Protein AF-A0A660PMI1-F1 (afdb_monomer_lite)

Radius of gyration: 30.24 Å; chains: 1; bounding box: 102×67×51 Å

Sequence (404 aa):
MPRRKIPKKAELIQLQKLYKTDEKIAERLGNVTPQLVGYWRRKKNIPKHSFAKFSADEIRELWERFGDDYRCGLELGISRAAFYNWRRRYGFKEKPAFLKLEQLELNLGGPQGAKRRVSGNDNLTIAQKILAKCAGVEKVDVNQPIEVEPDLTVLPEMAEQIIDSFGRMGLNYVWNPNRIVISLDSLLSSAENRGEINKKIRDFSRRQNLRYFYESGEGCCHQLVVEKANILPGQLAVGSGSRTASYGCIGALGLDIDKTEMANILATGKIELRVPQAVRMTINGRIPKGVYARDIVLFTAKNLEGEATGDKVVEFYGTTVSQMSISERFTLTNMSSLMGAAAAVVPFDTITRRYILRRTNMPYRPALADRNAIYNENYELNIDKLTPQISWLGSDNNRTIVPV

pLDDT: mean 86.81, std 15.07, range [27.84, 98.62]

Foldseek 3Di:
DPDPDQDDPVVLVVLCVVQVALCSSCVVVPNHDSVVSVVSCVVSVHDRRDDDPDDLVLLVVLCLVPVALQSSCVVVVHHSVVSVVVCVVSPVPDHHPVVVVVVCVVDPPDDDDDPPPPPDPAQAALLQQLQCVQQVHPTDDFQDKGKGQFQAEEEQPPVLVLVVLLVVVVDQEFPDLARYAYELQRVPQPDPCSVVSLVVVVVVCVSRVHPHYHYPPPDHRVVCCLLLVSDAASGEYEYADLLQLLVQLLNYWGFHDDSNQSSVCRHPSMDIDGRFAEEEEEEEEDQDPPHALLLVLLVVLVVCVVPQVAQHEYEYHYPVSVPDASVSSSNNFSSCCSSVYRHYHYAHDPRSVVSVVVNDPDDDDHGHGDPNHDHPYYHYHYCNPRAGKDWDQDPVRDIDIDHD

Secondary structure (DSSP, 8-state):
---PPPPPHHHHHHHHHHH-SHHHHHHHTTS--HHHHHHHHHHTT----PPPSS-HHHHHHHHHHH--HHHHHHHTTS-HHHHHHHHHHTT--SPPHHHHHHHHHHH--PPS-------------HHHHHHHHHHTSS---TT-EEEE--SEEEE-S-HHHHHHHHHHTT-SS-S-GGGEEEES--TT--STTHHHHHHHHHHHHHHTT-SEEE-TTS--HHHHHHHTTSS-TT-EEEESSGGGGGGGGGT-EEEE--HHHHHHHHHHS-EEEEPPPEEEEEEES---TT--HHHHHHHHHHHTTTS---SPEEEEESHHHHH--HHHHHHHHHGGGGGT-SEEEPPP-HHHHHHHHTT-----------TT---SEEEEEE-TT---EEEEE-TTS-EEEEE-

Structure (mmCIF, N/CA/C/O backbone):
data_AF-A0A660PMI1-F1
#
_entry.id   AF-A0A660PMI1-F1
#
loop_
_atom_site.group_PDB
_atom_site.id
_atom_site.type_symbol
_atom_site.label_atom_id
_atom_site.label_alt_id
_atom_site.label_comp_id
_atom_site.label_asym_id
_atom_site.label_entity_id
_atom_site.label_seq_id
_atom_site.pdbx_PDB_ins_code
_atom_site.Cartn_x
_atom_site.Cartn_y
_atom_site.Cartn_z
_atom_site.occupancy
_atom_site.B_iso_or_equiv
_atom_site.auth_seq_id
_atom_site.auth_comp_id
_atom_site.auth_asym_id
_atom_site.auth_atom_id
_atom_site.pdbx_PDB_model_num
ATOM 1 N N . MET A 1 1 ? -76.368 30.868 -4.770 1.00 45.56 1 MET A N 1
ATOM 2 C CA . MET A 1 1 ? -75.746 29.718 -5.471 1.00 45.56 1 MET A CA 1
ATOM 3 C C . MET A 1 1 ? -76.318 28.416 -4.923 1.00 45.56 1 MET A C 1
ATOM 5 O O . MET A 1 1 ? -76.442 28.318 -3.705 1.00 45.56 1 MET A O 1
ATOM 9 N N . PRO A 1 2 ? -76.689 27.435 -5.764 1.00 49.38 2 PRO A N 1
ATOM 10 C CA . PRO A 1 2 ? -77.226 26.163 -5.282 1.00 49.38 2 PRO A CA 1
ATOM 11 C C . PRO A 1 2 ? -76.189 25.454 -4.398 1.00 49.38 2 PRO A C 1
ATOM 13 O O . PRO A 1 2 ? -75.012 25.373 -4.756 1.00 49.38 2 PRO A O 1
ATOM 16 N N . ARG A 1 3 ? -76.608 24.954 -3.224 1.00 56.62 3 ARG A N 1
ATOM 17 C CA . ARG A 1 3 ? -75.751 24.160 -2.326 1.00 56.62 3 ARG A CA 1
ATOM 18 C C . ARG A 1 3 ? -75.291 22.910 -3.080 1.00 56.62 3 ARG A C 1
ATOM 20 O O . ARG A 1 3 ? -76.065 21.970 -3.245 1.00 56.62 3 ARG A O 1
ATOM 27 N N . ARG A 1 4 ? -74.038 22.896 -3.551 1.00 65.75 4 ARG A N 1
ATOM 28 C CA . ARG A 1 4 ? -73.465 21.720 -4.221 1.00 65.75 4 ARG A CA 1
ATOM 29 C C . ARG A 1 4 ? -73.497 20.528 -3.263 1.00 65.75 4 ARG A C 1
ATOM 31 O O . ARG A 1 4 ? -73.037 20.612 -2.123 1.00 65.75 4 ARG A O 1
ATOM 38 N N . LYS A 1 5 ? -74.088 19.428 -3.727 1.00 74.88 5 LYS A N 1
ATOM 39 C CA . LYS A 1 5 ? -74.273 18.201 -2.948 1.00 74.88 5 LYS A CA 1
ATOM 40 C C . LYS A 1 5 ? -72.904 17.578 -2.668 1.00 74.88 5 LYS A C 1
ATOM 42 O O . LYS A 1 5 ? -72.087 17.453 -3.573 1.00 74.88 5 LYS A O 1
ATOM 47 N N . ILE A 1 6 ? -72.653 17.203 -1.414 1.00 82.19 6 ILE A N 1
ATOM 48 C CA . ILE A 1 6 ? -71.384 16.584 -1.005 1.00 82.19 6 ILE A CA 1
ATOM 49 C C . ILE A 1 6 ? -71.200 15.262 -1.785 1.00 82.19 6 ILE A C 1
ATOM 51 O O . ILE A 1 6 ? -72.062 14.386 -1.637 1.00 82.19 6 ILE A O 1
ATOM 55 N N . PRO A 1 7 ? -70.098 15.073 -2.543 1.00 85.81 7 PRO A N 1
ATOM 56 C CA . PRO A 1 7 ? -69.846 13.851 -3.316 1.00 85.81 7 PRO A CA 1
ATOM 57 C C . PRO A 1 7 ? -69.874 12.580 -2.459 1.00 85.81 7 PRO A C 1
ATOM 59 O O . PRO A 1 7 ? -69.595 12.617 -1.250 1.00 85.81 7 PRO A O 1
ATOM 62 N N . LYS A 1 8 ? -70.211 11.421 -3.040 1.00 90.62 8 LYS A N 1
ATOM 63 C CA . LYS A 1 8 ? -70.250 10.148 -2.284 1.00 90.62 8 LYS A CA 1
ATOM 64 C C . LYS A 1 8 ? -68.837 9.742 -1.823 1.00 90.62 8 LYS A C 1
ATOM 66 O O . LYS A 1 8 ? -67.834 10.185 -2.370 1.00 90.62 8 LYS A O 1
ATOM 71 N N . LYS A 1 9 ? -68.732 8.900 -0.780 1.00 88.62 9 LYS A N 1
ATOM 72 C CA . LYS A 1 9 ? -67.420 8.464 -0.245 1.00 88.62 9 LYS A CA 1
ATOM 73 C C . LYS A 1 9 ? -66.591 7.739 -1.316 1.00 88.62 9 LYS A C 1
ATOM 75 O O . LYS A 1 9 ? -65.418 8.046 -1.476 1.00 88.62 9 LYS A O 1
ATOM 80 N N . ALA A 1 10 ? -67.222 6.833 -2.065 1.00 88.12 10 ALA A N 1
ATOM 81 C CA . ALA A 1 10 ? -66.586 6.092 -3.156 1.00 88.12 10 ALA A CA 1
ATOM 82 C C . ALA A 1 10 ? -66.063 7.018 -4.268 1.00 88.12 10 ALA A C 1
ATOM 84 O O . ALA A 1 10 ? -64.939 6.857 -4.729 1.00 88.12 10 ALA A O 1
ATOM 85 N N . GLU A 1 11 ? -66.846 8.035 -4.621 1.00 88.94 11 GLU A N 1
ATOM 86 C CA . GLU A 1 11 ? -66.501 9.034 -5.634 1.00 88.94 11 GLU A CA 1
ATOM 87 C C . GLU A 1 11 ? -65.281 9.866 -5.216 1.00 88.94 11 GLU A C 1
ATOM 89 O O . GLU A 1 11 ? -64.335 10.002 -5.985 1.00 88.94 11 GLU A O 1
ATOM 94 N N . LEU A 1 12 ? -65.228 10.335 -3.963 1.00 87.44 12 LEU A N 1
ATOM 95 C CA . LEU A 1 12 ? -64.051 11.043 -3.444 1.00 87.44 12 LEU A CA 1
ATOM 96 C C . LEU A 1 12 ? -62.802 10.162 -3.398 1.00 87.44 12 LEU A C 1
ATOM 98 O O . LEU A 1 12 ? -61.717 10.658 -3.676 1.00 87.44 12 LEU A O 1
ATOM 102 N N . ILE A 1 13 ? -62.935 8.869 -3.086 1.00 85.75 13 ILE A N 1
ATOM 103 C CA . ILE A 1 13 ? -61.809 7.923 -3.123 1.00 85.75 13 ILE A CA 1
ATOM 104 C C . ILE A 1 13 ? -61.316 7.729 -4.565 1.00 85.75 13 ILE A C 1
ATOM 106 O O . ILE A 1 13 ? -60.110 7.708 -4.804 1.00 85.75 13 ILE A O 1
ATOM 110 N N . GLN A 1 14 ? -62.224 7.621 -5.536 1.00 86.25 14 GLN A N 1
ATOM 111 C CA . GLN A 1 14 ? -61.870 7.484 -6.950 1.00 86.25 14 GLN A CA 1
ATOM 112 C C . GLN A 1 14 ? -61.198 8.751 -7.495 1.00 86.25 14 GLN A C 1
ATOM 114 O O . GLN A 1 14 ? -60.145 8.666 -8.125 1.00 86.25 14 GLN A O 1
ATOM 119 N N . LEU A 1 15 ? -61.748 9.929 -7.193 1.00 87.88 15 LEU A N 1
ATOM 120 C CA . LEU A 1 15 ? -61.148 11.216 -7.552 1.00 87.88 15 LEU A CA 1
ATOM 121 C C . LEU A 1 15 ? -59.780 11.394 -6.892 1.00 87.88 15 LEU A C 1
ATOM 123 O O . LEU A 1 15 ? -58.840 11.857 -7.529 1.00 87.88 15 LEU A O 1
ATOM 127 N N . GLN A 1 16 ? -59.638 10.965 -5.641 1.00 85.88 16 GLN A N 1
ATOM 128 C CA . GLN A 1 16 ? -58.366 10.996 -4.937 1.00 85.88 16 GLN A CA 1
ATOM 129 C C . GLN A 1 16 ? -57.312 10.079 -5.578 1.00 85.88 16 GLN A C 1
ATOM 131 O O . GLN A 1 16 ? -56.149 10.471 -5.643 1.00 85.88 16 GLN A O 1
ATOM 136 N N . LYS A 1 17 ? -57.701 8.909 -6.107 1.00 81.38 17 LYS A N 1
ATOM 137 C CA . LYS A 1 17 ? -56.802 8.036 -6.885 1.00 81.38 17 LYS A CA 1
ATOM 138 C C . LYS A 1 17 ? -56.365 8.671 -8.209 1.00 81.38 17 LYS A C 1
ATOM 140 O O . LYS A 1 17 ? -55.201 8.554 -8.577 1.00 81.38 17 LYS A O 1
ATOM 145 N N . LEU A 1 18 ? -57.285 9.329 -8.917 1.00 81.50 18 LEU A N 1
ATOM 146 C CA . LEU A 1 18 ? -57.025 9.908 -10.241 1.00 81.50 18 LEU A CA 1
ATOM 147 C C . LEU A 1 18 ? -56.221 11.212 -10.168 1.00 81.50 18 LEU A C 1
ATOM 149 O O . LEU A 1 18 ? -55.259 11.393 -10.910 1.00 81.50 18 LEU A O 1
ATOM 153 N N . TYR A 1 19 ? -56.601 12.113 -9.263 1.00 85.69 19 TYR A N 1
ATOM 154 C CA . TYR A 1 19 ? -56.125 13.499 -9.264 1.00 85.69 19 TYR A CA 1
ATOM 155 C C . TYR A 1 19 ? -55.111 13.811 -8.161 1.00 85.69 19 TYR A C 1
ATOM 157 O O . TYR A 1 19 ? -54.406 14.812 -8.269 1.00 85.69 19 TYR A O 1
ATOM 165 N N . LYS A 1 20 ? -54.970 12.932 -7.156 1.00 82.62 20 LYS A N 1
ATOM 166 C CA . LYS A 1 20 ? -53.951 12.932 -6.084 1.00 82.62 20 LYS A CA 1
ATOM 167 C C . LYS A 1 20 ? -53.941 14.141 -5.137 1.00 82.62 20 LYS A C 1
ATOM 169 O O . LYS A 1 20 ? -53.627 13.962 -3.968 1.00 82.62 20 LYS A O 1
ATOM 174 N N . THR A 1 21 ? -54.274 15.352 -5.576 1.00 85.69 21 THR A N 1
ATOM 175 C CA . THR A 1 21 ? -54.272 16.565 -4.745 1.00 85.69 21 THR A CA 1
ATOM 176 C C . THR A 1 21 ? -55.666 17.167 -4.632 1.00 85.69 21 THR A C 1
ATOM 178 O O . THR A 1 21 ? -56.499 17.003 -5.525 1.00 85.69 21 THR A O 1
ATOM 181 N N . ASP A 1 22 ? -55.938 17.855 -3.521 1.00 86.69 22 ASP A N 1
ATOM 182 C CA . ASP A 1 22 ? -57.250 18.470 -3.294 1.00 86.69 22 ASP A CA 1
ATOM 183 C C . ASP A 1 22 ? -57.522 19.575 -4.312 1.00 86.69 22 ASP A C 1
ATOM 185 O O . ASP A 1 22 ? -58.665 19.749 -4.714 1.00 86.69 22 ASP A O 1
ATOM 189 N N . GLU A 1 23 ? -56.476 20.259 -4.777 1.00 85.94 23 GLU A N 1
ATOM 190 C CA . GLU A 1 23 ? -56.527 21.299 -5.801 1.00 85.94 23 GLU A CA 1
ATOM 191 C C . GLU A 1 23 ? -57.034 20.744 -7.138 1.00 85.94 23 GLU A C 1
ATOM 193 O O . GLU A 1 23 ? -58.016 21.242 -7.683 1.00 85.94 23 GLU A O 1
ATOM 198 N N . LYS A 1 24 ? -56.459 19.635 -7.615 1.00 85.75 24 LYS A N 1
ATOM 199 C CA . LYS A 1 24 ? -56.865 19.009 -8.884 1.00 85.75 24 LYS A CA 1
ATOM 200 C C . LYS A 1 24 ? -58.244 18.359 -8.806 1.00 85.75 24 LYS A C 1
ATOM 202 O O . LYS A 1 24 ? -59.010 18.380 -9.768 1.00 85.75 24 LYS A O 1
ATOM 207 N N . ILE A 1 25 ? -58.591 17.790 -7.648 1.00 87.00 25 ILE A N 1
ATOM 208 C CA . ILE A 1 25 ? -59.954 17.299 -7.393 1.00 87.00 25 ILE A CA 1
ATOM 209 C C . ILE A 1 25 ? -60.943 18.472 -7.436 1.00 87.00 25 ILE A C 1
ATOM 211 O O . ILE A 1 25 ? -62.049 18.330 -7.959 1.00 87.00 25 ILE A O 1
ATOM 215 N N . ALA A 1 26 ? -60.549 19.627 -6.898 1.00 87.06 26 ALA A N 1
ATOM 216 C CA . ALA A 1 26 ? -61.384 20.812 -6.827 1.00 87.06 26 ALA A CA 1
ATOM 217 C C . ALA A 1 26 ? -61.646 21.438 -8.208 1.00 87.06 26 ALA A C 1
ATOM 219 O O . ALA A 1 26 ? -62.796 21.756 -8.521 1.00 87.06 26 ALA A O 1
ATOM 220 N N . GLU A 1 27 ? -60.620 21.513 -9.060 1.00 86.19 27 GLU A N 1
ATOM 221 C CA . GLU A 1 27 ? -60.741 21.876 -10.479 1.00 86.19 27 GLU A CA 1
ATOM 222 C C . GLU A 1 27 ? -61.703 20.925 -11.205 1.00 86.19 27 GLU A C 1
ATOM 224 O O . GLU A 1 27 ? -62.673 21.361 -11.833 1.00 86.19 27 GLU A O 1
ATOM 229 N N . ARG A 1 28 ? -61.520 19.604 -11.036 1.00 87.62 28 ARG A N 1
ATOM 230 C CA . ARG A 1 28 ? -62.338 18.591 -11.723 1.00 87.62 28 ARG A CA 1
ATOM 231 C C . ARG A 1 28 ? -63.813 18.609 -11.324 1.00 87.62 28 ARG A C 1
ATOM 233 O O . ARG A 1 28 ? -64.670 18.307 -12.159 1.00 87.62 28 ARG A O 1
ATOM 240 N N . LEU A 1 29 ? -64.110 18.948 -10.070 1.00 85.00 29 LEU A N 1
ATOM 241 C CA . LEU A 1 29 ? -65.469 19.086 -9.535 1.00 85.00 29 LEU A CA 1
ATOM 242 C C . LEU A 1 29 ? -66.125 20.433 -9.901 1.00 85.00 29 LEU A C 1
ATOM 244 O O . LEU A 1 29 ? -67.143 20.812 -9.312 1.00 85.00 29 LEU A O 1
ATOM 248 N N . GLY A 1 30 ? -65.561 21.145 -10.883 1.00 80.50 30 GLY A N 1
ATOM 249 C CA . GLY A 1 30 ? -66.091 22.380 -11.449 1.00 80.50 30 GLY A CA 1
ATOM 250 C C . GLY A 1 30 ? -65.666 23.612 -10.659 1.00 80.50 30 GLY A C 1
ATOM 251 O O . GLY A 1 30 ? -66.544 24.370 -10.234 1.00 80.50 30 GLY A O 1
ATOM 252 N N . ASN A 1 31 ? -64.358 23.770 -10.424 1.00 73.12 31 ASN A N 1
ATOM 253 C CA . ASN A 1 31 ? -63.738 24.894 -9.706 1.00 73.12 31 ASN A CA 1
ATOM 254 C C . ASN A 1 31 ? -64.325 25.142 -8.307 1.00 73.12 31 ASN A C 1
ATOM 256 O O . ASN A 1 31 ? -64.696 26.262 -7.954 1.00 73.12 31 ASN A O 1
ATOM 260 N N . VAL A 1 32 ? -64.440 24.088 -7.494 1.00 86.06 32 VAL A N 1
ATOM 261 C CA . VAL A 1 32 ? -64.634 24.285 -6.045 1.00 86.06 32 VAL A CA 1
ATOM 262 C C . VAL A 1 32 ? -63.317 24.714 -5.395 1.00 86.06 32 VAL A C 1
ATOM 264 O O . VAL A 1 32 ? -62.264 24.657 -6.021 1.00 86.06 32 VAL A O 1
ATOM 267 N N . THR A 1 33 ? -63.342 25.154 -4.136 1.00 87.88 33 THR A N 1
ATOM 268 C CA . THR A 1 33 ? -62.095 25.472 -3.428 1.00 87.88 33 THR A CA 1
ATOM 269 C C . THR A 1 33 ? -61.428 24.191 -2.899 1.00 87.88 33 THR A C 1
ATOM 271 O O . THR A 1 33 ? -62.126 23.290 -2.415 1.00 87.88 33 THR A O 1
ATOM 274 N N . PRO A 1 34 ? -60.084 24.097 -2.900 1.00 87.00 34 PRO A N 1
ATOM 275 C CA . PRO A 1 34 ? -59.360 22.947 -2.339 1.00 87.00 34 PRO A CA 1
ATOM 276 C C . PRO A 1 34 ? -59.703 22.697 -0.861 1.00 87.00 34 PRO A C 1
ATOM 278 O O . PRO A 1 34 ? -59.798 21.560 -0.397 1.00 87.00 34 PRO A O 1
ATOM 281 N N . GLN A 1 35 ? -59.984 23.773 -0.120 1.00 89.00 35 GLN A N 1
ATOM 282 C CA . GLN A 1 35 ? -60.423 23.735 1.276 1.00 89.00 35 GLN A CA 1
ATOM 283 C C . GLN A 1 35 ? -61.741 22.968 1.456 1.00 89.00 35 GLN A C 1
ATOM 285 O O . GLN A 1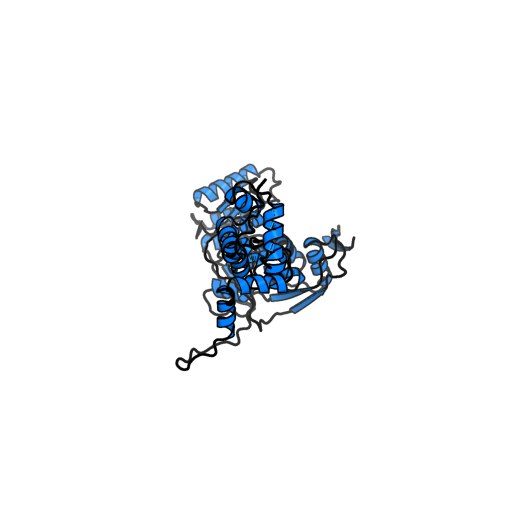 35 ? -61.893 22.212 2.421 1.00 89.00 35 GLN A O 1
ATOM 290 N N . LEU A 1 36 ? -62.681 23.122 0.516 1.00 89.94 36 LEU A N 1
ATOM 291 C CA . LEU A 1 36 ? -63.969 22.435 0.547 1.00 89.94 36 LEU A CA 1
ATOM 292 C C . LEU A 1 36 ? -63.809 20.932 0.280 1.00 89.94 36 LEU A C 1
ATOM 294 O O . LEU A 1 36 ? -64.424 20.115 0.969 1.00 89.94 36 LEU A O 1
ATOM 298 N N . VAL A 1 37 ? -62.915 20.555 -0.640 1.00 87.62 37 VAL A N 1
ATOM 299 C CA . VAL A 1 37 ? -62.536 19.150 -0.868 1.00 87.62 37 VAL A CA 1
ATOM 300 C C . VAL A 1 37 ? -61.897 18.556 0.391 1.00 87.62 37 VAL A C 1
ATOM 302 O O . VAL A 1 37 ? -62.304 17.483 0.847 1.00 87.62 37 VAL A O 1
ATOM 305 N N . GLY A 1 38 ? -60.976 19.285 1.029 1.00 88.00 38 GLY A N 1
ATOM 306 C CA . GLY A 1 38 ? -60.371 18.889 2.302 1.00 88.00 38 GLY A CA 1
ATOM 307 C C . GLY A 1 38 ? -61.390 18.736 3.442 1.00 88.00 38 GLY A C 1
ATOM 308 O O . GLY A 1 38 ? -61.279 17.819 4.262 1.00 88.00 38 GLY A O 1
ATOM 309 N N . TYR A 1 39 ? -62.420 19.587 3.493 1.00 91.44 39 TYR A N 1
ATOM 310 C CA . TYR A 1 39 ? -63.544 19.447 4.425 1.00 91.44 39 TYR A CA 1
ATOM 311 C C . TYR A 1 39 ? -64.356 18.170 4.155 1.00 91.44 39 TYR A C 1
ATOM 313 O O . TYR A 1 39 ? -64.600 17.393 5.082 1.00 91.44 39 TYR A O 1
ATOM 321 N N . TRP A 1 40 ? -64.725 17.895 2.899 1.00 92.31 40 TRP A N 1
ATOM 322 C CA . TRP A 1 40 ? -65.483 16.690 2.543 1.00 92.31 40 TRP A CA 1
ATOM 323 C C . TRP A 1 40 ? -64.728 15.399 2.854 1.00 92.31 40 TRP A C 1
ATOM 325 O O . TRP A 1 40 ? -65.333 14.448 3.356 1.00 92.31 40 TRP A O 1
ATOM 335 N N . ARG A 1 41 ? -63.412 15.373 2.613 1.00 90.31 41 ARG A N 1
ATOM 336 C CA . ARG A 1 41 ? -62.561 14.232 2.969 1.00 90.31 41 ARG A CA 1
ATOM 337 C C . ARG A 1 41 ? -62.564 13.970 4.472 1.00 90.31 41 ARG A C 1
ATOM 339 O O . ARG A 1 41 ? -62.846 12.844 4.880 1.00 90.31 41 ARG A O 1
ATOM 346 N N . ARG A 1 42 ? -62.340 15.006 5.293 1.00 89.94 42 ARG A N 1
ATOM 347 C CA . ARG A 1 42 ? -62.372 14.898 6.765 1.00 89.94 42 ARG A CA 1
ATOM 348 C C . ARG A 1 42 ? -63.724 14.397 7.267 1.00 89.94 42 ARG A C 1
ATOM 350 O O . ARG A 1 42 ? -63.770 13.436 8.026 1.00 89.94 42 ARG A O 1
ATOM 357 N N . LYS A 1 43 ? -64.827 14.956 6.756 1.00 90.94 43 LYS A N 1
ATOM 358 C CA . LYS A 1 43 ? -66.192 14.544 7.128 1.00 90.94 43 LYS A CA 1
ATOM 359 C C . LYS A 1 43 ? -66.497 13.073 6.810 1.00 90.94 43 LYS A C 1
ATOM 361 O O . LYS A 1 43 ? -67.371 12.486 7.436 1.00 90.94 43 LYS A O 1
ATOM 366 N N . LYS A 1 44 ? -65.802 12.470 5.837 1.00 89.25 44 LYS A N 1
ATOM 367 C CA . LYS A 1 44 ? -65.984 11.064 5.423 1.00 89.25 44 LYS A CA 1
ATOM 368 C C . LYS A 1 44 ? -64.856 10.133 5.871 1.00 89.25 44 LYS A C 1
ATOM 370 O O . LYS A 1 44 ? -64.804 8.986 5.414 1.00 89.25 44 LYS A O 1
ATOM 375 N N . ASN A 1 45 ? -63.983 10.616 6.757 1.00 86.44 45 ASN A N 1
ATOM 376 C CA . ASN A 1 45 ? -62.815 9.899 7.258 1.00 86.44 45 ASN A CA 1
ATOM 377 C C . ASN A 1 45 ? -61.899 9.385 6.126 1.00 86.44 45 ASN A C 1
ATOM 379 O O . ASN A 1 45 ? -61.423 8.253 6.146 1.00 86.44 45 ASN A O 1
ATOM 383 N N . ILE A 1 46 ? -61.705 10.210 5.091 1.00 82.38 46 ILE A N 1
ATOM 384 C CA . ILE A 1 46 ? -60.792 9.933 3.977 1.00 82.38 46 ILE A CA 1
ATOM 385 C C . ILE A 1 46 ? -59.475 10.684 4.248 1.00 82.38 46 ILE A C 1
ATOM 387 O O . ILE A 1 46 ? -59.481 11.922 4.273 1.00 82.38 46 ILE A O 1
ATOM 391 N N . PRO A 1 47 ? -58.340 9.988 4.448 1.00 81.25 47 PRO A N 1
ATOM 392 C CA . PRO A 1 47 ? -57.051 10.637 4.687 1.00 81.25 47 PRO A CA 1
ATOM 393 C C . PRO A 1 47 ? -56.614 11.482 3.482 1.00 81.25 47 PRO A C 1
ATOM 395 O O . PRO A 1 47 ? -57.154 11.357 2.382 1.00 81.25 47 PRO A O 1
ATOM 398 N N . LYS A 1 48 ? -55.662 12.405 3.673 1.00 79.94 48 LYS A N 1
ATOM 399 C CA . LYS A 1 48 ? -55.067 13.132 2.536 1.00 79.94 48 LYS A CA 1
ATOM 400 C C . LYS A 1 48 ? -54.257 12.139 1.718 1.00 79.94 48 LYS A C 1
ATOM 402 O O . LYS A 1 48 ? -53.563 11.306 2.295 1.00 79.94 48 LYS A O 1
ATOM 407 N N . HIS A 1 49 ? -54.357 12.220 0.396 1.00 72.25 49 HIS A N 1
ATOM 408 C CA . HIS A 1 49 ? -53.495 11.429 -0.464 1.00 72.25 49 HIS A CA 1
ATOM 409 C C . HIS A 1 49 ? -52.075 11.952 -0.282 1.00 72.25 49 HIS A C 1
ATOM 411 O O . HIS A 1 49 ? -51.735 13.052 -0.715 1.00 72.25 49 HIS A O 1
ATOM 417 N N . SER A 1 50 ? -51.274 11.187 0.443 1.00 60.31 50 SER A N 1
ATOM 418 C CA . SER A 1 50 ? -49.862 11.449 0.634 1.00 60.31 50 SER A CA 1
ATOM 419 C C . SER A 1 50 ? -49.090 10.673 -0.418 1.00 60.31 50 SER A C 1
ATOM 421 O O . SER A 1 50 ? -49.292 9.471 -0.604 1.00 60.31 50 SER A O 1
ATOM 423 N N . PHE A 1 51 ? -48.189 11.361 -1.113 1.00 57.25 51 PHE A N 1
ATOM 424 C CA . PHE A 1 51 ? -47.094 10.654 -1.755 1.00 57.25 51 PHE A CA 1
ATOM 425 C C . PHE A 1 51 ? -46.297 9.954 -0.661 1.00 57.25 51 PHE A C 1
ATOM 427 O O . PHE A 1 51 ? -46.168 10.460 0.461 1.00 57.25 51 PHE A O 1
ATOM 434 N N . ALA A 1 52 ? -45.798 8.764 -0.966 1.00 61.94 52 ALA A N 1
ATOM 435 C CA . ALA A 1 52 ? -44.807 8.184 -0.094 1.00 61.94 52 ALA A CA 1
ATOM 436 C C . ALA A 1 52 ? -43.619 9.148 -0.013 1.00 61.94 52 ALA A C 1
ATOM 438 O O . ALA A 1 52 ? -43.157 9.629 -1.042 1.00 61.94 52 ALA A O 1
ATOM 439 N N . LYS A 1 53 ? -43.166 9.455 1.209 1.00 71.94 53 LYS A N 1
ATOM 440 C CA . LYS A 1 53 ? -42.025 10.355 1.430 1.00 71.94 53 LYS A CA 1
ATOM 441 C C . LYS A 1 53 ? -40.765 9.856 0.708 1.00 71.94 53 LYS A C 1
ATOM 443 O O . LYS A 1 53 ? -39.950 10.672 0.311 1.00 71.94 53 LYS A O 1
ATOM 448 N N . PHE A 1 54 ? -40.658 8.540 0.538 1.00 82.19 54 PHE A N 1
ATOM 449 C CA . PHE A 1 54 ? -39.592 7.864 -0.189 1.00 82.19 54 PHE A CA 1
ATOM 450 C C . PHE A 1 54 ? -40.213 6.896 -1.192 1.00 82.19 54 PHE A C 1
ATOM 452 O O . PHE A 1 54 ? -41.176 6.189 -0.859 1.00 82.19 54 PHE A O 1
ATOM 459 N N . SER A 1 55 ? -39.683 6.871 -2.407 1.00 85.06 55 SER A N 1
ATOM 460 C CA . SER A 1 55 ? -40.086 5.942 -3.459 1.00 85.06 55 SER A CA 1
ATOM 461 C C . SER A 1 55 ? -39.681 4.500 -3.124 1.00 85.06 55 SER A C 1
ATOM 463 O O . SER A 1 55 ? -38.841 4.247 -2.258 1.00 85.06 55 SER A O 1
ATOM 465 N N . ALA A 1 56 ? -40.299 3.525 -3.797 1.00 85.56 56 ALA A N 1
ATOM 466 C CA . ALA A 1 56 ? -39.906 2.125 -3.643 1.00 85.56 56 ALA A CA 1
ATOM 467 C C . ALA A 1 56 ? -38.471 1.880 -4.138 1.00 85.56 56 ALA A C 1
ATOM 469 O O . ALA A 1 56 ? -37.776 1.043 -3.570 1.00 85.56 56 ALA A O 1
ATOM 470 N N . ASP A 1 57 ? -38.026 2.621 -5.154 1.00 84.56 57 ASP A N 1
ATOM 471 C CA . ASP A 1 57 ? -36.697 2.473 -5.749 1.00 84.56 57 ASP A CA 1
ATOM 472 C C . ASP A 1 57 ? -35.602 3.033 -4.840 1.00 84.56 57 ASP A C 1
ATOM 474 O O . ASP A 1 57 ? -34.624 2.336 -4.602 1.00 84.56 57 ASP A O 1
ATOM 478 N N . GLU A 1 58 ? -35.813 4.191 -4.207 1.00 84.00 58 GLU A N 1
ATOM 479 C CA . GLU A 1 58 ? -34.875 4.732 -3.207 1.00 84.00 58 GLU A CA 1
ATOM 480 C C . GLU A 1 58 ? -34.701 3.788 -2.009 1.00 84.00 58 GLU A C 1
ATOM 482 O O . GLU A 1 58 ? -33.587 3.538 -1.550 1.00 84.00 58 GLU A O 1
ATOM 487 N N . ILE A 1 59 ? -35.802 3.224 -1.494 1.00 90.56 59 ILE A N 1
ATOM 488 C CA . ILE A 1 59 ? -35.731 2.260 -0.386 1.00 90.56 59 ILE A CA 1
ATOM 489 C C . ILE A 1 59 ? -35.021 0.973 -0.827 1.00 90.56 59 ILE A C 1
ATOM 491 O O . ILE A 1 59 ? -34.264 0.401 -0.040 1.00 90.56 59 ILE A O 1
ATOM 495 N N . ARG A 1 60 ? -35.246 0.520 -2.066 1.00 88.56 60 ARG A N 1
ATOM 496 C CA . ARG A 1 60 ? -34.606 -0.671 -2.634 1.00 88.56 60 ARG A CA 1
ATOM 497 C C . ARG A 1 60 ? -33.114 -0.472 -2.828 1.00 88.56 60 ARG A C 1
ATOM 499 O O . ARG A 1 60 ? -32.354 -1.308 -2.366 1.00 88.56 60 ARG A O 1
ATOM 506 N N . GLU A 1 61 ? -32.704 0.636 -3.434 1.00 87.19 61 GLU A N 1
ATOM 507 C CA . GLU A 1 61 ? -31.302 0.959 -3.687 1.00 87.19 61 GLU A CA 1
ATOM 508 C C . GLU A 1 61 ? -30.522 1.037 -2.372 1.00 87.19 61 GLU A C 1
ATOM 510 O O . GLU A 1 61 ? -29.469 0.420 -2.225 1.00 87.19 61 GLU A O 1
ATOM 515 N N . LEU A 1 62 ? -31.073 1.714 -1.360 1.00 87.38 62 LEU A N 1
ATOM 516 C CA . LEU A 1 62 ? -30.451 1.777 -0.039 1.00 87.38 62 LEU A CA 1
ATOM 517 C C . LEU A 1 62 ? -30.392 0.410 0.639 1.00 87.38 62 LEU A C 1
ATOM 519 O O . LEU A 1 62 ? -29.378 0.077 1.260 1.00 87.38 62 LEU A O 1
ATOM 523 N N . TRP A 1 63 ? -31.453 -0.390 0.521 1.00 91.19 63 TRP A N 1
ATOM 524 C CA . TRP A 1 63 ? -31.473 -1.739 1.069 1.00 91.19 63 TRP A CA 1
ATOM 525 C C . TRP A 1 63 ? -30.459 -2.649 0.369 1.00 91.19 63 TRP A C 1
ATOM 527 O O . TRP A 1 63 ? -29.690 -3.315 1.051 1.00 91.19 63 TRP A O 1
ATOM 537 N N . GLU A 1 64 ? -30.376 -2.622 -0.959 1.00 86.00 64 GLU A N 1
ATOM 538 C CA . GLU A 1 64 ? -29.393 -3.354 -1.770 1.00 86.00 64 GLU A CA 1
ATOM 539 C C . GLU A 1 64 ? -27.957 -2.859 -1.565 1.00 86.00 64 GLU A C 1
ATOM 541 O O . GLU A 1 64 ? -27.013 -3.624 -1.750 1.00 86.00 64 GLU A O 1
ATOM 546 N N . ARG A 1 65 ? -27.773 -1.603 -1.149 1.00 79.69 65 ARG A N 1
ATOM 547 C CA . ARG A 1 65 ? -26.460 -1.001 -0.889 1.00 79.69 65 ARG A CA 1
ATOM 548 C C . ARG A 1 65 ? -25.913 -1.312 0.501 1.00 79.69 65 ARG A C 1
ATOM 550 O O . ARG A 1 65 ? -24.703 -1.490 0.647 1.00 79.69 65 ARG A O 1
ATOM 557 N N . PHE A 1 66 ? -26.767 -1.324 1.525 1.00 84.44 66 PHE A N 1
ATOM 558 C CA . PHE A 1 66 ? -26.329 -1.442 2.921 1.00 84.44 66 PHE A CA 1
ATOM 559 C C . PHE A 1 66 ? -26.801 -2.718 3.616 1.00 84.44 66 PHE A C 1
ATOM 561 O O . PHE A 1 66 ? -26.091 -3.208 4.491 1.00 84.44 66 PHE A O 1
ATOM 568 N N . GLY A 1 67 ? -27.975 -3.247 3.261 1.00 83.75 67 GLY A N 1
ATOM 569 C CA . GLY A 1 67 ? -28.567 -4.441 3.872 1.00 83.75 67 GLY A CA 1
ATOM 570 C C . GLY A 1 67 ? -28.804 -4.348 5.387 1.00 83.75 67 GLY A C 1
ATOM 571 O O . GLY A 1 67 ? -29.011 -5.371 6.040 1.00 83.75 67 GLY A O 1
ATOM 572 N N . ASP A 1 68 ? -28.771 -3.132 5.941 1.00 87.00 68 ASP A N 1
ATOM 573 C CA . ASP A 1 68 ? -28.882 -2.837 7.367 1.00 87.00 68 ASP A CA 1
ATOM 574 C C . ASP A 1 68 ? -29.836 -1.655 7.597 1.00 87.00 68 ASP A C 1
ATOM 576 O O . ASP A 1 68 ? -29.601 -0.540 7.130 1.00 87.00 68 ASP A O 1
ATOM 580 N N . ASP A 1 69 ? -30.915 -1.901 8.348 1.00 88.12 69 ASP A N 1
ATOM 581 C CA . ASP A 1 69 ? -31.991 -0.925 8.567 1.00 88.12 69 ASP A CA 1
ATOM 582 C C . ASP A 1 69 ? -31.510 0.342 9.309 1.00 88.12 69 ASP A C 1
ATOM 584 O O . ASP A 1 69 ? -32.124 1.402 9.179 1.00 88.12 69 ASP A O 1
ATOM 588 N N . TYR A 1 70 ? -30.433 0.259 10.102 1.00 87.31 70 TYR A N 1
ATOM 589 C CA . TYR A 1 70 ? -29.891 1.407 10.834 1.00 87.31 70 TYR A CA 1
ATOM 590 C C . TYR A 1 70 ? -29.103 2.332 9.902 1.00 87.31 70 TYR A C 1
ATOM 592 O O . TYR A 1 70 ? -29.358 3.537 9.873 1.00 87.31 70 TYR A O 1
ATOM 600 N N . ARG A 1 71 ? -28.206 1.771 9.083 1.00 85.69 71 ARG A N 1
ATOM 601 C CA . ARG A 1 71 ? -27.425 2.525 8.090 1.00 85.69 71 ARG A CA 1
ATOM 602 C C . ARG A 1 71 ? -28.308 3.146 7.013 1.00 85.69 71 ARG A C 1
ATOM 604 O O . ARG A 1 71 ? -28.112 4.307 6.672 1.00 85.69 71 ARG A O 1
ATOM 611 N N . CYS A 1 72 ? -29.312 2.416 6.525 1.00 88.44 72 CYS A N 1
ATOM 612 C CA . CYS A 1 72 ? -30.265 2.981 5.572 1.00 88.44 72 CYS A CA 1
ATOM 613 C C . CYS A 1 72 ? -31.113 4.108 6.189 1.00 88.44 72 CYS A C 1
ATOM 615 O O . CYS A 1 72 ? -31.447 5.075 5.507 1.00 88.44 72 CYS A O 1
ATOM 617 N N . GLY A 1 73 ? -31.455 3.999 7.480 1.00 87.25 73 GLY A N 1
ATOM 618 C CA . GLY A 1 73 ? -32.151 5.056 8.212 1.00 87.25 73 GLY A CA 1
ATOM 619 C C . GLY A 1 73 ? -31.326 6.341 8.307 1.00 87.25 73 GLY A C 1
ATOM 620 O O . GLY A 1 73 ? -31.850 7.414 8.015 1.00 87.25 73 GLY A O 1
ATOM 621 N N . LEU A 1 74 ? -30.033 6.224 8.633 1.00 86.56 74 LEU A N 1
ATOM 622 C CA . LEU A 1 74 ? -29.106 7.361 8.690 1.00 86.56 74 LEU A CA 1
ATOM 623 C C . LEU A 1 74 ? -29.021 8.115 7.357 1.00 86.56 74 LEU A C 1
ATOM 625 O O . LEU A 1 74 ? -29.101 9.340 7.366 1.00 86.56 74 LEU A O 1
ATOM 629 N N . GLU A 1 75 ? -28.938 7.402 6.228 1.00 86.25 75 GLU A N 1
ATOM 630 C CA . GLU A 1 75 ? -28.840 8.028 4.898 1.00 86.25 75 GLU A CA 1
ATOM 631 C C . GLU A 1 75 ? -30.094 8.851 4.543 1.00 86.25 75 GLU A C 1
ATOM 633 O O . GLU A 1 75 ? -30.006 9.891 3.897 1.00 86.25 75 GLU A O 1
ATOM 638 N N . LEU A 1 76 ? -31.272 8.422 5.008 1.00 83.31 76 LEU A N 1
ATOM 639 C CA . LEU A 1 76 ? -32.537 9.140 4.806 1.00 83.31 76 LEU A CA 1
ATOM 640 C C . LEU A 1 76 ? -32.874 10.131 5.931 1.00 83.31 76 LEU A C 1
ATOM 642 O O . LEU A 1 76 ? -33.954 10.731 5.912 1.00 83.31 76 LEU A O 1
ATOM 646 N N . GLY A 1 77 ? -32.001 10.282 6.933 1.00 83.56 77 GLY A N 1
ATOM 647 C CA . GLY A 1 77 ? -32.255 11.114 8.112 1.00 83.56 77 GLY A CA 1
ATOM 648 C C . GLY A 1 77 ? -33.469 10.655 8.933 1.00 83.56 77 GLY A C 1
ATOM 649 O O . GLY A 1 77 ? -34.190 11.480 9.497 1.00 83.56 77 GLY A O 1
ATOM 650 N N . ILE A 1 78 ? -33.748 9.348 8.967 1.00 88.12 78 ILE A N 1
ATOM 651 C CA . ILE A 1 78 ? -34.861 8.745 9.713 1.00 88.12 78 ILE A CA 1
ATOM 652 C C . ILE A 1 78 ? -34.365 7.674 10.690 1.00 88.12 78 ILE A C 1
ATOM 654 O O . ILE A 1 78 ? -33.267 7.139 10.573 1.00 88.12 78 ILE A O 1
ATOM 658 N N . SER A 1 79 ? -35.193 7.318 11.672 1.00 88.56 79 SER A N 1
ATOM 659 C CA . SER A 1 79 ? -34.839 6.257 12.617 1.00 88.56 79 SER A CA 1
ATOM 660 C C . SER A 1 79 ? -34.799 4.876 11.946 1.00 88.56 79 SER A C 1
ATOM 662 O O . SER A 1 79 ? -35.523 4.610 10.983 1.00 88.56 79 SER A O 1
ATOM 664 N N . ARG A 1 80 ? -34.023 3.948 12.523 1.00 91.19 80 ARG A N 1
ATOM 665 C CA . ARG A 1 80 ? -33.990 2.525 12.124 1.00 91.19 80 ARG A CA 1
ATOM 666 C C . ARG A 1 80 ? -35.392 1.920 11.994 1.00 91.19 80 ARG A C 1
ATOM 668 O O . ARG A 1 80 ? -35.693 1.240 11.019 1.00 91.19 80 ARG A O 1
ATOM 675 N N . ALA A 1 81 ? -36.260 2.177 12.974 1.00 87.56 81 ALA A N 1
ATOM 676 C CA . ALA A 1 81 ? -37.629 1.662 12.983 1.00 87.56 81 ALA A CA 1
ATOM 677 C C . ALA A 1 81 ? -38.476 2.254 11.843 1.00 87.56 81 ALA A C 1
ATOM 679 O O . ALA A 1 81 ? -39.292 1.553 11.244 1.00 87.56 81 ALA A O 1
ATOM 680 N N . ALA A 1 82 ? -38.262 3.530 11.505 1.00 84.81 82 ALA A N 1
ATOM 681 C CA . ALA A 1 82 ? -38.937 4.167 10.382 1.00 84.81 82 ALA A CA 1
ATOM 682 C C . ALA A 1 82 ? -38.503 3.553 9.043 1.00 84.81 82 ALA A C 1
ATOM 684 O O . ALA A 1 82 ? -39.366 3.244 8.220 1.00 84.81 82 ALA A O 1
ATOM 685 N N . PHE A 1 83 ? -37.202 3.314 8.843 1.00 91.12 83 PHE A N 1
ATOM 686 C 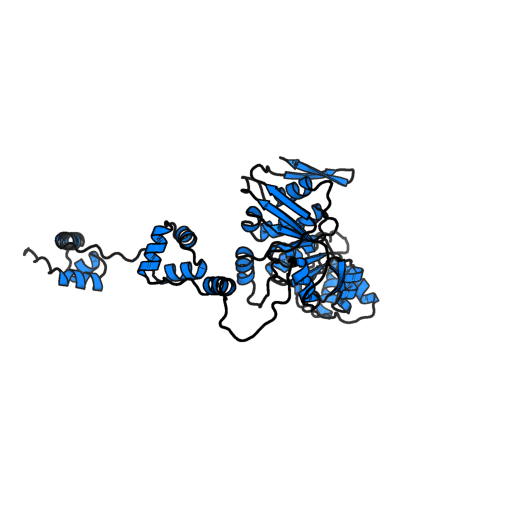CA . PHE A 1 83 ? -36.706 2.646 7.636 1.00 91.12 83 PHE A CA 1
ATOM 687 C C . PHE A 1 83 ? -37.231 1.208 7.519 1.00 91.12 83 PHE A C 1
ATOM 689 O O . PHE A 1 83 ? -37.761 0.829 6.475 1.00 91.12 83 PHE A O 1
ATOM 696 N N . TYR A 1 84 ? -37.194 0.439 8.612 1.00 89.94 84 TYR A N 1
ATOM 697 C CA . TYR A 1 84 ? -37.762 -0.913 8.673 1.00 89.94 84 TYR A CA 1
ATOM 698 C C . TYR A 1 84 ? -39.233 -0.950 8.218 1.00 89.94 84 TYR A C 1
ATOM 700 O O . TYR A 1 84 ? -39.631 -1.807 7.423 1.00 89.94 84 TYR A O 1
ATOM 708 N N . ASN A 1 85 ? -40.046 0.014 8.663 1.00 88.62 85 ASN A N 1
ATOM 709 C CA . ASN A 1 85 ? -41.452 0.115 8.267 1.00 88.62 85 ASN A CA 1
ATOM 710 C C . ASN A 1 85 ? -41.624 0.435 6.774 1.00 88.62 85 ASN A C 1
ATOM 712 O O . ASN A 1 85 ? -42.494 -0.147 6.123 1.00 88.62 85 ASN A O 1
ATOM 716 N N . TRP A 1 86 ? -40.783 1.307 6.208 1.00 90.94 86 TRP A N 1
ATOM 717 C CA . TRP A 1 86 ? -40.767 1.586 4.766 1.00 90.94 86 TRP A CA 1
ATOM 718 C C . TRP A 1 86 ? -40.377 0.361 3.943 1.00 90.94 86 TRP A C 1
ATOM 720 O O . TRP A 1 86 ? -41.063 0.013 2.981 1.00 90.94 86 TRP A O 1
ATOM 730 N N . ARG A 1 87 ? -39.335 -0.350 4.372 1.00 92.06 87 ARG A N 1
ATOM 731 C CA . ARG A 1 87 ? -38.874 -1.591 3.750 1.00 92.06 87 ARG A CA 1
ATOM 732 C C . ARG A 1 87 ? -39.969 -2.661 3.730 1.00 92.06 87 ARG A C 1
ATOM 734 O O . ARG A 1 87 ? -40.236 -3.278 2.698 1.00 92.06 87 ARG A O 1
ATOM 741 N N . ARG A 1 88 ? -40.661 -2.843 4.860 1.00 89.69 88 ARG A N 1
ATOM 742 C CA . ARG A 1 88 ? -41.805 -3.761 4.988 1.00 89.69 88 ARG A CA 1
ATOM 743 C C . ARG A 1 88 ? -42.983 -3.351 4.113 1.00 89.69 88 ARG A C 1
ATOM 745 O O . ARG A 1 88 ? -43.598 -4.226 3.509 1.00 89.69 88 ARG A O 1
ATOM 752 N N . ARG A 1 89 ? -43.274 -2.050 4.023 1.00 87.25 89 ARG A N 1
ATOM 753 C CA . ARG A 1 89 ? -44.353 -1.503 3.188 1.00 87.25 89 ARG A CA 1
ATOM 754 C C . ARG A 1 89 ? -44.159 -1.825 1.704 1.00 87.25 89 ARG A C 1
ATOM 756 O O . ARG A 1 89 ? -45.148 -2.097 1.033 1.00 87.25 89 ARG A O 1
ATOM 763 N N . TYR A 1 90 ? -42.917 -1.826 1.220 1.00 89.12 90 TYR A N 1
ATOM 764 C CA . TYR A 1 90 ? -42.579 -2.147 -0.173 1.00 89.12 90 TYR A CA 1
ATOM 765 C C . TYR A 1 90 ? -42.218 -3.618 -0.424 1.00 89.12 90 TYR A C 1
ATOM 767 O O . TYR A 1 90 ? -41.929 -3.993 -1.554 1.00 89.12 90 TYR A O 1
ATOM 775 N N . GLY A 1 91 ? -42.276 -4.475 0.599 1.00 86.50 91 GLY A N 1
ATOM 776 C CA . GLY A 1 91 ? -42.098 -5.920 0.433 1.00 86.50 91 GLY A CA 1
ATOM 777 C C . GLY A 1 91 ? -40.646 -6.411 0.396 1.00 86.50 91 GLY A C 1
ATOM 778 O O . GLY A 1 91 ? -40.429 -7.602 0.186 1.00 86.50 91 GLY A O 1
ATOM 779 N N . PHE A 1 92 ? -39.653 -5.565 0.681 1.00 86.94 92 PHE A N 1
ATOM 780 C CA . PHE A 1 92 ? -38.232 -5.944 0.681 1.00 86.94 92 PHE A CA 1
ATOM 781 C C . PHE A 1 92 ? -37.838 -6.688 1.969 1.00 86.94 92 PHE A C 1
ATOM 783 O O . PHE A 1 92 ? -37.135 -6.173 2.837 1.00 86.94 92 PHE A O 1
ATOM 790 N N . LYS A 1 93 ? -38.353 -7.904 2.160 1.00 80.38 93 LYS A N 1
ATOM 791 C CA . LYS A 1 93 ? -38.120 -8.691 3.388 1.00 80.38 93 LYS A CA 1
ATOM 792 C C . LYS A 1 93 ? -36.762 -9.384 3.400 1.00 80.38 93 LYS A C 1
ATOM 794 O O . LYS A 1 93 ? -36.177 -9.544 4.469 1.00 80.38 93 LYS A O 1
ATOM 799 N N . GLU A 1 94 ? -36.290 -9.791 2.231 1.00 79.50 94 GLU A N 1
ATOM 800 C CA . GLU A 1 94 ? -35.081 -10.588 2.082 1.00 79.50 94 GLU A CA 1
ATOM 801 C C . GLU A 1 94 ? -33.826 -9.731 2.179 1.00 79.50 94 GLU A C 1
AT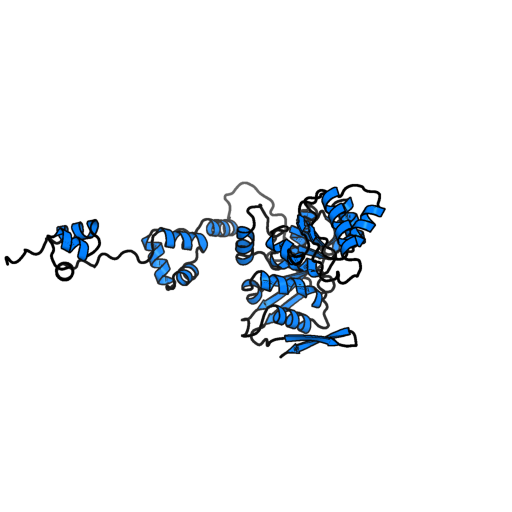OM 803 O O . GLU A 1 94 ? -33.798 -8.599 1.697 1.00 79.50 94 GLU A O 1
ATOM 808 N N . LYS A 1 95 ? -32.771 -10.279 2.789 1.00 76.44 95 LYS A N 1
ATOM 809 C CA . LYS A 1 95 ? -31.460 -9.633 2.768 1.00 76.44 95 LYS A CA 1
ATOM 810 C C . LYS A 1 95 ? -30.918 -9.582 1.331 1.00 76.44 95 LYS A C 1
ATOM 812 O O . LYS A 1 95 ? -31.146 -10.532 0.578 1.00 76.44 95 LYS A O 1
ATOM 817 N N . PRO A 1 96 ? -30.192 -8.518 0.956 1.00 79.06 96 PRO A N 1
ATOM 818 C CA . PRO A 1 96 ? -29.540 -8.432 -0.345 1.00 79.06 96 PRO A CA 1
ATOM 819 C C . PRO A 1 96 ? -28.604 -9.616 -0.608 1.00 79.06 96 PRO A C 1
ATOM 821 O O . PRO A 1 96 ? -28.033 -10.187 0.325 1.00 79.06 96 PRO A O 1
ATOM 824 N N . ALA A 1 97 ? -28.402 -9.948 -1.884 1.00 67.19 97 ALA A N 1
ATOM 825 C CA . ALA A 1 97 ? -27.613 -11.107 -2.303 1.00 67.19 97 ALA A CA 1
ATOM 826 C C . ALA A 1 97 ? -26.182 -11.116 -1.733 1.00 67.19 97 ALA A C 1
ATOM 828 O O . ALA A 1 97 ? -25.686 -12.180 -1.381 1.00 67.19 97 ALA A O 1
ATOM 829 N N . PHE A 1 98 ? -25.551 -9.949 -1.555 1.00 62.59 98 PHE A N 1
ATOM 830 C CA . PHE A 1 98 ? -24.200 -9.855 -0.987 1.00 62.59 98 PHE A CA 1
ATOM 831 C C . PHE A 1 98 ? -24.132 -10.287 0.491 1.00 62.59 98 PHE A C 1
ATOM 833 O O . PHE A 1 98 ? -23.165 -10.926 0.885 1.00 62.59 98 PHE A O 1
ATOM 840 N N . LEU A 1 99 ? -25.180 -10.027 1.286 1.00 57.78 99 LEU A N 1
ATOM 841 C CA . LEU A 1 99 ? -25.277 -10.526 2.666 1.00 57.78 99 LEU A CA 1
ATOM 842 C C . LEU A 1 99 ? -25.724 -11.989 2.722 1.00 57.78 99 LEU A C 1
ATOM 844 O O . LEU A 1 99 ? -25.404 -12.692 3.677 1.00 57.78 99 LEU A O 1
ATOM 848 N N . LYS A 1 100 ? -26.490 -12.457 1.725 1.00 56.31 100 LYS A N 1
ATOM 849 C CA . LYS A 1 100 ? -26.832 -13.882 1.598 1.00 56.31 100 LYS A CA 1
ATOM 850 C C . LYS A 1 100 ? -25.606 -14.715 1.226 1.00 56.31 100 LYS A C 1
ATOM 852 O O . LYS A 1 100 ? -25.498 -15.817 1.734 1.00 56.31 100 LYS A O 1
ATOM 857 N N . LEU A 1 101 ? -24.694 -14.193 0.403 1.00 53.59 101 LEU A N 1
ATOM 858 C CA . LEU A 1 101 ? -23.395 -14.810 0.105 1.00 53.59 101 LEU A CA 1
ATOM 859 C C . LEU A 1 101 ? -22.526 -14.903 1.365 1.00 53.59 101 LEU A C 1
ATOM 861 O O . LEU A 1 101 ? -22.107 -16.002 1.702 1.00 53.59 101 LEU A O 1
ATOM 865 N N . GLU A 1 102 ? -22.392 -13.818 2.137 1.00 46.75 102 GLU A N 1
ATOM 866 C CA . GLU A 1 102 ? -21.712 -13.862 3.445 1.00 46.75 102 GLU A CA 1
ATOM 867 C C . GLU A 1 102 ? -22.368 -14.866 4.415 1.00 46.75 102 GLU A C 1
ATOM 869 O O . GLU A 1 102 ? -21.679 -15.605 5.113 1.00 46.75 102 GLU A O 1
ATOM 874 N N . GLN A 1 103 ? -23.706 -14.935 4.465 1.00 43.44 103 GLN A N 1
ATOM 875 C CA . GLN A 1 103 ? -24.414 -15.888 5.332 1.00 43.44 103 GLN A CA 1
ATOM 876 C C . GLN A 1 103 ? -24.376 -17.336 4.822 1.00 43.44 103 GLN A C 1
ATOM 878 O O . GLN A 1 103 ? -24.395 -18.245 5.646 1.00 43.44 103 GLN A O 1
ATOM 883 N N . LEU A 1 104 ? -24.321 -17.575 3.510 1.00 42.44 104 LEU A N 1
ATOM 884 C CA . LEU A 1 104 ? -24.154 -18.906 2.914 1.00 42.44 104 LEU A CA 1
ATOM 885 C C . LEU A 1 104 ? -22.725 -19.421 3.116 1.00 42.44 104 LEU A C 1
ATOM 887 O O . LEU A 1 104 ? -22.553 -20.595 3.423 1.00 42.44 104 LEU A O 1
ATOM 891 N N . GLU A 1 105 ? -21.721 -18.546 3.058 1.00 46.25 105 GLU A N 1
ATOM 892 C CA . GLU A 1 105 ? -20.342 -18.869 3.448 1.00 46.25 105 GLU A CA 1
ATOM 893 C C . GLU A 1 105 ? -20.219 -19.186 4.952 1.00 46.25 105 GLU A C 1
ATOM 895 O O . GLU A 1 105 ? -19.348 -19.956 5.351 1.00 46.25 105 GLU A O 1
ATOM 900 N N . LEU A 1 106 ? -21.128 -18.664 5.788 1.00 42.19 106 LEU A N 1
ATOM 901 C CA . LEU A 1 106 ? -21.190 -18.924 7.234 1.00 42.19 106 LEU A CA 1
ATOM 902 C C . LEU A 1 106 ? -22.082 -20.116 7.647 1.00 42.19 106 LEU A C 1
ATOM 904 O O . LEU A 1 106 ? -21.893 -20.622 8.750 1.00 42.19 106 LEU A O 1
ATOM 908 N N . ASN A 1 107 ? -23.030 -20.575 6.813 1.00 32.91 107 ASN A N 1
ATOM 909 C CA . ASN A 1 107 ? -24.044 -21.591 7.174 1.00 32.91 107 ASN A CA 1
ATOM 910 C C . ASN A 1 107 ? -24.095 -22.835 6.260 1.00 32.91 107 ASN A C 1
ATOM 912 O O . ASN A 1 107 ? -25.098 -23.552 6.259 1.00 32.91 107 ASN A O 1
ATOM 916 N N . LEU A 1 108 ? -23.039 -23.159 5.510 1.00 36.66 108 LEU A N 1
ATOM 917 C CA . LEU A 1 108 ? -22.944 -24.460 4.830 1.00 36.66 108 LEU A CA 1
ATOM 918 C C . LEU A 1 108 ? -22.653 -25.601 5.826 1.00 36.66 108 LEU A C 1
ATOM 920 O O . LEU A 1 108 ? -21.559 -26.154 5.879 1.00 36.66 108 LEU A O 1
ATOM 924 N N . GLY A 1 109 ? -23.675 -26.001 6.585 1.00 41.75 109 GLY A N 1
ATOM 925 C CA . GLY A 1 109 ? -23.852 -27.399 6.976 1.00 41.75 109 GLY A CA 1
ATOM 926 C C . GLY A 1 109 ? -24.383 -28.161 5.759 1.00 41.75 109 GLY A C 1
ATOM 927 O O . GLY A 1 109 ? -25.521 -27.950 5.350 1.00 41.75 109 GLY A O 1
ATOM 928 N N . GLY A 1 110 ? -23.532 -28.959 5.111 1.00 31.31 110 GLY A N 1
ATOM 929 C CA . GLY A 1 110 ? -23.828 -29.561 3.805 1.00 31.31 110 GLY A CA 1
ATOM 930 C C . GLY A 1 110 ? -24.822 -30.737 3.831 1.00 31.31 110 GLY A C 1
ATOM 931 O O . GLY A 1 110 ? -24.949 -31.412 4.854 1.00 31.31 110 GLY A O 1
ATOM 932 N N . PRO A 1 111 ? -25.474 -31.063 2.693 1.00 35.28 111 PRO A N 1
ATOM 933 C CA . PRO A 1 111 ? -26.035 -32.387 2.459 1.00 35.28 111 PRO A CA 1
ATOM 934 C C . PRO A 1 111 ? -24.903 -33.386 2.180 1.00 35.28 111 PRO A C 1
ATOM 936 O O . PRO A 1 111 ? -23.930 -33.080 1.490 1.00 35.28 111 PRO A O 1
ATOM 939 N N . GLN A 1 112 ? -25.041 -34.580 2.750 1.00 43.56 112 GLN A N 1
ATOM 940 C CA . GLN A 1 112 ? -24.105 -35.698 2.657 1.00 43.56 112 GLN A CA 1
ATOM 941 C C . GLN A 1 112 ? -23.707 -36.016 1.206 1.00 43.56 112 GLN A C 1
ATOM 943 O O . GLN A 1 112 ? -24.572 -36.131 0.342 1.00 43.56 112 GLN A O 1
ATOM 948 N N . GLY A 1 113 ? -22.409 -36.245 0.968 1.00 34.09 113 GLY A N 1
ATOM 949 C CA . GLY A 1 113 ? -21.954 -36.941 -0.242 1.00 34.09 113 GLY A CA 1
ATOM 950 C C . GLY A 1 113 ? -20.853 -36.280 -1.071 1.00 34.09 113 GLY A C 1
ATOM 951 O O . GLY A 1 113 ? -20.950 -36.287 -2.286 1.00 34.09 113 GLY A O 1
ATOM 952 N N . ALA A 1 114 ? -19.798 -35.745 -0.455 1.00 27.84 114 ALA A N 1
ATOM 953 C CA . ALA A 1 114 ? -18.433 -35.791 -1.000 1.00 27.84 114 ALA A CA 1
ATOM 954 C C . ALA A 1 114 ? -17.476 -35.274 0.076 1.00 27.84 114 ALA A C 1
ATOM 956 O O . ALA A 1 114 ? -17.498 -34.096 0.427 1.00 27.84 114 ALA A O 1
ATOM 957 N N . LYS A 1 115 ? -16.636 -36.158 0.624 1.00 30.41 115 LYS A N 1
ATOM 958 C CA . LYS A 1 115 ? -15.542 -35.780 1.525 1.00 30.41 115 LYS A CA 1
ATOM 959 C C . LYS A 1 115 ? -14.533 -34.924 0.752 1.00 30.41 115 LYS A C 1
ATOM 961 O O . LYS A 1 115 ? -13.536 -35.436 0.253 1.00 30.41 115 LYS A O 1
ATOM 966 N N . ARG A 1 116 ? -14.769 -33.614 0.671 1.00 32.69 116 ARG A N 1
ATOM 967 C CA . ARG A 1 116 ? -13.696 -32.646 0.456 1.00 32.69 116 ARG A CA 1
ATOM 968 C C . ARG A 1 116 ? -12.931 -32.593 1.774 1.00 32.69 116 ARG A C 1
ATOM 970 O O . ARG A 1 116 ? -13.478 -32.170 2.789 1.00 32.69 116 ARG A O 1
ATOM 977 N N . ARG A 1 117 ? -11.702 -33.112 1.781 1.00 29.88 117 ARG A N 1
ATOM 978 C CA . ARG A 1 117 ? -10.758 -32.864 2.873 1.00 29.88 117 ARG A CA 1
ATOM 979 C C . ARG A 1 117 ? -10.659 -31.345 3.028 1.00 29.88 117 ARG A C 1
ATOM 981 O O . ARG A 1 117 ? -10.133 -30.684 2.142 1.00 29.88 117 ARG A O 1
ATOM 988 N N . VAL A 1 118 ? -11.181 -30.807 4.127 1.00 35.28 118 VAL A N 1
ATOM 989 C CA . VAL A 1 118 ? -10.680 -29.548 4.680 1.00 35.28 118 VAL A CA 1
ATOM 990 C C . VAL A 1 118 ? -9.305 -29.906 5.229 1.00 35.28 118 VAL A C 1
ATOM 992 O O . VAL A 1 118 ? -9.175 -30.414 6.340 1.00 35.28 118 VAL A O 1
ATOM 995 N N . SER A 1 119 ? -8.290 -29.813 4.381 1.00 33.03 119 SER A N 1
ATOM 996 C CA . SER A 1 119 ? -6.910 -29.796 4.838 1.00 33.03 119 SER A CA 1
ATOM 997 C C . SER A 1 119 ? -6.623 -28.385 5.330 1.00 33.03 119 SER A C 1
ATOM 999 O O . SER A 1 119 ? -6.679 -27.467 4.524 1.00 33.03 119 SER A O 1
ATOM 1001 N N . GLY A 1 120 ? -6.312 -28.233 6.618 1.00 36.06 120 GLY A N 1
ATOM 1002 C CA . GLY A 1 120 ? -5.595 -27.058 7.116 1.00 36.06 120 GLY A CA 1
ATOM 1003 C C . GLY A 1 120 ? -6.261 -26.321 8.272 1.00 36.06 120 GLY A C 1
ATOM 1004 O O . GLY A 1 120 ? -7.264 -25.638 8.109 1.00 36.06 120 GLY A O 1
ATOM 1005 N N . ASN A 1 121 ? -5.644 -26.411 9.449 1.00 44.50 121 ASN A N 1
ATOM 1006 C CA . ASN A 1 121 ? -5.612 -25.323 10.427 1.00 44.50 121 ASN A CA 1
ATOM 1007 C C . ASN A 1 121 ? -4.884 -24.123 9.784 1.00 44.50 121 ASN A C 1
ATOM 1009 O O . ASN A 1 121 ? -3.715 -23.890 10.087 1.00 44.50 121 ASN A O 1
ATOM 1013 N N . ASP A 1 122 ? -5.512 -23.402 8.859 1.00 66.44 122 ASP A N 1
ATOM 1014 C CA . ASP A 1 122 ? -4.823 -22.308 8.168 1.00 66.44 122 ASP A CA 1
ATOM 1015 C C . ASP A 1 122 ? -4.747 -21.093 9.096 1.00 66.44 122 ASP A C 1
ATOM 1017 O O . ASP A 1 122 ? -5.748 -20.647 9.650 1.00 66.44 122 ASP A O 1
ATOM 1021 N N . ASN A 1 123 ? -3.531 -20.632 9.364 1.00 88.44 123 ASN A N 1
ATOM 1022 C CA . ASN A 1 123 ? -3.187 -19.620 10.361 1.00 88.44 123 ASN A CA 1
ATOM 1023 C C . ASN A 1 123 ? -2.343 -18.498 9.737 1.00 88.44 123 ASN A C 1
ATOM 1025 O O . ASN A 1 123 ? -1.441 -17.953 10.380 1.00 88.44 123 ASN A O 1
ATOM 1029 N N . LEU A 1 124 ? -2.632 -18.160 8.479 1.00 94.88 124 LEU A N 1
ATOM 1030 C CA . LEU A 1 124 ? -1.818 -17.256 7.680 1.00 94.88 124 LEU A CA 1
ATOM 1031 C C . LEU A 1 124 ? -2.254 -15.800 7.846 1.00 94.88 124 LEU A C 1
ATOM 1033 O O . LEU A 1 124 ? -3.444 -15.461 7.852 1.00 94.88 124 LEU A O 1
ATOM 1037 N N . THR A 1 125 ? -1.262 -14.922 7.907 1.00 97.56 125 THR A N 1
ATOM 1038 C CA . THR A 1 125 ? -1.448 -13.468 7.852 1.00 97.56 125 THR A CA 1
ATOM 1039 C C . THR A 1 125 ? -1.780 -12.997 6.428 1.00 97.56 125 THR A C 1
ATOM 1041 O O . THR A 1 125 ? -1.709 -13.770 5.465 1.00 97.56 125 THR A O 1
ATOM 1044 N N . ILE A 1 126 ? -2.169 -11.728 6.257 1.00 97.69 126 ILE A N 1
ATOM 1045 C CA . ILE A 1 126 ? -2.427 -11.146 4.927 1.00 97.69 126 ILE A CA 1
ATOM 1046 C C . ILE A 1 126 ? -1.157 -11.225 4.080 1.00 97.69 126 ILE A C 1
ATOM 1048 O O . ILE A 1 126 ? -1.223 -11.645 2.923 1.00 97.69 126 ILE A O 1
ATOM 1052 N N . ALA A 1 127 ? -0.007 -10.869 4.659 1.00 96.94 127 ALA A N 1
ATOM 1053 C CA . ALA A 1 127 ? 1.275 -10.900 3.962 1.00 96.94 127 ALA A CA 1
ATOM 1054 C C . ALA A 1 127 ? 1.612 -12.306 3.442 1.00 96.94 127 ALA A C 1
ATOM 1056 O O . ALA A 1 127 ? 1.891 -12.466 2.253 1.00 96.94 127 ALA A O 1
ATOM 1057 N N . GLN A 1 128 ? 1.498 -13.335 4.292 1.00 97.44 128 GLN A N 1
ATOM 1058 C CA . GLN A 1 128 ? 1.739 -14.727 3.891 1.00 97.44 128 GLN A CA 1
ATOM 1059 C C . GLN A 1 128 ? 0.801 -15.171 2.767 1.00 97.44 128 GLN A C 1
ATOM 1061 O O . GLN A 1 128 ? 1.245 -15.818 1.825 1.00 97.44 128 GLN A O 1
ATOM 1066 N N . LYS A 1 129 ? -0.483 -14.797 2.813 1.00 97.62 129 LYS A N 1
ATOM 1067 C CA . LYS A 1 129 ? -1.440 -15.154 1.753 1.00 97.62 129 LYS A CA 1
ATOM 1068 C C . LYS A 1 129 ? -1.139 -14.478 0.420 1.00 97.62 129 LYS A C 1
ATOM 1070 O O . LYS A 1 129 ? -1.280 -15.115 -0.623 1.00 97.62 129 LYS A O 1
ATOM 1075 N N . ILE A 1 130 ? -0.741 -13.204 0.439 1.00 98.00 130 ILE A N 1
ATOM 1076 C CA . ILE A 1 130 ? -0.336 -12.495 -0.783 1.00 98.00 130 ILE A CA 1
ATOM 1077 C C . ILE A 1 130 ? 0.916 -13.157 -1.365 1.00 98.00 130 ILE A C 1
ATOM 1079 O O . ILE A 1 130 ? 0.931 -13.488 -2.548 1.00 98.00 130 ILE A O 1
ATOM 1083 N N . LEU A 1 131 ? 1.921 -13.430 -0.532 1.00 97.56 131 LEU A N 1
ATOM 1084 C CA . LEU A 1 131 ? 3.169 -14.053 -0.969 1.00 97.56 131 LEU A CA 1
ATOM 1085 C C . LEU A 1 131 ? 2.979 -15.492 -1.466 1.00 97.56 131 LEU A C 1
ATOM 1087 O O . LEU A 1 131 ? 3.501 -15.827 -2.525 1.00 97.56 131 LEU A O 1
ATOM 1091 N N . ALA A 1 132 ? 2.183 -16.319 -0.780 1.00 96.69 132 ALA A N 1
ATOM 1092 C CA . ALA A 1 132 ? 1.852 -17.676 -1.225 1.00 96.69 132 ALA A CA 1
ATOM 1093 C C . ALA A 1 132 ? 1.203 -17.669 -2.615 1.00 96.69 132 ALA A C 1
ATOM 1095 O O . ALA A 1 132 ? 1.610 -18.413 -3.507 1.00 96.69 132 ALA A O 1
ATOM 1096 N N . LYS A 1 133 ? 0.253 -16.751 -2.834 1.00 96.06 133 LYS A N 1
ATOM 1097 C CA . LYS A 1 133 ? -0.397 -16.557 -4.133 1.00 96.06 133 LYS A CA 1
ATOM 1098 C C . LYS A 1 133 ? 0.599 -16.132 -5.218 1.00 96.06 133 LYS A C 1
ATOM 1100 O O . LYS A 1 133 ? 0.534 -16.682 -6.314 1.00 96.06 133 LYS A O 1
ATOM 1105 N N . CYS A 1 134 ? 1.497 -15.187 -4.937 1.00 95.06 134 CYS A N 1
ATOM 1106 C CA . CYS A 1 134 ? 2.515 -14.736 -5.897 1.00 95.06 134 CYS A CA 1
ATOM 1107 C C . CYS A 1 134 ? 3.578 -15.808 -6.195 1.00 95.06 134 CYS A C 1
ATOM 1109 O O . CYS A 1 134 ? 4.093 -15.849 -7.308 1.00 95.06 134 CYS A O 1
ATOM 1111 N N . ALA A 1 135 ? 3.872 -16.689 -5.236 1.00 95.31 135 ALA A N 1
ATOM 1112 C CA . ALA A 1 135 ? 4.748 -17.849 -5.414 1.00 95.31 135 ALA A CA 1
ATOM 1113 C C . ALA A 1 135 ? 4.043 -19.048 -6.085 1.00 95.31 135 ALA A C 1
ATOM 1115 O O . ALA A 1 135 ? 4.687 -20.041 -6.414 1.00 95.31 135 ALA A O 1
ATOM 1116 N N . GLY A 1 136 ? 2.719 -18.993 -6.277 1.00 94.56 136 GLY A N 1
ATOM 1117 C CA . GLY A 1 136 ? 1.946 -20.091 -6.864 1.00 94.56 136 GLY A CA 1
ATOM 1118 C C . GLY A 1 136 ? 1.801 -21.320 -5.957 1.00 94.56 136 GLY A C 1
ATOM 1119 O O . GLY A 1 136 ? 1.580 -22.421 -6.460 1.00 94.56 136 GLY A O 1
ATOM 1120 N N . VAL A 1 137 ? 1.915 -21.149 -4.637 1.00 94.56 137 VAL A N 1
ATOM 1121 C CA . VAL A 1 137 ? 1.797 -22.221 -3.633 1.00 94.56 137 VAL A CA 1
ATOM 1122 C C . VAL A 1 137 ? 0.586 -22.001 -2.724 1.00 94.56 137 VAL A C 1
ATOM 1124 O O . VAL A 1 137 ? 0.077 -20.890 -2.596 1.00 94.56 137 VAL A O 1
ATOM 1127 N N . GLU A 1 138 ? 0.104 -23.062 -2.072 1.00 91.31 138 GLU A N 1
ATOM 1128 C CA . GLU A 1 138 ? -1.066 -22.964 -1.182 1.00 91.31 138 GLU A CA 1
ATOM 1129 C C . GLU A 1 138 ? -0.762 -22.219 0.125 1.00 91.31 138 GLU A C 1
ATOM 1131 O O . GLU A 1 138 ? -1.610 -21.489 0.634 1.00 91.31 138 GLU A O 1
ATOM 1136 N N . LYS A 1 139 ? 0.450 -22.384 0.665 1.00 93.56 139 LYS A N 1
ATOM 1137 C CA . LYS A 1 139 ? 0.878 -21.785 1.931 1.00 93.56 139 LYS A CA 1
ATOM 1138 C C . LYS A 1 139 ? 2.372 -21.490 1.931 1.00 93.56 139 LYS A C 1
ATOM 1140 O O . LYS A 1 139 ? 3.129 -22.133 1.204 1.00 93.56 139 LYS A O 1
ATOM 1145 N N . VAL A 1 140 ? 2.774 -20.563 2.793 1.00 95.12 140 VAL A N 1
ATOM 1146 C CA . VAL A 1 140 ? 4.178 -20.244 3.057 1.00 95.12 140 VAL A CA 1
ATOM 1147 C C . VAL A 1 140 ? 4.417 -20.078 4.551 1.00 95.12 140 VAL A C 1
ATOM 1149 O O . VAL A 1 140 ? 3.594 -19.493 5.263 1.00 95.12 140 VAL A O 1
ATOM 1152 N N . ASP A 1 141 ? 5.557 -20.573 5.012 1.00 94.50 141 ASP A N 1
ATOM 1153 C CA . ASP A 1 141 ? 5.998 -20.430 6.392 1.00 94.50 141 ASP A CA 1
ATOM 1154 C C . ASP A 1 141 ? 6.867 -19.178 6.551 1.00 94.50 141 ASP A C 1
ATOM 1156 O O . ASP A 1 141 ? 7.531 -18.715 5.624 1.00 94.50 141 ASP A O 1
ATOM 1160 N N . VAL A 1 142 ? 6.863 -18.605 7.750 1.00 94.38 142 VAL A N 1
ATOM 1161 C CA . VAL A 1 142 ? 7.722 -17.468 8.094 1.00 94.38 142 VAL A CA 1
ATOM 1162 C C . VAL A 1 142 ? 9.198 -17.839 7.894 1.00 94.38 142 VAL A C 1
ATOM 1164 O O . VAL A 1 142 ? 9.614 -18.945 8.234 1.00 94.38 142 VAL A O 1
ATOM 1167 N N . ASN A 1 143 ? 9.999 -16.904 7.377 1.00 93.50 143 ASN A N 1
ATOM 1168 C CA . ASN A 1 143 ? 11.414 -17.061 7.012 1.00 93.50 143 ASN A CA 1
ATOM 1169 C C . ASN A 1 143 ? 11.699 -18.052 5.869 1.00 93.50 143 ASN A C 1
ATOM 1171 O O . ASN A 1 143 ? 12.869 -18.239 5.518 1.00 93.50 143 ASN A O 1
ATOM 1175 N N . GLN A 1 144 ? 10.672 -18.656 5.265 1.00 94.56 144 GLN A N 1
ATOM 1176 C CA . GLN A 1 144 ? 10.833 -19.506 4.091 1.00 94.56 144 GLN A CA 1
ATOM 1177 C C . GLN A 1 144 ? 11.335 -18.663 2.904 1.00 94.56 144 GLN A C 1
ATOM 1179 O O . GLN A 1 144 ? 10.736 -17.623 2.615 1.00 94.56 144 GLN A O 1
ATOM 1184 N N . PRO A 1 145 ? 12.405 -19.079 2.203 1.00 96.38 145 PRO A N 1
ATOM 1185 C CA . PRO A 1 145 ? 12.782 -18.470 0.935 1.00 96.38 145 PRO A CA 1
ATOM 1186 C C . PRO A 1 145 ? 11.773 -18.870 -0.147 1.00 96.38 145 PRO A C 1
ATOM 1188 O O . PRO A 1 145 ? 11.430 -20.047 -0.287 1.00 96.38 145 PRO A O 1
ATOM 1191 N N . ILE A 1 146 ? 11.295 -17.888 -0.900 1.00 96.81 146 ILE A N 1
ATOM 1192 C CA . ILE A 1 146 ? 10.338 -18.061 -1.990 1.00 96.81 146 ILE A CA 1
ATOM 1193 C C . ILE A 1 146 ? 10.775 -17.231 -3.195 1.00 96.81 146 ILE A C 1
ATOM 1195 O O . ILE A 1 146 ? 11.249 -16.109 -3.044 1.00 96.81 146 ILE A O 1
ATOM 1199 N N . GLU A 1 147 ? 10.583 -17.770 -4.393 1.00 97.25 147 GLU A N 1
ATOM 1200 C CA . GLU A 1 147 ? 10.665 -16.995 -5.630 1.00 97.25 147 GLU A CA 1
ATOM 1201 C C . GLU A 1 147 ? 9.261 -16.477 -5.955 1.00 97.25 147 GLU A C 1
ATOM 1203 O O . GLU A 1 147 ? 8.302 -17.252 -5.992 1.00 97.25 147 GLU A O 1
ATOM 1208 N N . VAL A 1 148 ? 9.122 -15.169 -6.167 1.00 96.75 148 VAL A N 1
ATOM 1209 C CA . VAL A 1 148 ? 7.838 -14.545 -6.502 1.00 96.75 148 VAL A CA 1
ATOM 1210 C C . VAL A 1 148 ? 7.942 -13.688 -7.751 1.00 96.75 148 VAL A C 1
ATOM 1212 O O . VAL A 1 148 ? 8.963 -13.059 -8.028 1.00 96.75 148 VAL A O 1
ATOM 1215 N N . GLU A 1 149 ? 6.832 -13.624 -8.478 1.00 95.88 149 GLU A N 1
ATOM 1216 C CA . GLU A 1 149 ? 6.628 -12.684 -9.574 1.00 95.88 149 GLU A CA 1
ATOM 1217 C C . GLU A 1 149 ? 5.705 -11.554 -9.079 1.00 95.88 149 GLU A C 1
ATOM 1219 O O . GLU A 1 149 ? 4.513 -11.799 -8.857 1.00 95.88 149 GLU A O 1
ATOM 1224 N N . PRO A 1 150 ? 6.207 -10.325 -8.849 1.00 97.12 150 PRO A N 1
ATOM 1225 C CA . PRO A 1 150 ? 5.364 -9.219 -8.409 1.00 97.12 150 PRO A CA 1
ATOM 1226 C C . PRO A 1 150 ? 4.324 -8.833 -9.472 1.00 97.12 150 PRO A C 1
ATOM 1228 O O . PRO A 1 150 ? 4.562 -8.880 -10.685 1.00 97.12 150 PRO A O 1
ATOM 1231 N N . ASP A 1 151 ? 3.151 -8.395 -9.015 1.00 97.94 151 ASP A N 1
ATOM 1232 C CA . ASP A 1 151 ? 2.103 -7.850 -9.881 1.00 97.94 151 ASP A CA 1
ATOM 1233 C C . ASP A 1 151 ? 2.500 -6.478 -10.453 1.00 97.94 151 ASP A C 1
ATOM 1235 O O . ASP A 1 151 ? 2.054 -6.108 -11.543 1.00 97.94 151 ASP A O 1
ATOM 1239 N N . LEU A 1 152 ? 3.326 -5.720 -9.721 1.00 97.88 152 LEU A N 1
ATOM 1240 C CA . LEU A 1 152 ? 3.780 -4.391 -10.117 1.00 97.88 152 LEU A CA 1
ATOM 1241 C C . LEU A 1 152 ? 5.199 -4.094 -9.614 1.00 97.88 152 LEU A C 1
ATOM 1243 O O . LEU A 1 152 ? 5.512 -4.268 -8.440 1.00 97.88 152 LEU A O 1
ATOM 1247 N N . THR A 1 153 ? 6.034 -3.559 -10.491 1.00 97.25 153 THR A N 1
ATOM 1248 C CA . THR A 1 153 ? 7.373 -3.052 -10.195 1.00 97.25 153 THR A CA 1
ATOM 1249 C C . THR A 1 153 ? 7.350 -1.539 -10.356 1.00 97.25 153 THR A C 1
ATOM 1251 O O . THR A 1 153 ? 7.049 -1.022 -11.432 1.00 97.25 153 THR A O 1
ATOM 1254 N N . VAL A 1 154 ? 7.638 -0.808 -9.287 1.00 95.62 154 VAL A N 1
ATOM 1255 C CA . VAL A 1 154 ? 7.562 0.654 -9.268 1.00 95.62 154 VAL A CA 1
ATOM 1256 C C . VAL A 1 154 ? 8.957 1.227 -9.096 1.00 95.62 154 VAL A C 1
ATOM 1258 O O . VAL A 1 154 ? 9.679 0.842 -8.183 1.00 95.62 154 VAL A O 1
ATOM 1261 N N . LEU A 1 155 ? 9.337 2.166 -9.960 1.00 91.19 155 LEU A N 1
ATOM 1262 C CA . LEU A 1 155 ? 10.608 2.882 -9.868 1.00 91.19 155 LEU A CA 1
ATOM 1263 C C . LEU A 1 155 ? 10.313 4.330 -9.448 1.00 91.19 155 LEU A C 1
ATOM 1265 O O . LEU A 1 155 ? 10.164 5.197 -10.314 1.00 91.19 155 LEU A O 1
ATOM 1269 N N . PRO A 1 156 ? 10.146 4.602 -8.138 1.00 75.00 156 PRO A N 1
ATOM 1270 C CA . PRO A 1 156 ? 9.778 5.927 -7.655 1.00 75.00 156 PRO A CA 1
ATOM 1271 C C . PRO A 1 156 ? 10.980 6.871 -7.576 1.00 75.00 156 PRO A C 1
ATOM 1273 O O . PRO A 1 156 ? 10.860 8.038 -7.926 1.00 75.00 156 PRO A O 1
ATOM 1276 N N . GLU A 1 157 ? 12.130 6.378 -7.120 1.00 75.62 157 GLU A N 1
ATOM 1277 C CA . GLU A 1 157 ? 13.349 7.148 -6.885 1.00 75.62 157 GLU A CA 1
ATOM 1278 C C . GLU A 1 157 ? 14.531 6.440 -7.545 1.00 75.62 157 GLU A C 1
ATOM 1280 O O . GLU A 1 157 ? 14.551 5.217 -7.659 1.00 75.62 157 GLU A O 1
ATOM 1285 N N . MET A 1 158 ? 15.532 7.207 -7.985 1.00 79.50 158 MET A N 1
ATOM 1286 C CA . MET A 1 158 ? 16.795 6.663 -8.512 1.00 79.50 158 MET A CA 1
ATOM 1287 C C . MET A 1 158 ? 16.615 5.715 -9.715 1.00 79.50 158 MET A C 1
ATOM 1289 O O . MET A 1 158 ? 17.487 4.893 -9.999 1.00 79.50 158 MET A O 1
ATOM 1293 N N . ALA A 1 159 ? 15.510 5.874 -10.454 1.00 88.19 159 ALA A N 1
ATOM 1294 C CA . ALA A 1 159 ? 15.166 5.074 -11.629 1.00 88.19 159 ALA A CA 1
ATOM 1295 C C . ALA A 1 159 ? 16.302 5.034 -12.661 1.00 88.19 159 ALA A C 1
ATOM 1297 O O . ALA A 1 159 ? 16.553 3.996 -13.261 1.00 88.19 159 ALA A O 1
ATOM 1298 N N . GLU A 1 160 ? 17.037 6.138 -12.816 1.00 90.75 160 GLU A N 1
ATOM 1299 C CA . GLU A 1 160 ? 18.221 6.213 -13.672 1.00 90.75 160 GLU A CA 1
ATOM 1300 C C . GLU A 1 160 ? 19.276 5.148 -13.331 1.00 90.75 160 GLU A C 1
ATOM 1302 O O . GLU A 1 160 ? 19.745 4.440 -14.218 1.00 90.75 160 GLU A O 1
ATOM 1307 N N . GLN A 1 161 ? 19.611 4.996 -12.046 1.00 90.81 161 GLN A N 1
ATOM 1308 C CA . GLN A 1 161 ? 20.624 4.040 -11.590 1.00 90.81 161 GLN A CA 1
ATOM 1309 C C . GLN A 1 161 ? 20.164 2.598 -11.806 1.00 90.81 161 GLN A C 1
ATOM 1311 O O . GLN A 1 161 ? 20.971 1.737 -12.148 1.00 90.81 161 GLN A O 1
ATOM 1316 N N . ILE A 1 162 ? 18.867 2.333 -11.626 1.00 93.00 162 ILE A N 1
ATOM 1317 C CA . ILE A 1 162 ? 18.276 1.013 -11.881 1.00 93.00 162 ILE A CA 1
ATOM 1318 C C . ILE A 1 162 ? 18.340 0.697 -13.379 1.00 93.00 162 ILE A C 1
ATOM 1320 O O . ILE A 1 162 ? 18.750 -0.399 -13.756 1.00 93.00 162 ILE A O 1
ATOM 1324 N N . ILE A 1 163 ? 17.996 1.667 -14.234 1.00 93.12 163 ILE A N 1
ATOM 1325 C CA . ILE A 1 163 ? 18.075 1.541 -15.696 1.00 93.12 163 ILE A CA 1
ATOM 1326 C C . ILE A 1 163 ? 19.523 1.301 -16.148 1.00 93.12 163 ILE A C 1
ATOM 1328 O O . ILE A 1 163 ? 19.753 0.465 -17.021 1.00 93.12 163 ILE A O 1
ATOM 1332 N N . ASP A 1 164 ? 20.502 1.976 -15.543 1.00 92.62 164 ASP A N 1
ATOM 1333 C CA . ASP A 1 164 ? 21.921 1.751 -15.842 1.00 92.62 164 ASP A CA 1
ATOM 1334 C C . ASP A 1 164 ? 22.388 0.360 -15.441 1.00 92.62 164 ASP A C 1
ATOM 1336 O O . ASP A 1 164 ? 23.056 -0.318 -16.224 1.00 92.62 164 ASP A O 1
ATOM 1340 N N . SER A 1 165 ? 22.030 -0.082 -14.236 1.00 93.81 165 SER A N 1
ATOM 1341 C CA . SER A 1 165 ? 22.338 -1.433 -13.773 1.00 93.81 165 SER A CA 1
ATOM 1342 C C . SER A 1 165 ? 21.718 -2.485 -14.690 1.00 93.81 165 SER A C 1
ATOM 1344 O O . SER A 1 165 ? 22.416 -3.411 -15.091 1.00 93.81 165 SER A O 1
ATOM 1346 N N . PHE A 1 166 ? 20.464 -2.294 -15.109 1.00 94.62 166 PHE A N 1
ATOM 1347 C CA . PHE A 1 166 ? 19.805 -3.151 -16.095 1.00 94.62 166 PHE A CA 1
ATOM 1348 C C . PHE A 1 166 ? 20.544 -3.154 -17.445 1.00 94.62 166 PHE A C 1
ATOM 1350 O O . PHE A 1 166 ? 20.804 -4.213 -18.011 1.00 94.62 166 PHE A O 1
ATOM 1357 N N . GLY A 1 167 ? 20.960 -1.985 -17.944 1.00 92.50 167 GLY A N 1
ATOM 1358 C CA . GLY A 1 167 ? 21.715 -1.872 -19.196 1.00 92.50 167 GLY A CA 1
ATOM 1359 C C . GLY A 1 167 ? 23.067 -2.593 -19.161 1.00 92.50 167 GLY A C 1
ATOM 1360 O O . GLY A 1 167 ? 23.465 -3.211 -20.149 1.00 92.50 167 GLY A O 1
ATOM 1361 N N . ARG A 1 168 ? 23.753 -2.588 -18.010 1.00 94.38 168 ARG A N 1
ATOM 1362 C CA . ARG A 1 168 ? 25.021 -3.317 -17.808 1.00 94.38 168 ARG A CA 1
ATOM 1363 C C . ARG A 1 168 ? 24.864 -4.837 -17.861 1.00 94.38 168 ARG A C 1
ATOM 1365 O O . ARG A 1 168 ? 25.848 -5.518 -18.126 1.00 94.38 168 ARG A O 1
ATOM 1372 N N . MET A 1 169 ? 23.656 -5.366 -17.666 1.00 92.94 169 MET A N 1
ATOM 1373 C CA . MET A 1 169 ? 23.375 -6.800 -17.818 1.00 92.94 169 MET A CA 1
ATOM 1374 C C . MET A 1 169 ? 23.386 -7.253 -19.290 1.00 92.94 169 MET A C 1
ATOM 1376 O O . MET A 1 169 ? 23.319 -8.448 -19.558 1.00 92.94 169 MET A O 1
ATOM 1380 N N . GLY A 1 170 ? 23.457 -6.322 -20.252 1.00 88.94 170 GLY A N 1
ATOM 1381 C CA . GLY A 1 170 ? 23.497 -6.633 -21.686 1.00 88.94 170 GLY A CA 1
ATOM 1382 C C . GLY A 1 170 ? 22.138 -6.997 -22.293 1.00 88.94 170 GLY A C 1
ATOM 1383 O O . GLY A 1 170 ? 22.079 -7.489 -23.420 1.00 88.94 170 GLY A O 1
ATOM 1384 N N . LEU A 1 171 ? 21.040 -6.757 -21.569 1.00 89.81 171 LEU A N 1
ATOM 1385 C CA . LEU A 1 171 ? 19.679 -7.025 -22.030 1.00 89.81 171 LEU A CA 1
ATOM 1386 C C . LEU A 1 171 ? 19.073 -5.806 -22.729 1.00 89.81 171 LEU A C 1
ATOM 1388 O O . LEU A 1 171 ? 19.266 -4.659 -22.332 1.00 89.81 171 LEU A O 1
ATOM 1392 N N . ASN A 1 172 ? 18.301 -6.066 -23.784 1.00 86.88 172 ASN A N 1
ATOM 1393 C CA . ASN A 1 172 ? 17.697 -5.012 -24.601 1.00 86.88 172 ASN A CA 1
ATOM 1394 C C . ASN A 1 172 ? 16.282 -4.627 -24.159 1.00 86.88 172 ASN A C 1
ATOM 1396 O O . ASN A 1 172 ? 15.881 -3.477 -24.365 1.00 86.88 172 ASN A O 1
ATOM 1400 N N . TYR A 1 173 ? 15.533 -5.576 -23.592 1.00 93.69 173 TYR A N 1
ATOM 1401 C CA . TYR A 1 173 ? 14.123 -5.411 -23.257 1.00 93.69 173 TYR A CA 1
ATOM 1402 C C . TYR A 1 173 ? 13.811 -5.906 -21.853 1.00 93.69 173 TYR A C 1
ATOM 1404 O O . TYR A 1 173 ? 14.364 -6.915 -21.416 1.00 93.69 173 TYR A O 1
ATOM 1412 N N . VAL A 1 174 ? 12.927 -5.185 -21.167 1.00 94.62 174 VAL A N 1
ATOM 1413 C CA . VAL A 1 174 ? 12.397 -5.591 -19.863 1.00 94.62 174 VAL A CA 1
ATOM 1414 C C . VAL A 1 174 ? 11.481 -6.803 -20.008 1.00 94.62 174 VAL A C 1
ATOM 1416 O O . VAL A 1 174 ? 10.834 -6.980 -21.041 1.00 94.62 174 VAL A O 1
ATOM 1419 N N . TRP A 1 175 ? 11.377 -7.606 -18.952 1.00 95.25 175 TRP A N 1
ATOM 1420 C CA . TRP A 1 175 ? 10.572 -8.824 -18.939 1.00 95.25 175 TRP A CA 1
ATOM 1421 C C . TRP A 1 175 ? 9.089 -8.570 -19.265 1.00 95.25 175 TRP A C 1
ATOM 1423 O O . TRP A 1 175 ? 8.503 -9.289 -20.075 1.00 95.25 175 TRP A O 1
ATOM 1433 N N . ASN A 1 176 ? 8.473 -7.536 -18.674 1.00 96.00 176 ASN A N 1
ATOM 1434 C CA . ASN A 1 176 ? 7.087 -7.171 -18.980 1.00 96.00 176 ASN A CA 1
ATOM 1435 C C . ASN A 1 176 ? 6.814 -5.664 -18.811 1.00 96.00 176 ASN A C 1
ATOM 1437 O O . ASN A 1 176 ? 6.671 -5.182 -17.682 1.00 96.00 176 ASN A O 1
ATOM 1441 N N . PRO A 1 177 ? 6.631 -4.911 -19.910 1.00 95.19 177 PRO A N 1
ATOM 1442 C CA . PRO A 1 177 ? 6.404 -3.467 -19.850 1.00 95.19 177 PRO A CA 1
ATOM 1443 C C . PRO A 1 177 ? 5.038 -3.069 -19.262 1.00 95.19 177 PRO A C 1
ATOM 1445 O O . PRO A 1 177 ? 4.832 -1.908 -18.909 1.00 95.19 177 PRO A O 1
ATOM 1448 N N . ASN A 1 178 ? 4.095 -4.012 -19.127 1.00 96.19 178 ASN A N 1
ATOM 1449 C CA . ASN A 1 178 ? 2.776 -3.761 -18.535 1.00 96.19 178 ASN A CA 1
ATOM 1450 C C . ASN A 1 178 ? 2.760 -3.847 -17.005 1.00 96.19 178 ASN A C 1
ATOM 1452 O O . ASN A 1 178 ? 1.728 -3.550 -16.404 1.00 96.19 178 ASN A O 1
ATOM 1456 N N . ARG A 1 179 ? 3.862 -4.278 -16.382 1.00 96.19 179 ARG A N 1
ATOM 1457 C CA . ARG A 1 179 ? 3.993 -4.388 -14.923 1.00 96.19 179 ARG A CA 1
ATOM 1458 C C . ARG A 1 179 ? 4.991 -3.403 -14.333 1.00 96.19 179 ARG A C 1
ATOM 1460 O O . ARG A 1 179 ? 5.302 -3.497 -13.157 1.00 96.19 179 ARG A O 1
ATOM 1467 N N . ILE A 1 180 ? 5.475 -2.450 -15.122 1.00 96.81 180 ILE A N 1
ATOM 1468 C CA . ILE A 1 180 ? 6.459 -1.467 -14.676 1.00 96.81 180 ILE A CA 1
ATOM 1469 C C . ILE A 1 180 ? 5.804 -0.091 -14.644 1.00 96.81 180 ILE A C 1
ATOM 1471 O O . ILE A 1 180 ? 5.165 0.313 -15.617 1.00 96.81 180 ILE A O 1
ATOM 1475 N N . VAL A 1 181 ? 5.972 0.616 -13.528 1.00 96.00 181 VAL A N 1
ATOM 1476 C CA . VAL A 1 181 ? 5.553 2.010 -13.360 1.00 96.00 181 VAL A CA 1
ATOM 1477 C C . VAL A 1 181 ? 6.772 2.886 -13.150 1.00 96.00 181 VAL A C 1
ATOM 1479 O O . VAL A 1 181 ? 7.573 2.636 -12.247 1.00 96.00 181 VAL A O 1
ATOM 1482 N N . ILE A 1 182 ? 6.868 3.952 -13.939 1.00 93.69 182 ILE A N 1
ATOM 1483 C CA . ILE A 1 182 ? 7.865 5.005 -13.751 1.00 93.69 182 ILE A CA 1
ATOM 1484 C C . I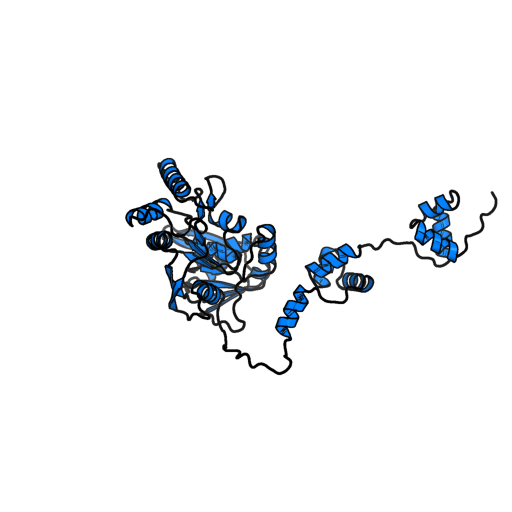LE A 1 182 ? 7.157 6.360 -13.715 1.00 93.69 182 ILE A C 1
ATOM 1486 O O . ILE A 1 182 ? 6.288 6.636 -14.541 1.00 93.69 182 ILE A O 1
ATOM 1490 N N . SER A 1 183 ? 7.536 7.209 -12.761 1.00 90.81 183 SER A N 1
ATOM 1491 C CA . SER A 1 183 ? 7.081 8.598 -12.663 1.00 90.81 183 SER A CA 1
ATOM 1492 C C . SER A 1 183 ? 8.287 9.524 -12.553 1.00 90.81 183 SER A C 1
ATOM 1494 O O . SER A 1 183 ? 9.241 9.217 -11.838 1.00 90.81 183 SER A O 1
ATOM 1496 N N . LEU A 1 184 ? 8.249 10.655 -13.259 1.00 88.31 184 LEU A N 1
ATOM 1497 C CA . LEU A 1 184 ? 9.329 11.646 -13.230 1.00 88.31 184 LEU A CA 1
ATOM 1498 C C . LEU A 1 184 ? 9.242 12.631 -12.051 1.00 88.31 184 LEU A C 1
ATOM 1500 O O . LEU A 1 184 ? 10.207 13.348 -11.792 1.00 88.31 184 LEU A O 1
ATOM 1504 N N . ASP A 1 185 ? 8.149 12.623 -11.284 1.00 78.12 185 ASP A N 1
ATOM 1505 C CA . ASP A 1 185 ? 7.929 13.501 -10.122 1.00 78.12 185 ASP A CA 1
ATOM 1506 C C . ASP A 1 185 ? 8.594 12.991 -8.830 1.00 78.12 185 ASP A C 1
ATOM 1508 O O . ASP A 1 185 ? 8.070 13.136 -7.721 1.00 78.12 185 ASP A O 1
ATOM 1512 N N . SER A 1 186 ? 9.784 12.390 -8.938 1.00 66.00 186 SER A N 1
ATOM 1513 C CA . SER A 1 186 ? 10.535 12.009 -7.741 1.00 66.00 186 SER A CA 1
ATOM 1514 C C . SER A 1 186 ? 11.050 13.265 -7.025 1.00 66.00 186 SER A C 1
ATOM 1516 O O . SER A 1 186 ? 11.766 14.100 -7.594 1.00 66.00 186 SER A O 1
ATOM 1518 N N . LEU A 1 187 ? 10.667 13.394 -5.751 1.00 53.88 187 LEU A N 1
ATOM 1519 C CA . LEU A 1 187 ? 10.896 14.558 -4.879 1.00 53.88 187 LEU A CA 1
ATOM 1520 C C . LEU A 1 187 ? 12.384 14.883 -4.641 1.00 53.88 187 LEU A C 1
ATOM 1522 O O . LEU A 1 187 ? 12.701 15.932 -4.090 1.00 53.88 187 LEU A O 1
ATOM 1526 N N . LEU A 1 188 ? 13.295 13.998 -5.054 1.00 53.75 188 LEU A N 1
ATOM 1527 C CA . LEU A 1 188 ? 14.741 14.112 -4.842 1.00 53.75 188 LEU A CA 1
ATOM 1528 C C . LEU A 1 188 ? 15.493 14.721 -6.028 1.00 53.75 188 LEU A C 1
ATOM 1530 O O . LEU A 1 188 ? 16.708 14.890 -5.980 1.00 53.75 188 LEU A O 1
ATOM 1534 N N . SER A 1 189 ? 14.801 15.061 -7.111 1.00 50.22 189 SER A N 1
ATOM 1535 C CA . SER A 1 189 ? 15.449 15.467 -8.356 1.00 50.22 189 SER A CA 1
ATOM 1536 C C . SER A 1 189 ? 15.967 16.914 -8.355 1.00 50.22 189 SER A C 1
ATOM 1538 O O . SER A 1 189 ? 16.050 17.522 -9.413 1.00 50.22 189 SER A O 1
ATOM 1540 N N . SER A 1 190 ? 16.352 17.528 -7.229 1.00 51.22 190 SER A N 1
ATOM 1541 C CA . SER A 1 190 ? 16.979 18.874 -7.195 1.00 51.22 190 SER A CA 1
ATOM 1542 C C . SER A 1 190 ? 18.384 18.937 -7.827 1.00 51.22 190 SER A C 1
ATOM 1544 O O . SER A 1 190 ? 19.133 19.873 -7.569 1.00 51.22 190 SER A O 1
ATOM 1546 N N . ALA A 1 191 ? 18.757 17.941 -8.631 1.00 58.38 191 ALA A N 1
ATOM 1547 C CA . ALA A 1 191 ? 20.032 17.866 -9.316 1.00 58.38 191 ALA A CA 1
ATOM 1548 C C . ALA A 1 191 ? 20.059 18.794 -10.539 1.00 58.38 191 ALA A C 1
ATOM 1550 O O . ALA A 1 191 ? 19.101 18.836 -11.317 1.00 58.38 191 ALA A O 1
ATOM 1551 N N . GLU A 1 192 ? 21.196 19.457 -10.750 1.00 63.22 192 GLU A N 1
ATOM 1552 C CA . GLU A 1 192 ? 21.502 20.270 -11.939 1.00 63.22 192 GLU A CA 1
ATOM 1553 C C . GLU A 1 192 ? 21.266 19.492 -13.254 1.00 63.22 192 GLU A C 1
ATOM 1555 O O . GLU A 1 192 ? 20.862 20.070 -14.260 1.00 63.22 192 GLU A O 1
ATOM 1560 N N . ASN A 1 193 ? 21.366 18.156 -13.210 1.00 74.06 193 ASN A N 1
ATOM 1561 C CA . ASN A 1 193 ? 21.213 17.254 -14.359 1.00 74.06 193 ASN A CA 1
ATOM 1562 C C . ASN A 1 193 ? 19.792 16.676 -14.538 1.00 74.06 193 ASN A C 1
ATOM 1564 O O . ASN A 1 193 ? 19.608 15.697 -15.266 1.00 74.06 193 ASN A O 1
ATOM 1568 N N . ARG A 1 194 ? 18.753 17.249 -13.903 1.00 78.81 194 ARG A N 1
ATOM 1569 C CA . ARG A 1 194 ? 17.364 16.736 -13.989 1.00 78.81 194 ARG A CA 1
ATOM 1570 C C . ARG A 1 194 ? 16.887 16.537 -15.433 1.00 78.81 194 ARG A C 1
ATOM 1572 O O . ARG A 1 194 ? 16.213 15.552 -15.726 1.00 78.81 194 ARG A O 1
ATOM 1579 N N . GLY A 1 195 ? 17.226 17.458 -16.336 1.00 84.56 195 GLY A N 1
ATOM 1580 C CA . GLY A 1 195 ? 16.816 17.384 -17.742 1.00 84.56 195 GLY A CA 1
ATOM 1581 C C . GLY A 1 195 ? 17.359 16.145 -18.463 1.00 84.56 195 GLY A C 1
ATOM 1582 O O . GLY A 1 195 ? 16.611 15.469 -19.173 1.00 84.56 195 GLY A O 1
ATOM 1583 N N . GLU A 1 196 ? 18.631 15.815 -18.238 1.00 86.75 196 GLU A N 1
ATOM 1584 C CA . GLU A 1 196 ? 19.298 14.655 -18.839 1.00 86.75 196 GLU A CA 1
ATOM 1585 C C . GLU A 1 196 ? 18.765 13.341 -18.264 1.00 86.75 196 GLU A C 1
ATOM 1587 O O . GLU A 1 196 ? 18.426 12.429 -19.022 1.00 86.75 196 GLU A O 1
ATOM 1592 N N . ILE A 1 197 ? 18.590 13.282 -16.940 1.00 88.19 197 ILE A N 1
ATOM 1593 C CA . ILE A 1 197 ? 18.007 12.127 -16.245 1.00 88.19 197 ILE A CA 1
ATOM 1594 C C . ILE A 1 197 ? 16.588 11.858 -16.759 1.00 88.19 197 ILE A C 1
ATOM 1596 O O . ILE A 1 197 ? 16.271 10.741 -17.173 1.00 88.19 197 ILE A O 1
ATOM 1600 N N . ASN A 1 198 ? 15.741 12.890 -16.815 1.00 90.00 198 ASN A N 1
ATOM 1601 C CA . ASN A 1 198 ? 14.370 12.749 -17.299 1.00 90.00 198 ASN A CA 1
ATOM 1602 C C . ASN A 1 198 ? 14.330 12.344 -18.775 1.00 90.00 198 ASN A C 1
ATOM 1604 O O . ASN A 1 198 ? 13.487 11.536 -19.162 1.00 90.00 198 ASN A O 1
ATOM 1608 N N . LYS A 1 199 ? 15.241 12.866 -19.609 1.00 91.69 199 LYS A N 1
ATOM 1609 C CA . LYS A 1 199 ? 15.366 12.443 -21.010 1.00 91.69 199 LYS A CA 1
ATOM 1610 C C . LYS A 1 199 ? 15.707 10.957 -21.110 1.00 91.69 199 LYS A C 1
ATOM 1612 O O . LYS A 1 199 ? 14.994 10.235 -21.796 1.00 91.69 199 LYS A O 1
ATOM 1617 N N . LYS A 1 200 ? 16.720 10.490 -20.381 1.00 91.75 200 LYS A N 1
ATOM 1618 C CA . LYS A 1 200 ? 17.138 9.082 -20.357 1.00 91.75 200 LYS A CA 1
ATOM 1619 C C . LYS A 1 200 ? 16.013 8.148 -19.913 1.00 91.75 200 LYS A C 1
ATOM 1621 O O . LYS A 1 200 ? 15.747 7.150 -20.579 1.00 91.75 200 LYS A O 1
ATOM 1626 N N . ILE A 1 201 ? 15.305 8.498 -18.838 1.00 93.56 201 ILE A N 1
ATOM 1627 C CA . ILE A 1 201 ? 14.158 7.721 -18.351 1.00 93.56 201 ILE A CA 1
ATOM 1628 C C . ILE A 1 201 ? 13.018 7.717 -19.382 1.00 93.56 201 ILE A C 1
ATOM 1630 O O . ILE A 1 201 ? 12.395 6.678 -19.609 1.00 93.56 201 ILE A O 1
ATOM 1634 N N . ARG A 1 202 ? 12.750 8.850 -20.043 1.00 94.31 202 ARG A N 1
ATOM 1635 C CA . ARG A 1 202 ? 11.721 8.956 -21.089 1.00 94.31 202 ARG A CA 1
ATOM 1636 C C . ARG A 1 202 ? 12.070 8.117 -22.317 1.00 94.31 202 ARG A C 1
ATOM 1638 O O . ARG A 1 202 ? 11.210 7.402 -22.826 1.00 94.31 202 ARG A O 1
ATOM 1645 N N . ASP A 1 203 ? 13.318 8.173 -22.768 1.00 95.25 203 ASP A N 1
ATOM 1646 C CA . ASP A 1 203 ? 13.810 7.401 -23.910 1.00 95.25 203 ASP A CA 1
ATOM 1647 C C . ASP A 1 203 ? 13.767 5.898 -23.609 1.00 95.25 203 ASP A C 1
ATOM 1649 O O . ASP A 1 203 ? 13.283 5.120 -24.434 1.00 95.25 203 ASP A O 1
ATOM 1653 N N . PHE A 1 204 ? 14.163 5.491 -22.397 1.00 95.19 204 PHE A N 1
ATOM 1654 C CA . PHE A 1 204 ? 13.987 4.120 -21.918 1.00 95.19 204 PHE A CA 1
ATOM 1655 C C . PHE A 1 204 ? 12.511 3.710 -21.932 1.00 95.19 204 PHE A C 1
ATOM 1657 O O . PHE A 1 204 ? 12.159 2.702 -22.539 1.00 95.19 204 PHE A O 1
ATOM 1664 N N . SER A 1 205 ? 11.630 4.517 -21.336 1.00 95.62 205 SER A N 1
ATOM 1665 C CA . SER A 1 205 ? 10.200 4.203 -21.224 1.00 95.62 205 SER A CA 1
ATOM 1666 C C . SER A 1 205 ? 9.527 4.056 -22.592 1.00 95.62 205 SER A C 1
ATOM 1668 O O . SER A 1 205 ? 8.731 3.138 -22.795 1.00 95.62 205 SER A O 1
ATOM 1670 N N . ARG A 1 206 ? 9.896 4.910 -23.558 1.00 96.50 206 ARG A N 1
ATOM 1671 C CA . ARG A 1 206 ? 9.446 4.823 -24.956 1.00 96.50 206 ARG A CA 1
ATOM 1672 C C . ARG A 1 206 ? 9.993 3.585 -25.656 1.00 96.50 206 ARG A C 1
ATOM 1674 O O . ARG A 1 206 ? 9.222 2.866 -26.282 1.00 96.50 206 ARG A O 1
ATOM 1681 N N . ARG A 1 207 ? 11.296 3.309 -25.529 1.00 96.31 207 ARG A N 1
ATOM 1682 C CA . ARG A 1 207 ? 11.940 2.136 -26.143 1.00 96.31 207 ARG A CA 1
ATOM 1683 C C . ARG A 1 207 ? 11.342 0.822 -25.636 1.00 96.31 207 ARG A C 1
ATOM 1685 O O . ARG A 1 207 ? 11.165 -0.099 -26.423 1.00 96.31 207 ARG A O 1
ATOM 1692 N N . GLN A 1 208 ? 11.039 0.743 -24.342 1.00 94.69 208 GLN A N 1
ATOM 1693 C CA . GLN A 1 208 ? 10.427 -0.432 -23.717 1.00 94.69 208 GLN A CA 1
ATOM 1694 C C . GLN A 1 208 ? 8.908 -0.510 -23.929 1.00 94.69 208 GLN A C 1
ATOM 1696 O O . GLN A 1 208 ? 8.306 -1.532 -23.612 1.00 94.69 208 GLN A O 1
ATOM 1701 N N . ASN A 1 209 ? 8.287 0.551 -24.458 1.00 96.00 209 ASN A N 1
ATOM 1702 C CA . ASN A 1 209 ? 6.839 0.682 -24.608 1.00 96.00 209 ASN A CA 1
ATOM 1703 C C . ASN A 1 209 ? 6.085 0.452 -23.281 1.00 96.00 209 ASN A C 1
ATOM 1705 O O . ASN A 1 209 ? 5.151 -0.350 -23.208 1.00 96.00 209 ASN A O 1
ATOM 1709 N N . LEU A 1 210 ? 6.529 1.122 -22.210 1.00 95.62 210 LEU A N 1
ATOM 1710 C CA . LEU A 1 210 ? 5.927 0.973 -20.883 1.00 95.62 210 LEU A CA 1
ATOM 1711 C C . LEU A 1 210 ? 4.476 1.452 -20.879 1.00 95.62 210 LEU A C 1
ATOM 1713 O O . LEU A 1 210 ? 4.170 2.555 -21.331 1.00 95.62 210 LEU A O 1
ATOM 1717 N N . ARG A 1 211 ? 3.585 0.643 -20.296 1.00 94.88 211 ARG A N 1
ATOM 1718 C CA . ARG A 1 211 ? 2.162 0.994 -20.178 1.00 94.88 211 ARG A CA 1
ATOM 1719 C C . ARG A 1 211 ? 1.924 2.134 -19.190 1.00 94.88 211 ARG A C 1
ATOM 1721 O O . ARG A 1 211 ? 0.991 2.913 -19.371 1.00 94.88 211 ARG A O 1
ATOM 1728 N N . TYR A 1 212 ? 2.730 2.198 -18.131 1.00 95.62 212 TYR A N 1
ATOM 1729 C CA . TYR A 1 212 ? 2.558 3.142 -17.032 1.00 95.62 212 TYR A CA 1
ATOM 1730 C C . TYR A 1 212 ? 3.796 4.031 -16.894 1.00 95.62 212 TYR A C 1
ATOM 1732 O O . TYR A 1 212 ? 4.703 3.771 -16.104 1.00 95.62 212 TYR A O 1
ATOM 1740 N N . PHE A 1 213 ? 3.821 5.093 -17.687 1.00 95.31 213 PHE A N 1
ATOM 1741 C CA . PHE A 1 213 ? 4.799 6.165 -17.579 1.00 95.31 213 PHE A CA 1
ATOM 1742 C C . PHE A 1 213 ? 4.062 7.469 -17.283 1.00 95.31 213 PHE A C 1
ATOM 1744 O O . PHE A 1 213 ? 3.133 7.816 -18.011 1.00 95.31 213 PHE A O 1
ATOM 1751 N N . TYR A 1 214 ? 4.476 8.163 -16.225 1.00 94.06 214 TYR A N 1
ATOM 1752 C CA . TYR A 1 214 ? 3.894 9.432 -15.796 1.00 94.06 214 TYR A CA 1
ATOM 1753 C C . TYR A 1 214 ? 4.934 10.549 -15.908 1.00 94.06 214 TYR A C 1
ATOM 1755 O O . TYR A 1 214 ? 6.040 10.446 -15.363 1.00 94.06 214 TYR A O 1
ATOM 1763 N N . GLU A 1 215 ? 4.586 11.609 -16.632 1.00 91.44 215 GLU A N 1
ATOM 1764 C CA . GLU A 1 215 ? 5.453 12.765 -16.859 1.00 91.44 215 GLU A CA 1
ATOM 1765 C C . GLU A 1 215 ? 5.525 13.658 -15.606 1.00 91.44 215 GLU A C 1
ATOM 1767 O O . GLU A 1 215 ? 4.741 13.516 -14.664 1.00 91.44 215 GLU A O 1
ATOM 1772 N N . SER A 1 216 ? 6.503 14.569 -15.562 1.00 87.81 216 SER A N 1
ATOM 1773 C CA . SER A 1 216 ? 6.616 15.502 -14.435 1.00 87.81 216 SER A CA 1
ATOM 1774 C C . SER A 1 216 ? 5.432 16.478 -14.398 1.00 87.81 216 SER A C 1
ATOM 1776 O O . SER A 1 216 ? 5.004 16.992 -15.432 1.00 87.81 216 SER A O 1
ATOM 1778 N N . GLY A 1 217 ? 4.908 16.743 -13.203 1.00 85.94 217 GLY A N 1
ATOM 1779 C CA . GLY A 1 217 ? 3.705 17.532 -12.952 1.00 85.94 217 GLY A CA 1
ATOM 1780 C C . GLY A 1 217 ? 2.419 16.710 -12.835 1.00 85.94 217 GLY A C 1
ATOM 1781 O O . GLY A 1 217 ? 1.391 17.269 -12.453 1.00 85.94 217 GLY A O 1
ATOM 1782 N N . GLU A 1 218 ? 2.440 15.405 -13.132 1.00 91.12 218 GLU A N 1
ATOM 1783 C CA . GLU A 1 218 ? 1.262 14.544 -12.966 1.00 91.12 218 GLU A CA 1
ATOM 1784 C C . GLU A 1 218 ? 0.987 14.181 -11.500 1.00 91.12 218 GLU A C 1
ATOM 1786 O O . GLU A 1 218 ? -0.162 13.903 -11.150 1.00 91.12 218 GLU A O 1
ATOM 1791 N N . GLY A 1 219 ? 2.004 14.210 -10.632 1.00 88.25 219 GLY A N 1
ATOM 1792 C CA . GLY A 1 219 ? 1.877 13.947 -9.201 1.00 88.25 219 GLY A CA 1
ATOM 1793 C C . GLY A 1 219 ? 2.874 12.921 -8.659 1.00 88.25 219 GLY A C 1
ATOM 1794 O O . GLY A 1 219 ? 3.579 12.226 -9.386 1.00 88.25 219 GLY A O 1
ATOM 1795 N N . CYS A 1 220 ? 2.913 12.796 -7.331 1.00 89.25 220 CYS A N 1
ATOM 1796 C CA . CYS A 1 220 ? 3.827 11.884 -6.644 1.00 89.25 220 CYS A CA 1
ATOM 1797 C C . CYS A 1 220 ? 3.590 10.414 -7.043 1.00 89.25 220 CYS A C 1
ATOM 1799 O O . CYS A 1 220 ? 2.461 9.925 -6.996 1.00 89.25 220 CYS A O 1
ATOM 1801 N N . CYS A 1 221 ? 4.671 9.676 -7.321 1.00 91.88 221 CYS A N 1
ATOM 1802 C CA . CYS A 1 221 ? 4.632 8.304 -7.851 1.00 91.88 221 CYS A CA 1
ATOM 1803 C C . CYS A 1 221 ? 3.675 7.355 -7.101 1.00 91.88 221 CYS A C 1
ATOM 1805 O O . CYS A 1 221 ? 2.736 6.816 -7.686 1.00 91.88 221 CYS A O 1
ATOM 1807 N N . HIS A 1 222 ? 3.861 7.182 -5.788 1.00 94.81 222 HIS A N 1
ATOM 1808 C CA . HIS A 1 222 ? 3.039 6.252 -5.004 1.00 94.81 222 HIS A CA 1
ATOM 1809 C C . HIS A 1 222 ? 1.562 6.672 -4.926 1.00 94.81 222 HIS A C 1
ATOM 1811 O O . HIS A 1 222 ? 0.689 5.808 -4.851 1.00 94.81 222 HIS A O 1
ATOM 1817 N N . GLN A 1 223 ? 1.274 7.979 -4.976 1.00 95.19 223 GLN A N 1
ATOM 1818 C CA . GLN A 1 223 ? -0.097 8.493 -5.032 1.00 95.19 223 GLN A CA 1
ATOM 1819 C C . GLN A 1 223 ? -0.747 8.108 -6.365 1.00 95.19 223 GLN A C 1
ATOM 1821 O O . GLN A 1 223 ? -1.837 7.537 -6.371 1.00 95.19 223 GLN A O 1
ATOM 1826 N N . LEU A 1 224 ? -0.049 8.345 -7.482 1.00 95.31 224 LEU A N 1
ATOM 1827 C CA . LEU A 1 224 ? -0.521 7.996 -8.823 1.00 95.31 224 LEU A CA 1
ATOM 1828 C C . LEU A 1 224 ? -0.811 6.500 -8.956 1.00 95.31 224 LEU A C 1
ATOM 1830 O O . LEU A 1 224 ? -1.869 6.133 -9.462 1.00 95.31 224 LEU A O 1
ATOM 1834 N N . VAL A 1 225 ? 0.072 5.639 -8.442 1.00 96.88 225 VAL A N 1
ATOM 1835 C CA . VAL A 1 225 ? -0.108 4.177 -8.472 1.00 96.88 225 VAL A CA 1
ATOM 1836 C C . VAL A 1 225 ? -1.434 3.746 -7.834 1.00 96.88 225 VAL A C 1
ATOM 1838 O O . VAL A 1 225 ? -2.157 2.918 -8.398 1.00 96.88 225 VAL A O 1
ATOM 1841 N N . VAL A 1 226 ? -1.785 4.328 -6.683 1.00 97.44 226 VAL A N 1
ATOM 1842 C CA . VAL A 1 226 ? -3.040 4.022 -5.977 1.00 97.44 226 VAL A CA 1
ATOM 1843 C C . VAL A 1 226 ? -4.241 4.670 -6.672 1.00 97.44 226 VAL A C 1
ATOM 1845 O O . VAL A 1 226 ? -5.277 4.028 -6.859 1.00 97.44 226 VAL A O 1
ATOM 1848 N N . GLU A 1 227 ? -4.124 5.930 -7.096 1.00 96.88 227 GLU A N 1
ATOM 1849 C CA . GLU A 1 227 ? -5.226 6.674 -7.714 1.00 96.88 227 GLU A CA 1
ATOM 1850 C C . GLU A 1 227 ? -5.633 6.135 -9.082 1.00 96.88 227 GLU A C 1
ATOM 1852 O O . GLU A 1 227 ? -6.826 6.107 -9.396 1.00 96.88 227 GLU A O 1
ATOM 1857 N N . LYS A 1 228 ? -4.657 5.690 -9.876 1.00 96.81 228 LYS A N 1
ATOM 1858 C CA . LYS A 1 228 ? -4.856 5.094 -11.201 1.00 96.81 228 LYS A CA 1
ATOM 1859 C C . LYS A 1 228 ? -5.132 3.590 -11.131 1.00 96.81 228 LYS A C 1
ATOM 1861 O O . LYS A 1 228 ? -5.299 2.963 -12.173 1.00 96.81 228 LYS A O 1
ATOM 1866 N N . ALA A 1 229 ? -5.205 3.022 -9.922 1.00 97.00 229 ALA A N 1
ATOM 1867 C CA . ALA A 1 229 ? -5.435 1.600 -9.678 1.00 97.00 229 ALA A CA 1
ATOM 1868 C C . ALA A 1 229 ? -4.461 0.695 -10.463 1.00 97.00 229 ALA A C 1
ATOM 1870 O O . ALA A 1 229 ? -4.862 -0.336 -11.005 1.00 97.00 229 ALA A O 1
ATOM 1871 N N . ASN A 1 230 ? -3.179 1.088 -10.529 1.00 97.31 230 ASN A N 1
ATOM 1872 C CA . ASN A 1 230 ? -2.124 0.256 -11.119 1.00 97.31 230 ASN A CA 1
ATOM 1873 C C . ASN A 1 230 ? -1.864 -1.005 -10.283 1.00 97.31 230 ASN A C 1
ATOM 1875 O O . ASN A 1 230 ? -1.425 -2.014 -10.826 1.00 97.31 230 ASN A O 1
ATOM 1879 N N . ILE A 1 231 ? -2.144 -0.933 -8.980 1.00 97.88 231 ILE A N 1
ATOM 1880 C CA . ILE A 1 231 ? -2.105 -2.042 -8.027 1.00 97.88 231 ILE A CA 1
ATOM 1881 C C . ILE A 1 231 ? -3.478 -2.192 -7.364 1.00 97.88 231 ILE A C 1
ATOM 1883 O O . ILE A 1 231 ? -4.174 -1.204 -7.108 1.00 97.88 231 ILE A O 1
ATOM 1887 N N . LEU A 1 232 ? -3.883 -3.432 -7.106 1.00 98.25 232 LEU A N 1
ATOM 1888 C CA . LEU A 1 232 ? -5.194 -3.806 -6.581 1.00 98.25 232 LEU A CA 1
ATOM 1889 C C . LEU A 1 232 ? -5.064 -4.589 -5.264 1.00 98.25 232 LEU A C 1
ATOM 1891 O O . LEU A 1 232 ? -4.006 -5.144 -4.968 1.00 98.25 232 LEU A O 1
ATOM 1895 N N . PRO A 1 233 ? -6.137 -4.672 -4.456 1.00 98.50 233 PRO A N 1
ATOM 1896 C CA . PRO A 1 233 ? -6.110 -5.422 -3.202 1.00 98.50 233 PRO A CA 1
ATOM 1897 C C . PRO A 1 233 ? -5.685 -6.886 -3.392 1.00 98.50 233 PRO A C 1
ATOM 1899 O O . PRO A 1 233 ? -6.188 -7.573 -4.287 1.00 98.50 233 PRO A O 1
ATOM 1902 N N . GLY A 1 234 ? -4.812 -7.379 -2.510 1.00 98.00 234 GLY A N 1
ATOM 1903 C CA . GLY A 1 234 ? -4.273 -8.743 -2.556 1.00 98.00 234 GLY A CA 1
ATOM 1904 C C . GLY A 1 234 ? -3.223 -8.987 -3.648 1.00 98.00 234 GLY A C 1
ATOM 1905 O O . GLY A 1 234 ? -3.042 -10.136 -4.063 1.00 98.00 234 GLY A O 1
ATOM 1906 N N . GLN A 1 235 ? -2.591 -7.924 -4.149 1.00 98.38 235 GLN A N 1
ATOM 1907 C CA . GLN A 1 235 ? -1.453 -7.979 -5.070 1.00 98.38 235 GLN A CA 1
ATOM 1908 C C . GLN A 1 235 ? -0.146 -7.590 -4.373 1.00 98.38 235 GLN A C 1
ATOM 1910 O O . GLN A 1 235 ? -0.167 -6.905 -3.345 1.00 98.38 235 GLN A O 1
ATOM 1915 N N . LEU A 1 236 ? 0.973 -8.015 -4.959 1.00 98.44 236 LEU A N 1
ATOM 1916 C CA . LEU A 1 236 ? 2.325 -7.665 -4.532 1.00 98.44 236 LEU A CA 1
ATOM 1917 C C . LEU A 1 236 ? 2.913 -6.593 -5.450 1.00 98.44 236 LEU A C 1
ATOM 1919 O O . LEU A 1 236 ? 3.019 -6.786 -6.661 1.00 98.44 236 LEU A O 1
ATOM 1923 N N . ALA A 1 237 ? 3.358 -5.492 -4.860 1.00 97.94 237 ALA A N 1
ATOM 1924 C CA . ALA A 1 237 ? 4.172 -4.491 -5.521 1.00 97.94 237 ALA A CA 1
ATOM 1925 C C . ALA A 1 237 ? 5.562 -4.424 -4.884 1.00 97.94 237 ALA A C 1
ATOM 1927 O O . ALA A 1 237 ? 5.704 -4.472 -3.663 1.00 97.94 237 ALA A O 1
ATOM 1928 N N . VAL A 1 238 ? 6.579 -4.262 -5.719 1.00 96.69 238 VAL A N 1
ATOM 1929 C CA . VAL A 1 238 ? 7.961 -4.023 -5.293 1.00 96.69 238 VAL A CA 1
ATOM 1930 C C . VAL A 1 238 ? 8.418 -2.668 -5.802 1.00 96.69 238 VAL A C 1
ATOM 1932 O O . VAL A 1 238 ? 8.031 -2.248 -6.896 1.00 96.69 238 VAL A O 1
ATOM 1935 N N . GLY A 1 239 ? 9.226 -1.965 -5.021 1.00 93.56 239 GLY A N 1
ATOM 1936 C CA . GLY A 1 239 ? 9.787 -0.691 -5.439 1.00 93.56 239 GLY A CA 1
ATOM 1937 C C . GLY A 1 239 ? 11.031 -0.323 -4.656 1.00 93.56 239 GLY A C 1
ATOM 1938 O O . GLY A 1 239 ? 11.232 -0.806 -3.552 1.00 93.56 239 GLY A O 1
ATOM 1939 N N . SER A 1 240 ? 11.857 0.548 -5.229 1.00 86.25 240 SER A N 1
ATOM 1940 C CA . SER A 1 240 ? 13.070 1.046 -4.577 1.00 86.25 240 SER A CA 1
ATOM 1941 C C . SER A 1 240 ? 12.748 2.261 -3.704 1.00 86.25 240 SER A C 1
ATOM 1943 O O . SER A 1 240 ? 12.747 3.399 -4.184 1.00 86.25 240 SER A O 1
ATOM 1945 N N . GLY A 1 241 ? 12.433 2.015 -2.439 1.00 85.31 241 GLY A N 1
ATOM 1946 C CA . GLY A 1 241 ? 12.198 3.016 -1.407 1.00 85.31 241 GLY A CA 1
ATOM 1947 C C . GLY A 1 241 ? 11.086 2.623 -0.432 1.00 85.31 241 GLY A C 1
ATOM 1948 O O . GLY A 1 241 ? 10.028 2.120 -0.823 1.00 85.31 241 GLY A O 1
ATOM 1949 N N . SER A 1 242 ? 11.279 2.973 0.841 1.00 83.88 242 SER A N 1
ATOM 1950 C CA . SER A 1 242 ? 10.378 2.623 1.954 1.00 83.88 242 SER A CA 1
ATOM 1951 C C . SER A 1 242 ? 8.926 3.083 1.785 1.00 83.88 242 SER A C 1
ATOM 1953 O O . SER A 1 242 ? 8.002 2.496 2.348 1.00 83.88 242 SER A O 1
ATOM 1955 N N . ARG A 1 243 ? 8.678 4.104 0.955 1.00 92.12 243 ARG A N 1
ATOM 1956 C CA . ARG A 1 243 ? 7.322 4.583 0.641 1.00 92.12 243 ARG A CA 1
ATOM 1957 C C . ARG A 1 243 ? 6.503 3.574 -0.171 1.00 92.12 243 ARG A C 1
ATOM 1959 O O . ARG A 1 243 ? 5.289 3.746 -0.270 1.00 92.12 243 ARG A O 1
ATOM 1966 N N . THR A 1 244 ? 7.101 2.504 -0.688 1.00 94.38 244 THR A N 1
ATOM 1967 C CA . THR A 1 244 ? 6.378 1.394 -1.331 1.00 94.38 244 THR A CA 1
ATOM 1968 C C . THR A 1 244 ? 5.355 0.751 -0.383 1.00 94.38 244 THR A C 1
ATOM 1970 O O . THR A 1 244 ? 4.281 0.347 -0.830 1.00 94.38 244 THR A O 1
ATOM 1973 N N . ALA A 1 245 ? 5.590 0.797 0.935 1.00 95.69 245 ALA A N 1
ATOM 1974 C CA . ALA A 1 245 ? 4.634 0.351 1.953 1.00 95.69 245 ALA A CA 1
ATOM 1975 C C . ALA A 1 245 ? 3.259 1.052 1.867 1.00 95.69 245 ALA A C 1
ATOM 1977 O O . ALA A 1 245 ? 2.255 0.506 2.321 1.00 95.69 245 ALA A O 1
ATOM 1978 N N . SER A 1 246 ? 3.167 2.224 1.221 1.00 97.12 246 SER A N 1
ATOM 1979 C CA . SER A 1 246 ? 1.914 2.983 1.066 1.00 97.12 246 SER A CA 1
ATOM 1980 C C . SER A 1 246 ? 0.789 2.198 0.384 1.00 97.12 246 SER A C 1
ATOM 1982 O O . SER A 1 246 ? -0.383 2.497 0.602 1.00 97.12 246 SER A O 1
ATOM 1984 N N . TYR A 1 247 ? 1.107 1.191 -0.435 1.00 98.25 247 TYR A N 1
ATOM 1985 C CA . TYR A 1 247 ? 0.099 0.361 -1.112 1.00 98.25 247 TYR A CA 1
ATOM 1986 C C . TYR A 1 247 ? -0.715 -0.503 -0.140 1.00 98.25 247 TYR A C 1
ATOM 1988 O O . TYR A 1 247 ? -1.845 -0.898 -0.447 1.00 98.25 247 TYR A O 1
ATOM 1996 N N . GLY A 1 248 ? -0.203 -0.681 1.080 1.00 98.44 248 GLY A N 1
ATOM 1997 C CA . GLY A 1 248 ? -0.916 -1.251 2.212 1.00 98.44 248 GLY A CA 1
ATOM 1998 C C . GLY A 1 248 ? -2.275 -0.627 2.488 1.00 98.44 248 GLY A C 1
ATOM 1999 O O . GLY A 1 248 ? -3.177 -1.315 2.965 1.00 98.44 248 GLY A O 1
ATOM 2000 N N . CYS A 1 249 ? -2.460 0.656 2.161 1.00 98.62 249 CYS A N 1
ATOM 2001 C CA . CYS A 1 249 ? -3.703 1.378 2.427 1.00 98.62 249 CYS A CA 1
ATOM 2002 C C . CYS A 1 249 ? -4.940 0.782 1.739 1.00 98.62 249 CYS A C 1
ATOM 2004 O O . CYS A 1 249 ? -6.062 0.979 2.213 1.00 98.62 249 CYS A O 1
ATOM 2006 N N . ILE A 1 250 ? -4.733 0.035 0.649 1.00 98.50 250 ILE A N 1
ATOM 2007 C CA . ILE A 1 250 ? -5.778 -0.667 -0.102 1.00 98.50 250 ILE A CA 1
ATOM 2008 C C . ILE A 1 250 ? -5.699 -2.195 0.047 1.00 98.50 250 ILE A C 1
ATOM 2010 O O . ILE A 1 250 ? -6.353 -2.918 -0.703 1.00 98.50 250 ILE A O 1
ATOM 2014 N N . GLY A 1 251 ? -4.924 -2.714 1.001 1.00 98.06 251 GLY A N 1
ATOM 2015 C CA . GLY A 1 251 ? -4.774 -4.157 1.204 1.00 98.06 251 GLY A CA 1
ATOM 2016 C C . GLY A 1 251 ? -3.900 -4.855 0.156 1.00 98.06 251 GLY A C 1
ATOM 2017 O O . GLY A 1 251 ? -4.069 -6.052 -0.073 1.00 98.06 251 GLY A O 1
ATOM 2018 N N . ALA A 1 252 ? -3.019 -4.118 -0.525 1.00 98.56 252 ALA A N 1
ATOM 2019 C CA . ALA A 1 252 ? -1.918 -4.679 -1.309 1.00 98.56 252 ALA A CA 1
ATOM 2020 C C . ALA A 1 252 ? -0.650 -4.748 -0.443 1.00 98.56 252 ALA A C 1
ATOM 2022 O O . ALA A 1 252 ? -0.533 -4.008 0.532 1.00 98.56 252 ALA A O 1
ATOM 2023 N N . LEU A 1 253 ? 0.299 -5.613 -0.793 1.00 98.38 253 LEU A N 1
ATOM 2024 C CA . LEU A 1 253 ? 1.597 -5.681 -0.122 1.00 98.38 253 LEU A CA 1
ATOM 2025 C C . LEU A 1 253 ? 2.625 -4.911 -0.950 1.00 98.38 253 LEU A C 1
ATOM 2027 O O . LEU A 1 253 ? 2.813 -5.217 -2.123 1.00 98.38 253 LEU A O 1
ATOM 2031 N N . GLY A 1 254 ? 3.264 -3.910 -0.351 1.00 97.31 254 GLY A N 1
ATOM 2032 C CA . GLY A 1 254 ? 4.336 -3.140 -0.975 1.00 97.31 254 GLY A CA 1
ATOM 2033 C C . GLY A 1 254 ? 5.661 -3.380 -0.263 1.00 97.31 254 GLY A C 1
ATOM 2034 O O . GLY A 1 254 ? 5.746 -3.054 0.918 1.00 97.31 254 GLY A O 1
ATOM 2035 N N . LEU A 1 255 ? 6.661 -3.927 -0.956 1.00 95.50 255 LEU A N 1
ATOM 2036 C CA . LEU A 1 255 ? 7.984 -4.223 -0.393 1.00 95.50 255 LEU A CA 1
ATOM 2037 C C . LEU A 1 255 ? 9.054 -3.281 -0.950 1.00 95.50 255 LEU A C 1
ATOM 2039 O O . LEU A 1 255 ? 9.098 -3.036 -2.158 1.00 95.50 255 LEU A O 1
ATOM 2043 N N . ASP A 1 256 ? 9.904 -2.775 -0.059 1.00 93.12 256 ASP A N 1
ATOM 2044 C CA . ASP A 1 256 ? 11.110 -2.036 -0.428 1.00 93.12 256 ASP A CA 1
ATOM 2045 C C . ASP A 1 256 ? 12.206 -3.013 -0.861 1.00 93.12 256 ASP A C 1
ATOM 2047 O O . ASP A 1 256 ? 12.517 -3.942 -0.119 1.00 93.12 256 ASP A O 1
ATOM 2051 N N . ILE A 1 257 ? 12.743 -2.820 -2.064 1.00 93.00 257 ILE A N 1
ATOM 2052 C CA . ILE A 1 257 ? 13.721 -3.705 -2.697 1.00 93.00 257 ILE A CA 1
ATOM 2053 C C . ILE A 1 257 ? 14.930 -2.898 -3.164 1.00 93.00 257 ILE A C 1
ATOM 2055 O O . ILE A 1 257 ? 14.807 -1.816 -3.753 1.00 93.00 257 ILE A O 1
ATOM 2059 N N . ASP A 1 258 ? 16.113 -3.470 -2.961 1.00 90.75 258 ASP A N 1
ATOM 2060 C CA . ASP A 1 258 ? 17.371 -2.871 -3.374 1.00 90.75 258 ASP A CA 1
ATOM 2061 C C . ASP A 1 258 ? 17.449 -2.642 -4.887 1.00 90.75 258 ASP A C 1
ATOM 2063 O O . ASP A 1 258 ? 16.971 -3.417 -5.714 1.00 90.75 258 ASP A O 1
ATOM 2067 N N . LYS A 1 259 ? 18.136 -1.572 -5.287 1.00 90.06 259 LYS A N 1
ATOM 2068 C CA . LYS A 1 259 ? 18.213 -1.143 -6.697 1.00 90.06 259 LYS A CA 1
ATOM 2069 C C . LYS A 1 259 ? 18.803 -2.207 -7.623 1.00 90.06 259 LYS A C 1
ATOM 2071 O O . LYS A 1 259 ? 18.407 -2.297 -8.784 1.00 90.06 259 LYS A O 1
ATOM 2076 N N . THR A 1 260 ? 19.768 -2.979 -7.127 1.00 89.88 260 THR A N 1
ATOM 2077 C CA . THR A 1 260 ? 20.395 -4.071 -7.885 1.00 89.88 260 THR A CA 1
ATOM 2078 C C . THR A 1 260 ? 19.395 -5.197 -8.132 1.00 89.88 260 THR A C 1
ATOM 2080 O O . THR A 1 260 ? 19.291 -5.692 -9.252 1.00 89.88 260 THR A O 1
ATOM 2083 N N . GLU A 1 261 ? 18.599 -5.553 -7.124 1.00 93.56 261 GLU A N 1
ATOM 2084 C CA . GLU A 1 261 ? 17.533 -6.546 -7.264 1.00 93.56 261 GLU A CA 1
ATOM 2085 C C . GLU A 1 261 ? 16.398 -6.032 -8.151 1.00 93.56 261 GLU A C 1
ATOM 2087 O O . GLU A 1 261 ? 15.878 -6.779 -8.975 1.00 93.56 261 GLU A O 1
ATOM 2092 N N . MET A 1 262 ? 16.079 -4.736 -8.091 1.00 95.00 262 MET A N 1
ATOM 2093 C CA . MET A 1 262 ? 15.133 -4.112 -9.019 1.00 95.00 262 MET A CA 1
ATOM 2094 C C . MET A 1 262 ? 15.587 -4.247 -10.477 1.00 95.00 262 MET A C 1
ATOM 2096 O O . MET A 1 262 ? 14.761 -4.542 -11.339 1.00 95.00 262 MET A O 1
ATOM 2100 N N . ALA A 1 263 ? 16.883 -4.092 -10.773 1.00 94.12 263 ALA A N 1
ATOM 2101 C CA . ALA A 1 263 ? 17.415 -4.343 -12.116 1.00 94.12 263 ALA A CA 1
ATOM 2102 C C . ALA A 1 263 ? 17.259 -5.820 -12.530 1.00 94.12 263 ALA A C 1
ATOM 2104 O O . ALA A 1 263 ? 16.874 -6.094 -13.669 1.00 94.12 263 ALA A O 1
ATOM 2105 N N . ASN A 1 264 ? 17.461 -6.761 -11.600 1.00 94.81 264 ASN A N 1
ATOM 2106 C CA . ASN A 1 264 ? 17.190 -8.181 -11.838 1.00 94.81 264 ASN A CA 1
ATOM 2107 C C . ASN A 1 264 ? 15.700 -8.444 -12.111 1.00 94.81 264 ASN A C 1
ATOM 2109 O O . ASN A 1 264 ? 15.385 -9.159 -13.057 1.00 94.81 264 ASN A O 1
ATOM 2113 N N . ILE A 1 265 ? 14.777 -7.815 -11.376 1.00 96.31 265 ILE A N 1
ATOM 2114 C CA . ILE A 1 265 ? 13.329 -7.927 -11.623 1.00 96.31 265 ILE A CA 1
ATOM 2115 C C . ILE A 1 265 ? 12.965 -7.381 -13.007 1.00 96.31 265 ILE A C 1
ATOM 2117 O O . ILE A 1 265 ? 12.163 -7.989 -13.713 1.00 96.31 265 ILE A O 1
ATOM 2121 N N . LEU A 1 266 ? 13.564 -6.265 -13.438 1.00 95.31 266 LEU A N 1
ATOM 2122 C CA . LEU A 1 266 ? 13.354 -5.755 -14.797 1.00 95.31 266 LEU A CA 1
ATOM 2123 C C . LEU A 1 266 ? 13.788 -6.768 -15.865 1.00 95.31 266 LEU A C 1
ATOM 2125 O O . LEU A 1 266 ? 13.175 -6.817 -16.930 1.00 95.31 266 LEU A O 1
ATOM 2129 N N . ALA A 1 267 ? 14.815 -7.570 -15.586 1.00 94.56 267 ALA A N 1
ATOM 2130 C CA . ALA A 1 267 ? 15.338 -8.591 -16.486 1.00 94.56 267 ALA A CA 1
ATOM 2131 C C . ALA A 1 267 ? 14.533 -9.898 -16.480 1.00 94.56 267 ALA A C 1
ATOM 2133 O O . ALA A 1 267 ? 14.271 -10.454 -17.545 1.00 94.56 267 ALA A O 1
ATOM 2134 N N . THR A 1 268 ? 14.155 -10.400 -15.305 1.00 95.00 268 THR A N 1
ATOM 2135 C CA . THR A 1 268 ? 13.604 -11.757 -15.141 1.00 95.00 268 THR A CA 1
ATOM 2136 C C . THR A 1 268 ? 12.117 -11.777 -14.803 1.00 95.00 268 THR A C 1
ATOM 2138 O O . THR A 1 268 ? 11.471 -12.809 -14.972 1.00 95.00 268 THR A O 1
ATOM 2141 N N . GLY A 1 269 ? 11.578 -10.661 -14.307 1.00 95.00 269 GLY A N 1
ATOM 2142 C CA . GLY A 1 269 ? 10.237 -10.572 -13.736 1.00 95.00 269 GLY A CA 1
ATOM 2143 C C . GLY A 1 269 ? 10.110 -11.158 -12.335 1.00 95.00 269 GLY A C 1
ATOM 2144 O O . GLY A 1 269 ? 9.012 -11.154 -11.792 1.00 95.00 269 GLY A O 1
ATOM 2145 N N . LYS A 1 270 ? 11.195 -11.667 -11.746 1.00 95.50 270 LYS A N 1
ATOM 2146 C CA . LYS A 1 270 ? 11.153 -12.450 -10.511 1.00 95.50 270 LYS A CA 1
ATOM 2147 C C . LYS A 1 270 ? 12.136 -11.941 -9.471 1.00 95.50 270 LYS A C 1
ATOM 2149 O O . LYS A 1 270 ? 13.154 -11.338 -9.808 1.00 95.50 270 LYS A O 1
ATOM 2154 N N . ILE A 1 271 ? 11.834 -12.231 -8.213 1.00 96.12 271 ILE A N 1
ATOM 2155 C CA . ILE A 1 271 ? 12.705 -11.958 -7.074 1.00 96.12 271 ILE A CA 1
ATOM 2156 C C . ILE A 1 271 ? 12.613 -13.086 -6.051 1.00 96.12 271 ILE A C 1
ATOM 2158 O O . ILE A 1 271 ? 11.535 -13.632 -5.809 1.00 96.12 271 ILE A O 1
ATOM 2162 N N . GLU A 1 272 ? 13.749 -13.422 -5.450 1.00 95.88 272 GLU A N 1
ATOM 2163 C CA . GLU A 1 272 ? 13.803 -14.296 -4.284 1.00 95.88 272 GLU A CA 1
ATOM 2164 C C . GLU A 1 272 ? 13.649 -13.456 -3.018 1.00 95.88 272 GLU A C 1
ATOM 2166 O O . GLU A 1 272 ? 14.377 -12.492 -2.804 1.00 95.88 272 GLU A O 1
ATOM 2171 N N . LEU A 1 273 ? 12.693 -13.818 -2.171 1.00 94.19 273 LEU A N 1
ATOM 2172 C CA . LEU A 1 273 ? 12.408 -13.127 -0.919 1.00 94.19 273 LEU A CA 1
ATOM 2173 C C . LEU A 1 273 ? 12.303 -14.140 0.212 1.00 94.19 273 LEU A C 1
ATOM 2175 O O . LEU A 1 273 ? 11.913 -15.289 0.011 1.00 94.19 273 LEU A O 1
ATOM 2179 N N . ARG A 1 274 ? 12.586 -13.699 1.435 1.00 94.69 274 ARG A N 1
ATOM 2180 C CA . ARG A 1 274 ? 12.200 -14.440 2.638 1.00 94.69 274 ARG A CA 1
ATOM 2181 C C . ARG A 1 274 ? 10.843 -13.948 3.104 1.00 94.69 274 ARG A C 1
ATOM 2183 O O . ARG A 1 274 ? 10.623 -12.745 3.202 1.00 94.69 274 ARG A O 1
ATOM 2190 N N . VAL A 1 275 ? 9.942 -14.877 3.410 1.00 95.75 275 VAL A N 1
ATOM 2191 C CA . VAL A 1 275 ? 8.620 -14.546 3.952 1.00 95.75 275 VAL A CA 1
ATOM 2192 C C . VAL A 1 275 ? 8.800 -13.813 5.285 1.00 95.75 275 VAL A C 1
ATOM 2194 O O . VAL A 1 275 ? 9.321 -14.413 6.231 1.00 95.75 275 VAL A O 1
ATOM 2197 N N . PRO A 1 276 ? 8.383 -12.542 5.393 1.00 94.44 276 PRO A N 1
ATOM 2198 C CA . PRO A 1 276 ? 8.598 -11.766 6.599 1.00 94.44 276 PRO A CA 1
ATOM 2199 C C . PRO A 1 276 ? 7.669 -12.236 7.719 1.00 94.44 276 PRO A C 1
ATOM 2201 O O . PRO A 1 276 ? 6.547 -12.700 7.495 1.00 94.44 276 PRO A O 1
ATOM 2204 N N . GLN A 1 277 ? 8.135 -12.068 8.951 1.00 95.06 277 GLN A N 1
ATOM 2205 C CA . GLN A 1 277 ? 7.270 -12.095 10.125 1.00 95.06 277 GLN A CA 1
ATOM 2206 C C . GLN A 1 277 ? 6.248 -10.952 10.056 1.00 95.06 277 GLN A C 1
ATOM 2208 O O . GLN A 1 277 ? 6.479 -9.926 9.414 1.00 95.06 277 GLN A O 1
ATOM 2213 N N . ALA A 1 278 ? 5.121 -11.113 10.747 1.00 95.44 278 ALA A N 1
ATOM 2214 C CA . ALA A 1 278 ? 4.071 -10.105 10.797 1.00 95.44 278 ALA A CA 1
ATOM 2215 C C . ALA A 1 278 ? 3.709 -9.736 12.237 1.00 95.44 278 ALA A C 1
ATOM 2217 O O . ALA A 1 278 ? 3.704 -10.583 13.133 1.00 95.44 278 ALA A O 1
ATOM 2218 N N . VAL A 1 279 ? 3.368 -8.469 12.431 1.00 94.94 279 VAL A N 1
ATOM 2219 C CA . VAL A 1 279 ? 2.943 -7.873 13.696 1.00 94.94 279 VAL A CA 1
ATOM 2220 C C . VAL A 1 279 ? 1.513 -7.385 13.549 1.00 94.94 279 VAL A C 1
ATOM 2222 O O . VAL A 1 279 ? 1.170 -6.736 12.560 1.00 94.94 279 VAL A O 1
ATOM 2225 N N . ARG A 1 280 ? 0.678 -7.656 14.551 1.00 95.69 280 ARG A N 1
ATOM 2226 C CA . ARG A 1 280 ? -0.678 -7.113 14.613 1.00 95.69 280 ARG A CA 1
ATOM 2227 C C . ARG A 1 280 ? -0.667 -5.802 15.389 1.00 95.69 280 ARG A C 1
ATOM 2229 O O . ARG A 1 280 ? -0.385 -5.802 16.581 1.00 95.69 280 ARG A O 1
ATOM 2236 N N . MET A 1 281 ? -1.034 -4.701 14.744 1.00 95.56 281 MET A N 1
ATOM 2237 C CA . MET A 1 281 ? -1.154 -3.387 15.380 1.00 95.56 281 MET A CA 1
ATOM 2238 C C . MET A 1 281 ? -2.624 -2.980 15.468 1.00 95.56 281 MET A C 1
ATOM 2240 O O . MET A 1 281 ? -3.216 -2.549 14.479 1.00 95.56 281 MET A O 1
ATOM 2244 N N . THR A 1 282 ? -3.235 -3.119 16.642 1.00 97.25 282 THR A N 1
ATOM 2245 C CA . THR A 1 282 ? -4.652 -2.794 16.855 1.00 97.25 282 THR A CA 1
ATOM 2246 C C . THR A 1 282 ? -4.795 -1.398 17.457 1.00 97.25 282 THR A C 1
ATOM 2248 O O . THR A 1 282 ? -4.467 -1.183 18.619 1.00 97.25 282 THR A O 1
ATOM 2251 N N . ILE A 1 283 ? -5.337 -0.452 16.687 1.00 97.25 283 ILE A N 1
ATOM 2252 C CA . ILE A 1 283 ? -5.549 0.936 17.118 1.00 97.25 283 ILE A CA 1
ATOM 2253 C C . ILE A 1 283 ? -7.048 1.182 17.316 1.00 97.25 283 ILE A C 1
ATOM 2255 O O . ILE A 1 283 ? -7.839 1.172 16.365 1.00 97.25 283 ILE A O 1
ATOM 2259 N N . ASN A 1 284 ? -7.436 1.421 18.565 1.00 97.19 284 ASN A N 1
ATOM 2260 C CA . ASN A 1 284 ? -8.814 1.640 18.996 1.00 97.19 284 ASN A CA 1
ATOM 2261 C C . ASN A 1 284 ? -9.005 3.042 19.594 1.00 97.19 284 ASN A C 1
ATOM 2263 O O . ASN A 1 284 ? -8.043 3.746 19.901 1.00 97.19 284 ASN A O 1
ATOM 2267 N N . GLY A 1 285 ? -10.266 3.437 19.769 1.00 95.00 285 GLY A N 1
ATOM 2268 C CA . GLY A 1 285 ? -10.655 4.744 20.305 1.00 95.00 285 GLY A CA 1
ATOM 2269 C C . GLY A 1 285 ? -11.297 5.658 19.260 1.00 95.00 285 GLY A C 1
ATOM 2270 O O . GLY A 1 285 ? -11.510 5.278 18.106 1.00 95.00 285 GLY A O 1
ATOM 2271 N N . ARG A 1 286 ? -11.666 6.864 19.684 1.00 94.88 286 ARG A N 1
ATOM 2272 C CA . ARG A 1 286 ? -12.203 7.930 18.831 1.00 94.88 286 ARG A CA 1
ATOM 2273 C C . ARG A 1 286 ? -11.093 8.912 18.503 1.00 94.88 286 ARG A C 1
ATOM 2275 O O . ARG A 1 286 ? -10.406 9.359 19.411 1.00 94.88 286 ARG A O 1
ATOM 2282 N N . ILE A 1 287 ? -10.964 9.286 17.230 1.00 95.56 287 ILE A N 1
ATOM 2283 C CA . ILE A 1 287 ? -9.988 10.291 16.788 1.00 95.56 287 ILE A CA 1
ATOM 2284 C C . ILE A 1 287 ? -10.344 11.646 17.430 1.00 95.56 287 ILE A C 1
ATOM 2286 O O . ILE A 1 287 ? -11.421 12.180 17.131 1.00 95.56 287 ILE A O 1
ATOM 2290 N N . PRO A 1 288 ? -9.500 12.203 18.323 1.00 96.44 288 PRO A N 1
ATOM 2291 C CA . PRO A 1 288 ? -9.793 13.473 18.980 1.00 96.44 288 PRO A CA 1
ATOM 2292 C C . PRO A 1 288 ? -9.757 14.653 18.002 1.00 96.44 288 PRO A C 1
ATOM 2294 O O . PRO A 1 288 ? -9.175 14.591 16.919 1.00 96.44 288 PRO A O 1
ATOM 2297 N N . LYS A 1 289 ? -10.384 15.772 18.378 1.00 95.94 289 LYS A N 1
ATOM 2298 C CA . LYS A 1 289 ? -10.386 16.977 17.538 1.00 95.94 289 LYS A CA 1
ATOM 2299 C C . LYS A 1 289 ? -8.953 17.482 17.338 1.00 95.94 289 LYS A C 1
ATOM 2301 O O . LYS A 1 289 ? -8.243 17.710 18.309 1.00 95.94 289 LYS A O 1
ATOM 2306 N N . GLY A 1 290 ? -8.575 17.728 16.083 1.00 95.69 290 GLY A N 1
ATOM 2307 C CA . GLY A 1 290 ? -7.242 18.221 15.723 1.00 95.69 290 GLY A CA 1
ATOM 2308 C C . GLY A 1 290 ? -6.177 17.130 15.600 1.00 95.69 290 GLY A C 1
ATOM 2309 O O . GLY A 1 290 ? -5.048 17.455 15.254 1.00 95.69 290 GLY A O 1
ATOM 2310 N N . VAL A 1 291 ? -6.537 15.866 15.841 1.00 97.69 291 VAL A N 1
ATOM 2311 C CA . VAL A 1 291 ? -5.686 14.697 15.600 1.00 97.69 291 VAL A CA 1
ATOM 2312 C C . VAL A 1 291 ? -5.999 14.130 14.221 1.00 97.69 291 VAL A C 1
ATOM 2314 O O . VAL A 1 291 ? -7.162 13.952 13.859 1.00 97.69 291 VAL A O 1
ATOM 2317 N N . TYR A 1 292 ? -4.956 13.810 13.465 1.00 97.31 292 TYR A N 1
ATOM 2318 C CA . TYR A 1 292 ? -5.035 13.210 12.138 1.00 97.31 292 TYR A CA 1
ATOM 2319 C C . TYR A 1 292 ? -4.202 11.925 12.066 1.00 97.31 292 TYR A C 1
ATOM 2321 O O . TYR A 1 292 ? -3.460 11.577 12.985 1.00 97.31 292 TYR A O 1
ATOM 2329 N N . ALA A 1 293 ? -4.283 11.211 10.939 1.00 97.19 293 ALA A N 1
ATOM 2330 C CA . ALA A 1 293 ? -3.526 9.973 10.723 1.00 97.19 293 ALA A CA 1
ATOM 2331 C C . ALA A 1 293 ? -2.012 10.131 10.953 1.00 97.19 293 ALA A C 1
ATOM 2333 O O . ALA A 1 293 ? -1.372 9.212 11.464 1.00 97.19 293 ALA A O 1
ATOM 2334 N N . ARG A 1 294 ? -1.452 11.309 10.638 1.00 96.50 294 ARG A N 1
ATOM 2335 C CA . ARG A 1 294 ? -0.046 11.636 10.911 1.00 96.50 294 ARG A CA 1
ATOM 2336 C C . ARG A 1 294 ? 0.272 11.609 12.409 1.00 96.50 294 ARG A C 1
ATOM 2338 O O . ARG A 1 294 ? 1.302 11.076 12.799 1.00 96.50 294 ARG A O 1
ATOM 2345 N N . ASP A 1 295 ? -0.598 12.157 13.247 1.00 97.38 295 ASP A N 1
ATOM 2346 C CA . ASP A 1 295 ? -0.397 12.157 14.698 1.00 97.38 295 ASP A CA 1
ATOM 2347 C C . ASP A 1 295 ? -0.489 10.737 15.261 1.00 97.38 295 ASP A C 1
ATOM 2349 O O . ASP A 1 295 ? 0.309 10.350 16.109 1.00 97.38 295 ASP A O 1
ATOM 2353 N N . ILE A 1 296 ? -1.417 9.933 14.732 1.00 96.94 296 ILE A N 1
ATOM 2354 C CA . ILE A 1 296 ? -1.606 8.533 15.129 1.00 96.94 296 ILE A CA 1
ATOM 2355 C C . ILE A 1 296 ? -0.369 7.696 14.792 1.00 96.94 296 ILE A C 1
ATOM 2357 O O . ILE A 1 296 ? 0.089 6.939 15.645 1.00 96.94 296 ILE A O 1
ATOM 2361 N N . VAL A 1 297 ? 0.200 7.824 13.587 1.00 94.94 297 VAL A N 1
ATOM 2362 C CA . VAL A 1 297 ? 1.406 7.060 13.220 1.00 94.94 297 VAL A CA 1
ATOM 2363 C C . VAL A 1 297 ? 2.638 7.518 14.003 1.00 94.94 297 VAL A C 1
ATOM 2365 O O . VAL A 1 297 ? 3.429 6.678 14.416 1.00 94.94 297 VAL A O 1
ATOM 2368 N N . LEU A 1 298 ? 2.773 8.819 14.292 1.00 94.62 298 LEU A N 1
ATOM 2369 C CA . LEU A 1 298 ? 3.840 9.326 15.162 1.00 94.62 298 LEU A CA 1
ATOM 2370 C C . LEU A 1 298 ? 3.694 8.812 16.597 1.00 94.62 298 LEU A C 1
ATOM 2372 O O . LEU A 1 298 ? 4.664 8.341 17.181 1.00 94.62 298 LEU A O 1
ATOM 2376 N N . PHE A 1 299 ? 2.482 8.847 17.150 1.00 94.19 299 PHE A N 1
ATOM 2377 C CA . PHE A 1 299 ? 2.194 8.276 18.461 1.00 94.19 299 PHE A CA 1
ATOM 2378 C C . PHE A 1 299 ? 2.481 6.773 18.493 1.00 94.19 299 PHE A C 1
ATOM 2380 O O . PHE A 1 299 ? 3.116 6.296 19.427 1.00 94.19 299 PHE A O 1
ATOM 2387 N N . THR A 1 300 ? 2.064 6.036 17.463 1.00 92.25 300 THR A N 1
ATOM 2388 C CA . THR A 1 300 ? 2.326 4.594 17.342 1.00 92.25 300 THR A CA 1
ATOM 2389 C C . THR A 1 300 ? 3.829 4.325 17.335 1.00 92.25 300 THR A C 1
ATOM 2391 O O . THR A 1 300 ? 4.297 3.527 18.137 1.00 92.25 300 THR A O 1
ATOM 2394 N N . ALA A 1 301 ? 4.594 5.046 16.507 1.00 89.94 301 ALA A N 1
ATOM 2395 C CA . ALA A 1 301 ? 6.047 4.909 16.452 1.00 89.94 301 ALA A CA 1
ATOM 2396 C C . ALA A 1 301 ? 6.720 5.226 17.789 1.00 89.94 301 ALA A C 1
ATOM 2398 O O . ALA A 1 301 ? 7.548 4.443 18.239 1.00 89.94 301 ALA A O 1
ATOM 2399 N N . LYS A 1 302 ? 6.298 6.299 18.466 1.00 88.75 302 LYS A N 1
ATOM 2400 C CA . LYS A 1 302 ? 6.811 6.661 19.791 1.00 88.75 302 LYS A CA 1
ATOM 2401 C C . LYS A 1 302 ? 6.557 5.579 20.844 1.00 88.75 302 LYS A C 1
ATOM 2403 O O . LYS A 1 302 ? 7.423 5.303 21.659 1.00 88.75 302 LYS A O 1
ATOM 2408 N N . ASN A 1 303 ? 5.370 4.968 20.855 1.00 86.44 303 ASN A N 1
ATOM 2409 C CA . ASN A 1 303 ? 5.044 3.917 21.833 1.00 86.44 303 ASN A CA 1
ATOM 2410 C C . ASN A 1 303 ? 5.776 2.595 21.557 1.00 86.44 303 ASN A C 1
ATOM 2412 O O . ASN A 1 303 ? 5.809 1.740 22.434 1.00 86.44 303 ASN A O 1
ATOM 2416 N N . LEU A 1 304 ? 6.350 2.440 20.363 1.00 82.31 304 LEU A N 1
ATOM 2417 C CA . LEU A 1 304 ? 7.215 1.320 20.003 1.00 82.31 304 LEU A CA 1
ATOM 2418 C C . LEU A 1 304 ? 8.709 1.643 20.169 1.00 82.31 304 LEU A C 1
ATOM 2420 O O . LEU A 1 304 ? 9.535 0.777 19.894 1.00 82.31 304 LEU A O 1
ATOM 2424 N N . GLU A 1 305 ? 9.095 2.863 20.573 1.00 65.38 305 GLU A N 1
ATOM 2425 C CA . GLU A 1 305 ? 10.509 3.235 20.736 1.00 65.38 305 GLU A CA 1
ATOM 2426 C C . GLU A 1 305 ? 11.201 2.282 21.733 1.00 65.38 305 GLU A C 1
ATOM 2428 O O . GLU A 1 305 ? 10.891 2.267 22.922 1.00 65.38 305 GLU A O 1
ATOM 2433 N N . GLY A 1 306 ? 12.133 1.466 21.219 1.00 55.75 306 GLY A N 1
ATOM 2434 C CA . GLY A 1 306 ? 12.828 0.386 21.939 1.00 55.75 306 GLY A CA 1
ATOM 2435 C C . GLY A 1 306 ? 12.517 -1.025 21.415 1.00 55.75 306 GLY A C 1
ATOM 2436 O O . GLY A 1 306 ? 13.352 -1.918 21.535 1.00 55.75 306 GLY A O 1
ATOM 2437 N N . GLU A 1 307 ? 11.375 -1.203 20.751 1.00 58.56 307 GLU A N 1
ATOM 2438 C CA . GLU A 1 307 ? 10.895 -2.448 20.141 1.00 58.56 307 GLU A CA 1
ATOM 2439 C C . GLU A 1 307 ? 10.680 -2.231 18.637 1.00 58.56 307 GLU A C 1
ATOM 2441 O O . GLU A 1 307 ? 9.557 -2.243 18.127 1.00 58.56 307 GLU A O 1
ATOM 2446 N N . ALA A 1 308 ? 11.767 -1.960 17.906 1.00 61.44 308 ALA A N 1
ATOM 2447 C CA . ALA A 1 308 ? 11.689 -1.825 16.455 1.00 61.44 308 ALA A CA 1
ATOM 2448 C C . ALA A 1 308 ? 10.988 -3.058 15.869 1.00 61.44 308 ALA A C 1
ATOM 2450 O O . ALA A 1 308 ? 11.352 -4.195 16.178 1.00 61.44 308 ALA A O 1
ATOM 2451 N N . THR A 1 309 ? 10.001 -2.838 14.996 1.00 68.19 309 THR A N 1
ATOM 2452 C CA . THR A 1 309 ? 9.278 -3.958 14.377 1.00 68.19 309 THR A CA 1
ATOM 2453 C C . THR A 1 309 ? 10.221 -4.860 13.578 1.00 68.19 309 THR A C 1
ATOM 2455 O O . THR A 1 309 ? 9.909 -6.030 13.431 1.00 68.19 309 THR A O 1
ATOM 2458 N N . GLY A 1 310 ? 11.409 -4.382 13.182 1.00 68.50 310 GLY A N 1
ATOM 2459 C CA . GLY A 1 310 ? 12.555 -5.225 12.828 1.00 68.50 310 GLY A CA 1
ATOM 2460 C C . GLY A 1 310 ? 12.335 -6.009 11.541 1.00 68.50 310 GLY A C 1
ATOM 2461 O O . GLY A 1 310 ? 12.288 -7.235 11.570 1.00 68.50 310 GLY A O 1
ATOM 2462 N N . ASP A 1 311 ? 12.138 -5.292 10.433 1.00 79.19 311 ASP A N 1
ATOM 2463 C CA . ASP A 1 311 ? 11.880 -5.844 9.095 1.00 79.19 311 ASP A CA 1
ATOM 2464 C C . ASP A 1 311 ? 10.623 -6.737 8.998 1.00 79.19 311 ASP A C 1
ATOM 2466 O O . ASP A 1 311 ? 10.442 -7.516 8.059 1.00 79.19 311 ASP A O 1
ATOM 2470 N N . LYS A 1 312 ? 9.695 -6.596 9.952 1.00 93.00 312 LYS A N 1
ATOM 2471 C CA . LYS A 1 312 ? 8.385 -7.263 9.944 1.00 93.00 312 LYS A CA 1
ATOM 2472 C C . LYS A 1 312 ? 7.353 -6.479 9.138 1.00 93.00 312 LYS A C 1
ATOM 2474 O O . LYS A 1 312 ? 7.457 -5.264 8.952 1.00 93.00 312 LYS A O 1
ATOM 2479 N N . VAL A 1 313 ? 6.299 -7.172 8.712 1.00 96.31 313 VAL A N 1
ATOM 2480 C CA . VAL A 1 313 ? 5.098 -6.549 8.143 1.00 96.31 313 VAL A CA 1
ATOM 2481 C C . VAL A 1 313 ? 4.147 -6.146 9.262 1.00 96.31 313 VAL A C 1
ATOM 2483 O O . VAL A 1 313 ? 3.734 -6.982 10.062 1.00 96.31 313 VAL A O 1
ATOM 2486 N N . VAL A 1 314 ? 3.745 -4.879 9.301 1.00 96.94 314 VAL A N 1
ATOM 2487 C CA . VAL A 1 314 ? 2.736 -4.397 10.251 1.00 96.94 314 VAL A CA 1
ATOM 2488 C C . VAL A 1 314 ? 1.347 -4.482 9.628 1.00 96.94 314 VAL A C 1
ATOM 2490 O O . VAL A 1 314 ? 1.041 -3.794 8.655 1.00 96.94 314 VAL A O 1
ATOM 2493 N N . GLU A 1 315 ? 0.468 -5.289 10.210 1.00 97.94 315 GLU A N 1
ATOM 2494 C CA . GLU A 1 315 ? -0.942 -5.323 9.837 1.00 97.94 315 GLU A CA 1
ATOM 2495 C C . GLU A 1 315 ? -1.773 -4.477 10.803 1.00 97.94 315 GLU A C 1
ATOM 2497 O O . GLU A 1 315 ? -1.862 -4.764 12.000 1.00 97.94 315 GLU A O 1
ATOM 2502 N N . PHE A 1 316 ? -2.389 -3.421 10.276 1.00 98.06 316 PHE A N 1
ATOM 2503 C CA . PHE A 1 316 ? -3.157 -2.461 11.060 1.00 98.06 316 PHE A CA 1
ATOM 2504 C C . PHE A 1 316 ? -4.623 -2.882 11.199 1.00 98.06 316 PHE A C 1
ATOM 2506 O O . PHE A 1 316 ? -5.350 -3.024 10.217 1.00 98.06 316 PHE A O 1
ATOM 2513 N N . TYR A 1 317 ? -5.083 -2.996 12.440 1.00 97.44 317 TYR A N 1
ATOM 2514 C CA . TYR A 1 317 ? -6.445 -3.359 12.822 1.00 97.44 317 TYR A CA 1
ATOM 2515 C C . TYR A 1 317 ? -7.039 -2.325 13.790 1.00 97.44 317 TYR A C 1
ATOM 2517 O O . TYR A 1 317 ? -6.383 -1.371 14.202 1.00 97.44 317 TYR A O 1
ATOM 2525 N N . GLY A 1 318 ? -8.291 -2.544 14.192 1.00 96.44 318 GLY A N 1
ATOM 2526 C CA . GLY A 1 318 ? -8.957 -1.775 15.242 1.00 96.44 318 GLY A CA 1
ATOM 2527 C C . GLY A 1 318 ? -10.005 -0.795 14.726 1.00 96.44 318 GLY A C 1
ATOM 2528 O O . GLY A 1 318 ? -10.137 -0.537 13.523 1.00 96.44 318 GLY A O 1
ATOM 2529 N N . THR A 1 319 ? -10.809 -0.279 15.655 1.00 95.94 319 THR A N 1
ATOM 2530 C CA . THR A 1 319 ? -11.967 0.563 15.328 1.00 95.94 319 THR A CA 1
ATOM 2531 C C . THR A 1 319 ? -11.550 1.843 14.624 1.00 95.94 319 THR A C 1
ATOM 2533 O O . THR A 1 319 ? -12.216 2.251 13.674 1.00 95.94 319 THR A O 1
ATOM 2536 N N . THR A 1 320 ? -10.428 2.436 15.033 1.00 97.25 320 THR A N 1
ATOM 2537 C CA . THR A 1 320 ? -9.900 3.665 14.438 1.00 97.25 320 THR A CA 1
ATOM 2538 C C . THR A 1 320 ? -9.531 3.440 12.973 1.00 97.25 320 THR A C 1
ATOM 2540 O O . THR A 1 320 ? -10.017 4.149 12.095 1.00 97.25 320 THR A O 1
ATOM 2543 N N . VAL A 1 321 ? -8.738 2.402 12.686 1.00 97.62 321 VAL A N 1
ATOM 2544 C CA . VAL A 1 321 ? -8.272 2.079 11.324 1.00 97.62 321 VAL A CA 1
ATOM 2545 C C . VAL A 1 321 ? -9.448 1.757 10.396 1.00 97.62 321 VAL A C 1
ATOM 2547 O O . VAL A 1 321 ? -9.487 2.203 9.246 1.00 97.62 321 VAL A O 1
ATOM 2550 N N . SER A 1 322 ? -10.463 1.050 10.906 1.00 95.31 322 SER A N 1
ATOM 2551 C CA . SER A 1 322 ? -11.672 0.717 10.138 1.00 95.31 322 SER A CA 1
ATOM 2552 C C . SER A 1 322 ? -12.499 1.940 9.714 1.00 95.31 322 SER A C 1
ATOM 2554 O O . SER A 1 322 ? -13.274 1.855 8.764 1.00 95.31 322 SER A O 1
ATOM 2556 N N . GLN A 1 323 ? -12.332 3.078 10.395 1.00 94.94 323 GLN A N 1
ATOM 2557 C CA . GLN A 1 323 ? -13.034 4.331 10.100 1.00 94.94 323 GLN A CA 1
ATOM 2558 C C . GLN A 1 323 ? -12.211 5.290 9.232 1.00 94.94 323 GLN A C 1
ATOM 2560 O O . GLN A 1 323 ? -12.787 6.201 8.639 1.00 94.94 323 GLN A O 1
ATOM 2565 N N . MET A 1 324 ? -10.896 5.074 9.125 1.00 97.81 324 MET A N 1
ATOM 2566 C CA . MET A 1 324 ? -10.014 5.894 8.297 1.00 97.81 324 MET A CA 1
ATOM 2567 C C . MET A 1 324 ? -10.382 5.805 6.813 1.00 97.81 324 MET A C 1
ATOM 2569 O O . MET A 1 324 ? -10.629 4.727 6.264 1.00 97.81 324 MET A O 1
ATOM 2573 N N . SER A 1 325 ? -10.339 6.953 6.148 1.00 98.31 325 SER A N 1
ATOM 2574 C CA . SER A 1 325 ? -10.326 7.076 4.693 1.00 98.31 325 SER A CA 1
ATOM 2575 C C . SER A 1 325 ? -9.075 6.434 4.079 1.00 98.31 325 SER A C 1
ATOM 2577 O O . SER A 1 325 ? -8.073 6.198 4.753 1.00 98.31 325 SER A O 1
ATOM 2579 N N . ILE A 1 326 ? -9.091 6.191 2.763 1.00 98.44 326 ILE A N 1
ATOM 2580 C CA . ILE A 1 326 ? -7.909 5.656 2.066 1.00 98.44 326 ILE A CA 1
ATOM 2581 C C . ILE A 1 326 ? -6.715 6.611 2.145 1.00 98.44 326 ILE A C 1
ATOM 2583 O O . ILE A 1 326 ? -5.597 6.139 2.290 1.00 98.44 326 ILE A O 1
ATOM 2587 N N . SER A 1 327 ? -6.926 7.930 2.129 1.00 98.12 327 SER A N 1
ATOM 2588 C CA . SER A 1 327 ? -5.844 8.908 2.314 1.00 98.12 327 SER A CA 1
ATOM 2589 C C . SER A 1 327 ? -5.217 8.833 3.708 1.00 98.12 327 SER A C 1
ATOM 2591 O O . SER A 1 327 ? -4.000 8.888 3.836 1.00 98.12 327 SER A O 1
ATOM 2593 N N . GLU A 1 328 ? -6.024 8.648 4.754 1.00 98.38 328 GLU A N 1
ATOM 2594 C CA . GLU A 1 328 ? -5.514 8.474 6.120 1.00 98.38 328 GLU A CA 1
ATOM 2595 C C . GLU A 1 328 ? -4.756 7.152 6.271 1.00 98.38 328 GLU A C 1
ATOM 2597 O O . GLU A 1 328 ? -3.670 7.122 6.848 1.00 98.38 328 GLU A O 1
ATOM 2602 N N . ARG A 1 329 ? -5.281 6.070 5.682 1.00 98.56 329 ARG A N 1
ATOM 2603 C CA . ARG A 1 329 ? -4.582 4.781 5.616 1.00 98.56 329 ARG A CA 1
ATOM 2604 C C . ARG A 1 329 ? -3.283 4.885 4.826 1.00 98.56 329 ARG A C 1
ATOM 2606 O O . ARG A 1 329 ? -2.302 4.285 5.237 1.00 98.56 329 ARG A O 1
ATOM 2613 N N . PHE A 1 330 ? -3.263 5.658 3.739 1.00 98.56 330 PHE A N 1
ATOM 2614 C CA . PHE A 1 330 ? -2.058 5.919 2.953 1.00 98.56 330 PHE A CA 1
ATOM 2615 C C . PHE A 1 330 ? -0.993 6.569 3.827 1.00 98.56 330 PHE A C 1
ATOM 2617 O O . PHE A 1 330 ? 0.123 6.067 3.864 1.00 98.56 330 PHE A O 1
ATOM 2624 N N . THR A 1 331 ? -1.331 7.614 4.590 1.00 97.94 331 THR A N 1
ATOM 2625 C CA . THR A 1 331 ? -0.405 8.220 5.561 1.00 97.94 331 THR A CA 1
ATOM 2626 C C . THR A 1 331 ? 0.088 7.203 6.592 1.00 97.94 331 THR A C 1
ATOM 2628 O O . THR A 1 331 ? 1.291 7.122 6.830 1.00 97.94 331 THR A O 1
ATOM 2631 N N . LEU A 1 332 ? -0.818 6.402 7.161 1.00 97.25 332 LEU A N 1
ATOM 2632 C CA . LEU A 1 332 ? -0.493 5.391 8.170 1.00 97.25 332 LEU A CA 1
ATOM 2633 C C . LEU A 1 332 ? 0.507 4.346 7.643 1.00 97.25 332 LEU A C 1
ATOM 2635 O O . LEU A 1 332 ? 1.512 4.077 8.294 1.00 97.25 332 LEU A O 1
ATOM 2639 N N . THR A 1 333 ? 0.263 3.790 6.454 1.00 97.75 333 THR A N 1
ATOM 2640 C CA . THR A 1 333 ? 1.140 2.778 5.844 1.00 97.75 333 THR A CA 1
ATOM 2641 C C . THR A 1 333 ? 2.400 3.372 5.219 1.00 97.75 333 THR A C 1
ATOM 2643 O O . THR A 1 333 ? 3.432 2.721 5.199 1.00 97.75 333 THR A O 1
ATOM 2646 N N . ASN A 1 334 ? 2.361 4.614 4.729 1.00 95.88 334 ASN A N 1
ATOM 2647 C CA . ASN A 1 334 ? 3.537 5.299 4.184 1.00 95.88 334 ASN A CA 1
ATOM 2648 C C . ASN A 1 334 ? 4.585 5.575 5.268 1.00 95.88 334 ASN A C 1
ATOM 2650 O O . ASN A 1 334 ? 5.782 5.437 5.032 1.00 95.88 334 ASN A O 1
ATOM 2654 N N . MET A 1 335 ? 4.126 5.972 6.455 1.00 94.50 335 MET A N 1
ATOM 2655 C CA . MET A 1 335 ? 4.988 6.334 7.578 1.00 94.50 335 MET A CA 1
ATOM 2656 C C . MET A 1 335 ? 5.282 5.145 8.507 1.00 94.50 335 MET A C 1
ATOM 2658 O O . MET A 1 335 ? 5.834 5.345 9.587 1.00 94.50 335 MET A O 1
ATOM 2662 N N . SER A 1 336 ? 4.956 3.907 8.116 1.00 92.56 336 SER A N 1
ATOM 2663 C CA . SER A 1 336 ? 5.238 2.727 8.944 1.00 92.56 336 SER A CA 1
ATOM 2664 C C . SER A 1 336 ? 6.730 2.435 9.092 1.00 92.56 336 SER A C 1
ATOM 2666 O O . SER A 1 336 ? 7.139 1.824 10.076 1.00 92.56 336 SER A O 1
ATOM 2668 N N . SER A 1 337 ? 7.557 2.931 8.169 1.00 89.50 337 SER A N 1
ATOM 2669 C CA . SER A 1 337 ? 9.019 2.865 8.264 1.00 89.50 337 SER A CA 1
ATOM 2670 C C . SER A 1 337 ? 9.571 3.570 9.507 1.00 89.50 337 SER A C 1
ATOM 2672 O O . SER A 1 337 ? 10.643 3.212 9.980 1.00 89.50 337 SER A O 1
ATOM 2674 N N . LEU A 1 338 ? 8.819 4.505 10.107 1.00 88.56 338 LEU A N 1
ATOM 2675 C CA . LEU A 1 338 ? 9.186 5.121 11.389 1.00 88.56 338 LEU A CA 1
ATOM 2676 C C . LEU A 1 338 ? 9.203 4.128 12.553 1.00 88.56 338 LEU A C 1
ATOM 2678 O O . LEU A 1 338 ? 9.823 4.404 13.571 1.00 88.56 338 LEU A O 1
ATOM 2682 N N . MET A 1 339 ? 8.535 2.986 12.392 1.00 87.31 339 MET A N 1
ATOM 2683 C CA . MET A 1 339 ? 8.507 1.880 13.349 1.00 87.31 339 MET A CA 1
ATOM 2684 C C . MET A 1 339 ? 9.514 0.775 12.985 1.00 87.31 339 MET A C 1
ATOM 2686 O O . MET A 1 339 ? 9.515 -0.285 13.612 1.00 87.31 339 MET A O 1
ATOM 2690 N N . GLY A 1 340 ? 10.324 0.970 11.935 1.00 86.94 340 GLY A N 1
ATOM 2691 C CA . GLY A 1 340 ? 11.215 -0.055 11.377 1.00 86.94 340 GLY A CA 1
ATOM 2692 C C . GLY A 1 340 ? 10.492 -1.172 10.615 1.00 86.94 340 GLY A C 1
ATOM 2693 O O . GLY A 1 340 ? 11.031 -2.269 10.499 1.00 86.94 340 GLY A O 1
ATOM 2694 N N . ALA A 1 341 ? 9.262 -0.925 10.152 1.00 91.44 341 ALA A N 1
ATOM 2695 C CA . ALA A 1 341 ? 8.476 -1.927 9.437 1.00 91.44 341 ALA A CA 1
ATOM 2696 C C . ALA A 1 341 ? 8.965 -2.065 7.990 1.00 91.44 341 ALA A C 1
ATOM 2698 O O . ALA A 1 341 ? 9.063 -1.055 7.288 1.00 91.44 341 ALA A O 1
ATOM 2699 N N . ALA A 1 342 ? 9.177 -3.299 7.524 1.00 91.31 342 ALA A N 1
ATOM 2700 C CA . ALA A 1 342 ? 9.523 -3.572 6.124 1.00 91.31 342 ALA A CA 1
ATOM 2701 C C . ALA A 1 342 ? 8.355 -3.261 5.177 1.00 91.31 342 ALA A C 1
ATOM 2703 O O . ALA A 1 342 ? 8.542 -2.801 4.053 1.00 91.31 342 ALA A O 1
ATOM 2704 N N . ALA A 1 343 ? 7.130 -3.499 5.645 1.00 95.62 343 ALA A N 1
ATOM 2705 C CA . ALA A 1 343 ? 5.907 -3.121 4.957 1.00 95.62 343 ALA A CA 1
ATOM 2706 C C . ALA A 1 343 ? 4.769 -2.930 5.954 1.00 95.62 343 ALA A C 1
ATOM 2708 O O . ALA A 1 343 ? 4.856 -3.325 7.118 1.00 95.62 343 ALA A O 1
ATOM 2709 N N . ALA A 1 344 ? 3.666 -2.365 5.480 1.00 97.25 344 ALA A N 1
ATOM 2710 C CA . ALA A 1 344 ? 2.443 -2.302 6.253 1.00 97.25 344 ALA A CA 1
ATOM 2711 C C . ALA A 1 344 ? 1.220 -2.573 5.389 1.00 97.25 344 ALA A C 1
ATOM 2713 O O . ALA A 1 344 ? 1.232 -2.286 4.195 1.00 97.25 344 ALA A O 1
ATOM 2714 N N . VAL A 1 345 ? 0.163 -3.117 5.993 1.00 98.19 345 VAL A N 1
ATOM 2715 C CA . VAL A 1 345 ? -1.083 -3.459 5.300 1.00 98.19 345 VAL A CA 1
ATOM 2716 C C . VAL A 1 345 ? -2.289 -3.142 6.178 1.00 98.19 345 VAL A C 1
ATOM 2718 O O . VAL A 1 345 ? -2.317 -3.458 7.365 1.00 98.19 345 VAL A O 1
ATOM 2721 N N . VAL A 1 346 ? -3.315 -2.531 5.583 1.00 98.56 346 VAL A N 1
ATOM 2722 C CA . VAL A 1 346 ? -4.651 -2.420 6.176 1.00 98.56 346 VAL A CA 1
ATOM 2723 C C . VAL A 1 346 ? -5.557 -3.464 5.512 1.00 98.56 346 VAL A C 1
ATOM 2725 O O . VAL A 1 346 ? -5.612 -3.506 4.279 1.00 98.56 346 VAL A O 1
ATOM 2728 N N . PRO A 1 347 ? -6.286 -4.300 6.277 1.00 97.25 347 PRO A N 1
ATOM 2729 C CA . PRO A 1 347 ? -7.191 -5.295 5.720 1.00 97.25 347 PRO A CA 1
ATOM 2730 C C . PRO A 1 347 ? -8.210 -4.691 4.753 1.00 97.25 347 PRO A C 1
ATOM 2732 O O . PRO A 1 347 ? -8.750 -3.603 4.971 1.00 97.25 347 PRO A O 1
ATOM 2735 N N . PHE A 1 348 ? -8.504 -5.427 3.684 1.00 97.19 348 PHE A N 1
ATOM 2736 C CA . PHE A 1 348 ? -9.511 -5.015 2.717 1.00 97.19 348 PHE A CA 1
ATOM 2737 C C . PHE A 1 348 ? -10.900 -4.942 3.361 1.00 97.19 348 PHE A C 1
ATOM 2739 O O . PHE A 1 348 ? -11.363 -5.893 3.989 1.00 97.19 348 PHE A O 1
ATOM 2746 N N . ASP A 1 349 ? -11.596 -3.828 3.153 1.00 95.44 349 ASP A N 1
ATOM 2747 C CA . ASP A 1 349 ? -12.925 -3.602 3.706 1.00 95.44 349 ASP A CA 1
ATOM 2748 C C . ASP A 1 349 ? -13.837 -2.823 2.744 1.00 95.44 349 ASP A C 1
ATOM 2750 O O . ASP A 1 349 ? -13.532 -2.591 1.570 1.00 95.44 349 ASP A O 1
ATOM 2754 N N . THR A 1 350 ? -15.003 -2.405 3.242 1.00 95.94 350 THR A N 1
ATOM 2755 C CA . THR A 1 350 ? -15.983 -1.670 2.433 1.00 95.94 350 THR A CA 1
ATOM 2756 C C . THR A 1 350 ? -15.498 -0.289 1.978 1.00 95.94 350 THR A C 1
ATOM 2758 O O . THR A 1 350 ? -15.944 0.172 0.923 1.00 95.94 350 THR A O 1
ATOM 2761 N N . ILE A 1 351 ? -14.593 0.363 2.720 1.00 97.38 351 ILE A N 1
ATOM 2762 C CA . ILE A 1 351 ? -14.007 1.654 2.335 1.00 97.38 351 ILE A CA 1
ATOM 2763 C C . ILE A 1 351 ? -13.072 1.431 1.146 1.00 97.38 351 ILE A C 1
ATOM 2765 O O . ILE A 1 351 ? -13.234 2.088 0.112 1.00 97.38 351 ILE A O 1
ATOM 2769 N N . THR A 1 352 ? -12.188 0.434 1.237 1.00 97.56 352 THR A N 1
ATOM 2770 C CA . THR A 1 352 ? -11.298 0.041 0.138 1.00 97.56 352 THR A CA 1
ATOM 2771 C C . THR A 1 352 ? -12.082 -0.400 -1.091 1.00 97.56 352 THR A C 1
ATOM 2773 O O . THR A 1 352 ? -11.829 0.085 -2.193 1.00 97.56 352 THR A O 1
ATOM 2776 N N . ARG A 1 353 ? -13.111 -1.239 -0.920 1.00 96.88 353 ARG A N 1
ATOM 2777 C CA . ARG A 1 353 ? -13.979 -1.670 -2.026 1.00 96.88 353 ARG A CA 1
ATOM 2778 C C . ARG A 1 353 ? -14.590 -0.483 -2.770 1.00 96.88 353 ARG A C 1
ATOM 2780 O O . ARG A 1 353 ? -14.529 -0.429 -3.994 1.00 96.88 353 ARG A O 1
ATOM 2787 N N . ARG A 1 354 ? -15.170 0.482 -2.047 1.00 95.75 354 ARG A N 1
ATOM 2788 C CA . ARG A 1 354 ? -15.776 1.683 -2.652 1.00 95.75 354 ARG A CA 1
ATOM 2789 C C . ARG A 1 354 ? -14.744 2.551 -3.365 1.00 95.75 354 ARG A C 1
ATOM 2791 O O . ARG A 1 354 ? -15.065 3.139 -4.394 1.00 95.75 354 ARG A O 1
ATOM 2798 N N . TYR A 1 355 ? -13.535 2.647 -2.819 1.00 97.56 355 TYR A N 1
ATOM 2799 C CA . TYR A 1 355 ? -12.454 3.415 -3.424 1.00 97.56 355 TYR A CA 1
ATOM 2800 C C . TYR A 1 355 ? -12.004 2.811 -4.762 1.00 97.56 355 TYR A C 1
ATOM 2802 O O . TYR A 1 355 ? -11.886 3.550 -5.740 1.00 97.56 355 TYR A O 1
ATOM 2810 N N . ILE A 1 356 ? -11.816 1.487 -4.821 1.00 97.50 356 ILE A N 1
ATOM 2811 C CA . ILE A 1 356 ? -11.354 0.773 -6.023 1.00 97.50 356 ILE A CA 1
ATOM 2812 C C . ILE A 1 356 ? -12.435 0.719 -7.110 1.00 97.50 356 ILE A C 1
ATOM 2814 O O . ILE A 1 356 ? -12.140 1.016 -8.264 1.00 97.50 356 ILE A O 1
ATOM 2818 N N . LEU A 1 357 ? -13.700 0.450 -6.754 1.00 95.75 357 LEU A N 1
ATOM 2819 C CA . LEU A 1 357 ? -14.811 0.388 -7.723 1.00 95.75 357 LEU A CA 1
ATOM 2820 C C . LEU A 1 357 ? -15.028 1.694 -8.503 1.00 95.75 357 LEU A C 1
ATOM 2822 O O . LEU A 1 357 ? -15.566 1.676 -9.603 1.00 95.75 357 LEU A O 1
ATOM 2826 N N . ARG A 1 358 ? -14.626 2.841 -7.944 1.00 95.44 358 ARG A N 1
ATOM 2827 C CA . ARG A 1 358 ? -14.702 4.143 -8.629 1.00 95.44 358 ARG A CA 1
ATOM 2828 C C . ARG A 1 358 ? -13.563 4.377 -9.626 1.00 95.44 358 ARG A C 1
ATOM 2830 O O . ARG A 1 358 ? -13.595 5.376 -10.333 1.00 95.44 358 ARG A O 1
ATOM 2837 N N . ARG A 1 359 ? -12.549 3.510 -9.638 1.00 95.31 359 ARG A N 1
ATOM 2838 C CA . ARG A 1 359 ? -11.304 3.677 -10.403 1.00 95.31 359 ARG A CA 1
ATOM 2839 C C . ARG A 1 359 ? -11.119 2.612 -11.469 1.00 95.31 359 ARG A C 1
ATOM 2841 O O . ARG A 1 359 ? -10.527 2.895 -12.502 1.00 95.31 359 ARG A O 1
ATOM 2848 N N . THR A 1 360 ? -11.610 1.397 -11.235 1.00 95.00 360 THR A N 1
ATOM 2849 C CA . THR A 1 360 ? -11.428 0.290 -12.174 1.00 95.00 360 THR A CA 1
ATOM 2850 C C . THR A 1 360 ? -12.512 -0.776 -12.037 1.00 95.00 360 THR A C 1
ATOM 2852 O O . THR A 1 360 ? -13.060 -0.991 -10.957 1.00 95.00 360 THR A O 1
ATOM 2855 N N . ASN A 1 361 ? -12.770 -1.475 -13.146 1.00 92.44 361 ASN A N 1
ATOM 2856 C CA . ASN A 1 361 ? -13.620 -2.669 -13.217 1.00 92.44 361 ASN A CA 1
ATOM 2857 C C . ASN A 1 361 ? -12.795 -3.964 -13.330 1.00 92.44 361 ASN A C 1
ATOM 2859 O O . ASN A 1 361 ? -13.357 -5.035 -13.555 1.00 92.44 361 ASN A O 1
ATOM 2863 N N . MET A 1 362 ? -11.466 -3.873 -13.222 1.00 91.56 362 MET A N 1
ATOM 2864 C CA . MET A 1 362 ? -10.589 -5.040 -13.288 1.00 91.56 362 MET A CA 1
ATOM 2865 C C . MET A 1 362 ? -10.885 -6.003 -12.130 1.00 91.56 362 MET A C 1
ATOM 2867 O O . MET A 1 362 ? -11.098 -5.553 -11.000 1.00 91.56 362 MET A O 1
ATOM 2871 N N . PRO A 1 363 ? -10.888 -7.324 -12.375 1.00 93.75 363 PRO A N 1
ATOM 2872 C CA . PRO A 1 363 ? -11.086 -8.297 -11.314 1.00 93.75 363 PRO A CA 1
ATOM 2873 C C . PRO A 1 363 ? -9.885 -8.291 -10.363 1.00 93.75 363 PRO A C 1
ATOM 2875 O O . PRO A 1 363 ? -8.735 -8.272 -10.794 1.00 93.75 363 PRO A O 1
ATOM 2878 N N . TYR A 1 364 ? -10.154 -8.365 -9.063 1.00 95.19 364 TYR A N 1
ATOM 2879 C CA . TYR A 1 364 ? -9.134 -8.518 -8.029 1.00 95.19 364 TYR A CA 1
ATOM 2880 C C . TYR A 1 364 ? -9.610 -9.494 -6.953 1.00 95.19 364 TYR A C 1
ATOM 2882 O O . TYR A 1 364 ? -10.809 -9.724 -6.780 1.00 95.19 364 TYR A O 1
ATOM 2890 N N . ARG A 1 365 ? -8.654 -10.094 -6.239 1.00 95.31 365 ARG A N 1
ATOM 2891 C CA . ARG A 1 365 ? -8.907 -11.034 -5.141 1.00 95.31 365 ARG A CA 1
ATOM 2892 C C . ARG A 1 365 ? -8.191 -10.520 -3.896 1.00 95.31 365 ARG A C 1
ATOM 2894 O O . ARG A 1 365 ? -6.989 -10.764 -3.785 1.00 95.31 365 ARG A O 1
ATOM 2901 N N . PRO A 1 366 ? -8.900 -9.811 -3.001 1.00 96.19 366 PRO A N 1
ATOM 2902 C CA . PRO A 1 366 ? -8.327 -9.360 -1.744 1.00 96.19 366 PRO A CA 1
ATOM 2903 C C . PRO A 1 366 ? -7.811 -10.533 -0.912 1.00 96.19 366 PRO A C 1
ATOM 2905 O O . PRO A 1 366 ? -8.415 -11.605 -0.910 1.00 96.19 366 PRO A O 1
ATOM 2908 N N . ALA A 1 367 ? -6.735 -10.301 -0.169 1.00 94.75 367 ALA A N 1
ATOM 2909 C CA . ALA A 1 367 ? -6.268 -11.212 0.864 1.00 94.75 367 ALA A CA 1
ATOM 2910 C C . ALA A 1 367 ? -6.744 -10.712 2.235 1.00 94.75 367 ALA A C 1
ATOM 2912 O O . ALA A 1 367 ? -6.659 -9.521 2.536 1.00 94.75 367 ALA A O 1
ATOM 2913 N N . LEU A 1 368 ? -7.257 -11.626 3.054 1.00 95.88 368 LEU A N 1
ATOM 2914 C CA . LEU A 1 368 ? -7.646 -11.383 4.443 1.00 95.88 368 LEU A CA 1
ATOM 2915 C C . LEU A 1 368 ? -6.940 -12.412 5.317 1.00 95.88 368 LEU A C 1
ATOM 2917 O O . LEU A 1 368 ? -6.901 -13.583 4.936 1.00 95.88 368 LEU A O 1
ATOM 2921 N N . ALA A 1 369 ? -6.419 -11.998 6.470 1.00 94.88 369 ALA A N 1
ATOM 2922 C CA . ALA A 1 369 ? -5.828 -12.919 7.434 1.00 94.88 369 ALA A CA 1
ATOM 2923 C C . ALA A 1 369 ? -6.838 -13.996 7.856 1.00 94.88 369 ALA A C 1
ATOM 2925 O O . ALA A 1 369 ? -8.050 -13.754 7.898 1.00 94.88 369 ALA A O 1
ATOM 2926 N N . ASP A 1 370 ? -6.337 -15.187 8.174 1.00 93.81 370 ASP A N 1
ATOM 2927 C CA . ASP A 1 370 ? -7.151 -16.219 8.810 1.00 93.81 370 ASP A CA 1
ATOM 2928 C C . ASP A 1 370 ? -7.608 -15.791 10.207 1.00 93.81 370 ASP A C 1
ATOM 2930 O O . ASP A 1 370 ? -6.990 -14.959 10.874 1.00 93.81 370 ASP A O 1
ATOM 2934 N N . ARG A 1 371 ? -8.711 -16.382 10.681 1.00 88.94 371 ARG A N 1
ATOM 2935 C CA . ARG A 1 371 ? -9.264 -16.066 12.011 1.00 88.94 371 ARG A CA 1
ATOM 2936 C C . ARG A 1 371 ? -8.286 -16.388 13.143 1.00 88.94 371 ARG A C 1
ATOM 2938 O O . ARG A 1 371 ? -8.292 -15.713 14.164 1.00 88.94 371 ARG A O 1
ATOM 2945 N N . ASN A 1 372 ? -7.476 -17.418 12.948 1.00 89.88 372 ASN A N 1
ATOM 2946 C CA . ASN A 1 372 ? -6.452 -17.942 13.846 1.00 89.88 372 ASN A CA 1
ATOM 2947 C C . ASN A 1 372 ? -5.037 -17.611 13.341 1.00 89.88 372 ASN A C 1
ATOM 2949 O O . ASN A 1 372 ? -4.107 -18.364 13.624 1.00 89.88 372 ASN A O 1
ATOM 2953 N N . ALA A 1 373 ? -4.878 -16.525 12.572 1.00 92.12 373 ALA A N 1
ATOM 2954 C CA . ALA A 1 373 ? -3.575 -16.091 12.089 1.00 92.12 373 ALA A CA 1
ATOM 2955 C C . ALA A 1 373 ? -2.585 -15.863 13.241 1.00 92.12 373 ALA A C 1
ATOM 2957 O O . ALA A 1 373 ? -2.933 -15.234 14.245 1.00 92.12 373 ALA A O 1
ATOM 2958 N N . ILE A 1 374 ? -1.360 -16.375 13.094 1.00 92.06 374 ILE A N 1
ATOM 2959 C CA . ILE A 1 374 ? -0.306 -16.231 14.104 1.00 92.06 374 ILE A CA 1
ATOM 2960 C C . ILE A 1 374 ? 0.541 -15.005 13.769 1.00 92.06 374 ILE A C 1
ATOM 2962 O O . ILE A 1 374 ? 1.115 -14.911 12.688 1.00 92.06 374 ILE A O 1
ATOM 2966 N N . TYR A 1 375 ? 0.637 -14.085 14.726 1.00 94.06 375 TYR A N 1
ATOM 2967 C CA . TYR A 1 375 ? 1.489 -12.901 14.648 1.00 94.06 375 TYR A CA 1
ATOM 2968 C C . TYR A 1 375 ? 2.655 -13.047 15.616 1.00 94.06 375 TYR A C 1
ATOM 2970 O O . TYR A 1 375 ? 2.501 -13.642 16.683 1.00 94.06 375 TYR A O 1
ATOM 2978 N N . ASN A 1 376 ? 3.804 -12.488 15.245 1.00 92.31 376 ASN A N 1
ATOM 2979 C CA . ASN A 1 376 ? 4.997 -12.503 16.082 1.00 92.31 376 ASN A CA 1
ATOM 2980 C C . ASN A 1 376 ? 4.795 -11.659 17.350 1.00 92.31 376 ASN A C 1
ATOM 2982 O O . ASN A 1 376 ? 5.079 -12.118 18.450 1.00 92.31 376 ASN A O 1
ATOM 2986 N N . GLU A 1 377 ? 4.225 -10.463 17.195 1.00 91.31 377 GLU A N 1
ATOM 2987 C CA . GLU A 1 377 ? 3.768 -9.619 18.299 1.00 91.31 377 GLU A CA 1
ATOM 2988 C C . GLU A 1 377 ? 2.350 -9.095 18.036 1.00 91.31 377 GLU A C 1
ATOM 2990 O O . GLU A 1 377 ? 1.903 -8.968 16.888 1.00 91.31 377 GLU A O 1
ATOM 2995 N N . ASN A 1 378 ? 1.649 -8.765 19.121 1.00 92.88 378 ASN A N 1
ATOM 2996 C CA . ASN A 1 378 ? 0.365 -8.078 19.090 1.00 92.88 378 ASN A CA 1
ATOM 2997 C C . ASN A 1 378 ? 0.464 -6.818 19.949 1.00 92.88 378 ASN A C 1
ATOM 2999 O O . ASN A 1 378 ? 0.709 -6.906 21.149 1.00 92.88 378 ASN A O 1
ATOM 3003 N N . TYR A 1 379 ? 0.227 -5.667 19.333 1.00 92.94 379 TYR A N 1
ATOM 3004 C CA . TYR A 1 379 ? 0.184 -4.373 19.997 1.00 92.94 379 TYR A CA 1
ATOM 3005 C C . TYR A 1 379 ? -1.246 -3.847 20.017 1.00 92.94 379 TYR A C 1
ATOM 3007 O O . TYR A 1 379 ? -1.979 -3.944 19.027 1.00 92.94 379 TYR A O 1
ATOM 3015 N N . GLU A 1 380 ? -1.633 -3.253 21.141 1.00 95.06 380 GLU A N 1
ATOM 3016 C CA . GLU A 1 380 ? -2.922 -2.593 21.308 1.00 95.06 380 GLU A CA 1
ATOM 3017 C C . GLU A 1 380 ? -2.714 -1.157 21.779 1.00 95.06 380 GLU A C 1
ATOM 3019 O O . GLU A 1 380 ? -2.097 -0.910 22.813 1.00 95.06 380 GLU A O 1
ATOM 3024 N N . LEU A 1 381 ? -3.252 -0.201 21.023 1.00 94.19 381 LEU A N 1
ATOM 3025 C CA . LEU A 1 381 ? -3.159 1.223 21.322 1.00 94.19 381 LEU A CA 1
ATOM 3026 C C . LEU A 1 381 ? -4.553 1.835 21.423 1.00 94.19 381 LEU A C 1
ATOM 3028 O O . LEU A 1 381 ? -5.409 1.614 20.562 1.00 94.19 381 LEU A O 1
ATOM 3032 N N . ASN A 1 382 ? -4.767 2.653 22.454 1.00 95.38 382 ASN A N 1
ATOM 3033 C CA . ASN A 1 382 ? -5.950 3.499 22.579 1.00 95.38 382 ASN A CA 1
ATOM 3034 C C . ASN A 1 382 ? -5.575 4.966 22.319 1.00 95.38 382 ASN A C 1
ATOM 3036 O O . ASN A 1 382 ? -4.705 5.513 22.995 1.00 95.38 382 ASN A O 1
ATOM 3040 N N . ILE A 1 383 ? -6.262 5.604 21.369 1.00 96.94 383 ILE A N 1
ATOM 3041 C CA . ILE A 1 383 ? -6.026 6.998 20.972 1.00 96.94 383 ILE A CA 1
ATOM 3042 C C . ILE A 1 383 ? -7.067 8.002 21.502 1.00 96.94 383 ILE A C 1
ATOM 3044 O O . ILE A 1 383 ? -7.027 9.164 21.111 1.00 96.94 383 ILE A O 1
ATOM 3048 N N . ASP A 1 384 ? -7.979 7.606 22.397 1.00 95.69 384 ASP A N 1
ATOM 3049 C CA . ASP A 1 384 ? -9.048 8.479 22.927 1.00 95.69 384 ASP A CA 1
ATOM 3050 C C . ASP A 1 384 ? -8.519 9.781 23.556 1.00 95.69 384 ASP A C 1
ATOM 3052 O O . ASP A 1 384 ? -9.198 10.807 23.549 1.00 95.69 384 ASP A O 1
ATOM 3056 N N . LYS A 1 385 ? -7.309 9.732 24.126 1.00 94.56 385 LYS A N 1
ATOM 3057 C CA . LYS A 1 385 ? -6.636 10.865 24.782 1.00 94.56 385 LYS A CA 1
ATOM 3058 C C . LYS A 1 385 ? -5.455 11.406 23.974 1.00 94.56 385 LYS A C 1
ATOM 3060 O O . LYS A 1 385 ? -4.650 12.159 24.515 1.00 94.56 385 LYS A O 1
ATOM 3065 N N . LEU A 1 386 ? -5.321 10.997 22.712 1.00 96.50 386 LEU A N 1
ATOM 3066 C CA . LEU A 1 386 ? -4.240 11.463 21.855 1.00 96.50 386 LEU A CA 1
ATOM 3067 C C . LEU A 1 386 ? -4.384 12.971 21.606 1.00 96.50 386 LEU A C 1
ATOM 3069 O O . LEU A 1 386 ? -5.467 13.466 21.303 1.00 96.50 386 LEU A O 1
ATOM 3073 N N . THR A 1 387 ? -3.281 13.697 21.723 1.00 96.75 387 THR A N 1
ATOM 3074 C CA . THR A 1 387 ? -3.171 15.102 21.318 1.00 96.75 387 THR A CA 1
ATOM 3075 C C . THR A 1 387 ? -2.393 15.199 20.003 1.00 96.75 387 THR A C 1
ATOM 3077 O O . THR A 1 387 ? -1.767 14.212 19.599 1.00 96.75 387 THR A O 1
ATOM 3080 N N . PRO A 1 388 ? -2.419 16.340 19.294 1.00 97.44 388 PRO A N 1
ATOM 3081 C CA . PRO A 1 388 ? -1.591 16.523 18.103 1.00 97.44 388 PRO A CA 1
ATOM 3082 C C . PRO A 1 388 ? -0.110 16.247 18.403 1.00 97.44 388 PRO A C 1
ATOM 3084 O O . PRO A 1 388 ? 0.358 16.511 19.510 1.00 97.44 388 PRO A O 1
ATOM 3087 N N . GLN A 1 389 ? 0.621 15.687 17.440 1.00 95.69 389 GLN A N 1
ATOM 3088 C CA . GLN A 1 389 ? 2.010 15.261 17.599 1.00 95.69 389 GLN A CA 1
ATOM 3089 C C . GLN A 1 389 ? 2.917 15.981 16.595 1.00 95.69 389 GLN A C 1
ATOM 3091 O O . GLN A 1 389 ? 2.656 16.046 15.387 1.00 95.69 389 GLN A O 1
ATOM 3096 N N . ILE A 1 390 ? 4.061 16.458 17.076 1.00 93.44 390 ILE A N 1
ATOM 3097 C CA . ILE A 1 390 ? 5.148 16.952 16.232 1.00 93.44 390 ILE A CA 1
ATOM 3098 C C . ILE A 1 390 ? 6.332 16.005 16.351 1.00 93.44 390 ILE A C 1
ATOM 3100 O O . ILE A 1 390 ? 6.632 15.470 17.413 1.00 93.44 390 ILE A O 1
ATOM 3104 N N . SER A 1 391 ? 7.004 15.806 15.222 1.00 90.38 391 SER A N 1
ATOM 3105 C CA . SER A 1 391 ? 8.276 15.107 15.158 1.00 90.38 391 SER A CA 1
ATOM 3106 C C . SER A 1 391 ? 9.324 16.054 14.601 1.00 90.38 391 SER A C 1
ATOM 3108 O O . SER A 1 391 ? 9.065 16.737 13.607 1.00 90.38 391 SER A O 1
ATOM 3110 N N . TRP A 1 392 ? 10.484 16.080 15.244 1.00 88.50 392 TRP A N 1
ATOM 3111 C CA . TRP A 1 392 ? 11.664 16.805 14.795 1.00 88.50 392 TRP A CA 1
ATOM 3112 C C . TRP A 1 392 ? 12.880 15.880 14.852 1.00 88.50 392 TRP A C 1
ATOM 3114 O O . TRP A 1 392 ? 12.933 14.952 15.661 1.00 88.50 392 TRP A O 1
ATOM 3124 N N . LEU A 1 393 ? 13.824 16.114 13.944 1.00 81.75 393 LEU A N 1
ATOM 3125 C CA . LEU A 1 393 ? 15.065 15.362 13.837 1.00 81.75 393 LEU A CA 1
ATOM 3126 C C . LEU A 1 393 ? 16.189 16.209 14.433 1.00 81.75 393 LEU A C 1
ATOM 3128 O O . LEU A 1 393 ? 16.468 17.299 13.929 1.00 81.75 393 LEU A O 1
ATOM 3132 N N . GLY A 1 394 ? 16.784 15.713 15.514 1.00 75.88 394 GLY A N 1
ATOM 3133 C CA . GLY A 1 394 ? 17.894 1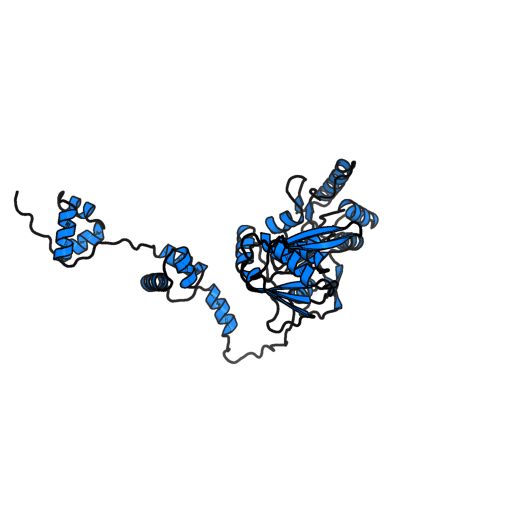6.359 16.194 1.00 75.88 394 GLY A CA 1
ATOM 3134 C C . GLY A 1 394 ? 19.171 16.397 15.366 1.00 75.88 394 GLY A C 1
ATOM 3135 O O . GLY A 1 394 ? 19.318 15.697 14.365 1.00 75.88 394 GLY A O 1
ATOM 3136 N N . SER A 1 395 ? 20.130 17.215 15.804 1.00 72.75 395 SER A N 1
ATOM 3137 C CA . SER A 1 395 ? 21.475 17.273 15.214 1.00 72.75 395 SER A CA 1
ATOM 3138 C C . SER A 1 395 ? 22.252 15.959 15.357 1.00 72.75 395 SER A C 1
ATOM 3140 O O . SER A 1 395 ? 23.180 15.707 14.600 1.00 72.75 395 SER A O 1
ATOM 3142 N N . ASP A 1 396 ? 21.870 15.128 16.324 1.00 72.31 396 ASP A N 1
ATOM 3143 C CA . ASP A 1 396 ? 22.356 13.767 16.560 1.00 72.31 396 ASP A CA 1
ATOM 3144 C C . ASP A 1 396 ? 21.637 12.716 15.692 1.00 72.31 396 ASP A C 1
ATOM 3146 O O . ASP A 1 396 ? 21.853 11.519 15.859 1.00 72.31 396 ASP A O 1
ATOM 3150 N N . ASN A 1 397 ? 20.786 13.160 14.760 1.00 70.00 397 ASN A N 1
ATOM 3151 C CA . ASN A 1 397 ? 19.946 12.332 13.899 1.00 70.00 397 ASN A CA 1
ATOM 3152 C C . ASN A 1 397 ? 18.917 11.474 14.661 1.00 70.00 397 ASN A C 1
ATOM 3154 O O . ASN A 1 397 ? 18.271 10.610 14.062 1.00 70.00 397 ASN A O 1
ATOM 3158 N N . ASN A 1 398 ? 18.717 11.735 15.959 1.00 75.12 398 ASN A N 1
ATOM 3159 C CA . ASN A 1 398 ? 17.654 11.108 16.729 1.00 75.12 398 A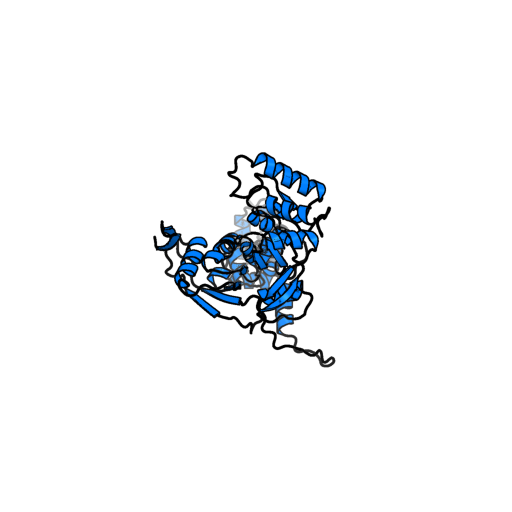SN A CA 1
ATOM 3160 C C . ASN A 1 398 ? 16.333 11.822 16.482 1.00 75.12 398 ASN A C 1
ATOM 3162 O O . ASN A 1 398 ? 16.234 13.053 16.444 1.00 75.12 398 ASN A O 1
ATOM 3166 N N . ARG A 1 399 ? 15.285 11.023 16.300 1.00 80.38 399 ARG A N 1
ATOM 3167 C CA . ARG A 1 399 ? 13.938 11.535 16.104 1.00 80.38 399 ARG A CA 1
ATOM 3168 C C . ARG A 1 399 ? 13.262 11.701 17.451 1.00 80.38 399 ARG A C 1
ATOM 3170 O O . ARG A 1 399 ? 13.091 10.734 18.176 1.00 80.38 399 ARG A O 1
ATOM 3177 N N . THR A 1 400 ? 12.803 12.913 17.723 1.00 84.38 400 THR A N 1
ATOM 3178 C CA . THR A 1 400 ? 12.029 13.224 18.923 1.00 84.38 400 THR A CA 1
ATOM 3179 C C . THR A 1 400 ? 10.580 13.462 18.527 1.00 84.38 400 THR A C 1
ATOM 3181 O O . THR A 1 400 ? 10.302 14.247 17.615 1.00 84.38 400 THR A O 1
ATOM 3184 N N . ILE A 1 401 ? 9.650 12.782 19.201 1.00 88.38 401 ILE A N 1
ATOM 3185 C CA . ILE A 1 401 ? 8.203 12.939 19.006 1.00 88.38 401 ILE A CA 1
ATOM 3186 C C . ILE A 1 401 ? 7.587 13.508 20.287 1.00 88.38 401 ILE A C 1
ATOM 3188 O O . ILE A 1 401 ? 7.692 12.913 21.364 1.00 88.38 401 ILE A O 1
ATOM 3192 N N . VAL A 1 402 ? 6.926 14.661 20.182 1.00 87.81 402 VAL A N 1
ATOM 3193 C CA . VAL A 1 402 ? 6.318 15.368 21.319 1.00 87.81 402 VAL A CA 1
ATOM 3194 C C . VAL A 1 402 ? 4.859 15.737 21.047 1.00 87.81 402 VAL A C 1
ATOM 3196 O O . VAL A 1 402 ? 4.517 16.070 19.907 1.00 87.81 402 VAL A O 1
ATOM 3199 N N . PRO A 1 403 ? 3.997 15.693 22.079 1.00 89.69 403 PRO A N 1
ATOM 3200 C CA . PRO A 1 403 ? 2.663 16.267 21.989 1.00 89.69 403 PRO A CA 1
ATOM 3201 C C . PRO A 1 403 ? 2.741 17.795 21.850 1.00 89.69 403 PRO A C 1
ATOM 3203 O O . PRO A 1 403 ? 3.680 18.413 22.356 1.00 89.69 403 PRO A O 1
ATOM 3206 N N . VAL A 1 404 ? 1.743 18.379 21.185 1.00 84.75 404 VAL A N 1
ATOM 3207 C CA . VAL A 1 404 ? 1.541 19.834 21.042 1.00 84.75 404 VAL A CA 1
ATOM 3208 C C . VAL A 1 404 ? 0.460 20.329 21.983 1.00 84.75 404 VAL A C 1
ATOM 3210 O O . VAL A 1 404 ? -0.574 19.625 22.100 1.00 84.75 404 VAL A O 1
#